Protein AF-A0AA94F3Z5-F1 (afdb_monomer_lite)

Structure (mmCIF, N/CA/C/O backbone):
data_AF-A0AA94F3Z5-F1
#
_entry.id   AF-A0AA94F3Z5-F1
#
loop_
_atom_site.group_PDB
_atom_site.id
_atom_site.type_symbol
_atom_site.label_atom_id
_atom_site.label_alt_id
_atom_site.label_comp_id
_atom_site.label_asym_id
_atom_site.label_entity_id
_atom_site.label_seq_id
_atom_site.pdbx_PDB_ins_code
_atom_site.Cartn_x
_atom_site.Cartn_y
_atom_site.Cartn_z
_atom_site.occupancy
_atom_site.B_iso_or_equiv
_atom_site.auth_seq_id
_atom_site.auth_comp_id
_atom_site.auth_asym_id
_atom_site.auth_atom_id
_atom_site.pdbx_PDB_model_num
ATOM 1 N N . MET A 1 1 ? 57.676 -2.026 6.539 1.00 28.72 1 MET A N 1
ATOM 2 C CA . MET A 1 1 ? 58.683 -2.296 5.494 1.00 28.72 1 MET A CA 1
ATOM 3 C C . MET A 1 1 ? 58.080 -3.364 4.600 1.00 28.72 1 MET A C 1
ATOM 5 O O . MET A 1 1 ? 57.822 -4.439 5.113 1.00 28.72 1 MET A O 1
ATOM 9 N N . GLN A 1 2 ? 57.794 -2.994 3.347 1.00 27.48 2 GLN A N 1
ATOM 10 C CA . GLN A 1 2 ? 57.060 -3.734 2.304 1.00 27.48 2 GLN A CA 1
ATOM 11 C C . GLN A 1 2 ? 55.628 -4.207 2.614 1.00 27.48 2 GLN A C 1
ATOM 13 O O . GLN A 1 2 ? 55.341 -4.839 3.625 1.00 27.48 2 GLN A O 1
ATOM 18 N N . ASP A 1 3 ? 54.737 -3.838 1.693 1.00 26.88 3 ASP A N 1
ATOM 19 C CA . ASP A 1 3 ? 53.289 -3.856 1.855 1.00 26.88 3 ASP A CA 1
ATOM 20 C C . ASP A 1 3 ? 52.599 -5.011 1.128 1.00 26.88 3 ASP A C 1
ATOM 22 O O . ASP A 1 3 ? 53.052 -5.537 0.109 1.00 26.88 3 ASP A O 1
ATOM 26 N N . ASP A 1 4 ? 51.428 -5.316 1.670 1.00 30.44 4 ASP A N 1
ATOM 27 C CA . ASP A 1 4 ? 50.388 -6.181 1.140 1.00 30.44 4 ASP A CA 1
ATOM 28 C C . ASP A 1 4 ? 49.887 -5.718 -0.250 1.00 30.44 4 ASP A C 1
ATOM 30 O O . ASP A 1 4 ? 49.617 -4.536 -0.479 1.00 30.44 4 ASP A O 1
ATOM 34 N N . LYS A 1 5 ? 49.710 -6.672 -1.172 1.00 25.48 5 LYS A N 1
ATOM 35 C CA . LYS A 1 5 ? 48.907 -6.516 -2.400 1.00 25.48 5 LYS A CA 1
ATOM 36 C C . LYS A 1 5 ? 47.950 -7.697 -2.582 1.00 25.48 5 LYS A C 1
ATOM 38 O O . LYS A 1 5 ? 47.899 -8.331 -3.639 1.00 25.48 5 LYS A O 1
ATOM 43 N N . GLY A 1 6 ? 47.164 -7.983 -1.547 1.00 27.56 6 GLY A N 1
ATOM 44 C CA . GLY A 1 6 ? 45.942 -8.769 -1.657 1.00 27.56 6 GLY A CA 1
ATOM 45 C C . GLY A 1 6 ? 45.049 -8.212 -2.770 1.00 27.56 6 GLY A C 1
ATOM 46 O O . GLY A 1 6 ? 44.675 -7.041 -2.753 1.00 27.56 6 GLY A O 1
ATOM 47 N N . LYS A 1 7 ? 44.751 -9.053 -3.767 1.00 25.25 7 LYS A N 1
ATOM 48 C CA . LYS A 1 7 ? 44.005 -8.681 -4.979 1.00 25.25 7 LYS A CA 1
ATOM 49 C C . LYS A 1 7 ? 42.661 -8.034 -4.629 1.00 25.25 7 LYS A C 1
ATOM 51 O O . LYS A 1 7 ? 41.830 -8.662 -3.976 1.00 25.25 7 LYS A O 1
ATOM 56 N N . GLU A 1 8 ? 42.420 -6.823 -5.131 1.00 24.16 8 GLU A N 1
ATOM 57 C CA . GLU A 1 8 ? 41.082 -6.229 -5.123 1.00 24.16 8 GLU A CA 1
ATOM 58 C C . GLU A 1 8 ? 40.119 -7.104 -5.941 1.00 24.16 8 GLU A C 1
ATOM 60 O O . GLU A 1 8 ? 40.367 -7.399 -7.111 1.00 24.16 8 GLU A O 1
ATOM 65 N N . SER A 1 9 ? 39.009 -7.525 -5.329 1.00 26.45 9 SER A N 1
ATOM 66 C CA . SER A 1 9 ? 37.906 -8.169 -6.047 1.00 26.45 9 SER A CA 1
ATOM 67 C C . SER A 1 9 ? 37.260 -7.156 -6.991 1.00 26.45 9 SER A C 1
ATOM 69 O O . SER A 1 9 ? 36.784 -6.114 -6.532 1.00 26.45 9 SER A O 1
ATOM 71 N N . ALA A 1 10 ? 37.263 -7.460 -8.290 1.00 24.06 10 ALA A N 1
ATOM 72 C CA . ALA A 1 10 ? 36.818 -6.545 -9.334 1.00 24.06 10 ALA A CA 1
ATOM 73 C C . ALA A 1 10 ? 35.345 -6.124 -9.173 1.00 24.06 10 ALA A C 1
ATOM 75 O O . ALA A 1 10 ? 34.513 -6.851 -8.636 1.00 24.06 10 ALA A O 1
ATOM 76 N N . ILE A 1 11 ? 35.072 -4.906 -9.632 1.00 27.42 11 ILE A N 1
ATOM 77 C CA . ILE A 1 11 ? 33.814 -4.176 -9.476 1.00 27.42 11 ILE A CA 1
ATOM 78 C C . ILE A 1 11 ? 32.817 -4.621 -10.554 1.00 27.42 11 ILE A C 1
ATOM 80 O O . ILE A 1 11 ? 33.204 -4.725 -11.719 1.00 27.42 11 ILE A O 1
ATOM 84 N N . HIS A 1 12 ? 31.529 -4.743 -10.212 1.00 31.14 12 HIS A N 1
ATOM 85 C CA . HIS A 1 12 ? 30.452 -4.884 -11.200 1.00 31.14 12 HIS A CA 1
ATOM 86 C C . HIS A 1 12 ? 29.237 -4.002 -10.863 1.00 31.14 12 HIS A C 1
ATOM 88 O O . HIS A 1 12 ? 28.697 -4.055 -9.756 1.00 31.14 12 HIS A O 1
ATOM 94 N N . GLU A 1 13 ? 28.814 -3.202 -11.848 1.00 25.75 13 GLU A N 1
ATOM 95 C CA . GLU A 1 13 ? 27.526 -2.495 -11.911 1.00 25.75 13 GLU A CA 1
ATOM 96 C C . GLU A 1 13 ? 26.676 -3.143 -13.025 1.00 25.75 13 GLU A C 1
ATOM 98 O O . GLU A 1 13 ? 27.192 -3.364 -14.121 1.00 25.75 13 GLU A O 1
ATOM 103 N N . TYR A 1 14 ? 25.393 -3.436 -12.776 1.00 32.50 14 TYR A N 1
ATOM 104 C CA . TYR A 1 14 ? 24.546 -4.259 -13.665 1.00 32.50 14 TYR A CA 1
ATOM 105 C C . TYR A 1 14 ? 23.383 -3.479 -14.277 1.00 32.50 14 TYR A C 1
ATOM 107 O O . TYR A 1 14 ? 22.526 -3.041 -13.516 1.00 32.50 14 TYR A O 1
ATOM 115 N N . TYR A 1 15 ? 23.270 -3.370 -15.612 1.00 34.53 15 TYR A N 1
ATOM 116 C CA . TYR A 1 15 ? 22.070 -2.799 -16.263 1.00 34.53 15 TYR A CA 1
ATOM 117 C C . TYR A 1 15 ? 21.777 -3.401 -17.653 1.00 34.53 15 TYR A C 1
ATOM 119 O O . TYR A 1 15 ? 22.581 -3.264 -18.573 1.00 34.53 15 TYR A O 1
ATOM 127 N N . VAL A 1 16 ? 20.580 -3.963 -17.857 1.00 29.20 16 VAL A N 1
ATOM 128 C CA . VAL A 1 16 ? 20.057 -4.345 -19.188 1.00 29.20 16 VAL A CA 1
ATOM 129 C C . VAL A 1 16 ? 19.160 -3.241 -19.767 1.00 29.20 16 VAL A C 1
ATOM 131 O O . VAL A 1 16 ? 18.336 -2.660 -19.064 1.00 29.20 16 VAL A O 1
ATOM 134 N N . THR A 1 17 ? 19.234 -3.001 -21.079 1.00 28.42 17 THR A N 1
ATOM 135 C CA . THR A 1 17 ? 18.139 -2.358 -21.835 1.00 28.42 17 THR A CA 1
ATOM 136 C C . THR A 1 17 ? 17.388 -3.399 -22.659 1.00 28.42 17 THR A C 1
ATOM 138 O O . THR A 1 17 ? 17.962 -3.959 -23.594 1.00 28.42 17 THR A O 1
ATOM 141 N N . ALA A 1 18 ? 16.112 -3.627 -22.340 1.00 27.02 18 ALA A N 1
ATOM 142 C CA . ALA A 1 18 ? 15.210 -4.445 -23.143 1.00 27.02 18 ALA A CA 1
ATOM 143 C C . ALA A 1 18 ? 14.412 -3.564 -24.121 1.00 27.02 18 ALA A C 1
ATOM 145 O O . ALA A 1 18 ? 13.774 -2.593 -23.714 1.00 27.02 18 ALA A O 1
ATOM 146 N N . TYR A 1 19 ? 14.438 -3.933 -25.401 1.00 30.00 19 TYR A N 1
ATOM 147 C CA . TYR A 1 19 ? 13.534 -3.451 -26.447 1.00 30.00 19 TYR A CA 1
ATOM 148 C C . TYR A 1 19 ? 12.781 -4.658 -27.019 1.00 30.00 19 TYR A C 1
ATOM 150 O O . TYR A 1 19 ? 13.304 -5.770 -27.000 1.00 30.00 19 TYR A O 1
ATOM 158 N N . HIS A 1 20 ? 11.572 -4.437 -27.534 1.00 30.66 20 HIS A N 1
ATOM 159 C CA . HIS A 1 20 ? 10.786 -5.446 -28.246 1.00 30.66 20 HIS A CA 1
ATOM 160 C C . HIS A 1 20 ? 10.548 -4.959 -29.679 1.00 30.66 20 HIS A C 1
ATOM 162 O O . HIS A 1 20 ? 9.778 -4.021 -29.900 1.00 30.66 20 HIS A O 1
ATOM 168 N N . ASP A 1 21 ? 11.199 -5.585 -30.654 1.00 30.09 21 ASP A N 1
ATOM 169 C CA . ASP A 1 21 ? 10.994 -5.337 -32.077 1.00 30.09 21 ASP A CA 1
ATOM 170 C C . ASP A 1 21 ? 9.735 -6.066 -32.568 1.00 30.09 21 ASP A C 1
ATOM 172 O O . ASP A 1 21 ? 9.714 -7.261 -32.844 1.00 30.09 21 ASP A O 1
ATOM 176 N N . GLY A 1 22 ? 8.629 -5.322 -32.648 1.00 32.38 22 GLY A N 1
ATOM 177 C CA . GLY A 1 22 ? 7.330 -5.858 -33.048 1.00 32.38 22 GLY A CA 1
ATOM 178 C C . GLY A 1 22 ? 7.280 -6.330 -34.504 1.00 32.38 22 GLY A C 1
ATOM 179 O O . GLY A 1 22 ? 6.871 -5.577 -35.382 1.00 32.38 22 GLY A O 1
ATOM 180 N N . THR A 1 23 ? 7.603 -7.600 -34.744 1.00 28.77 23 THR A N 1
ATOM 181 C CA . THR A 1 23 ? 7.176 -8.384 -35.915 1.00 28.77 23 THR A CA 1
ATOM 182 C C . THR A 1 23 ? 6.748 -9.777 -35.412 1.00 28.77 23 THR A C 1
ATOM 184 O O . THR A 1 23 ? 7.324 -10.290 -34.462 1.00 28.77 23 THR A O 1
ATOM 187 N N . GLN A 1 24 ? 5.706 -10.439 -35.925 1.00 24.69 24 GLN A N 1
ATOM 188 C CA . GLN A 1 24 ? 5.270 -10.500 -37.320 1.00 24.69 24 GLN A CA 1
ATOM 189 C C . GLN A 1 24 ? 3.820 -11.036 -37.462 1.00 24.69 24 GLN A C 1
ATOM 191 O O . GLN A 1 24 ? 3.358 -11.753 -36.575 1.00 24.69 24 GLN A O 1
ATOM 196 N N . ARG A 1 25 ? 3.248 -10.829 -38.675 1.00 22.66 25 ARG A N 1
ATOM 197 C CA . ARG A 1 25 ? 2.069 -11.486 -39.326 1.00 22.66 25 ARG A CA 1
ATOM 198 C C . ARG A 1 25 ? 0.703 -10.798 -39.072 1.00 22.66 25 ARG A C 1
ATOM 200 O O . ARG A 1 25 ? 0.473 -10.345 -37.963 1.00 22.66 25 ARG A O 1
ATOM 207 N N . VAL A 1 26 ? -0.233 -10.661 -40.035 1.00 20.86 26 VAL A N 1
ATOM 208 C CA . VAL A 1 26 ? -0.307 -11.073 -41.470 1.00 20.86 26 VAL A CA 1
ATOM 209 C C . VAL A 1 26 ? -0.753 -9.890 -42.379 1.00 20.86 26 VAL A C 1
ATOM 211 O O . VAL A 1 26 ? -1.354 -8.931 -41.919 1.00 20.86 26 VAL A O 1
ATOM 214 N N . VAL A 1 27 ? -0.438 -10.006 -43.674 1.00 22.02 27 VAL A N 1
ATOM 215 C CA . VAL A 1 27 ? -0.807 -9.232 -44.886 1.00 22.02 27 VAL A CA 1
ATOM 216 C C . VAL A 1 27 ? -2.189 -8.536 -44.946 1.00 22.02 27 VAL A C 1
ATOM 218 O O . VAL A 1 27 ? -3.229 -9.185 -44.858 1.00 22.02 27 VAL A O 1
ATOM 221 N N . SER A 1 28 ? -2.173 -7.265 -45.371 1.00 21.08 28 SER A N 1
ATOM 222 C CA . SER A 1 28 ? -3.093 -6.715 -46.389 1.00 21.08 28 SER A CA 1
ATOM 223 C C . SER A 1 28 ? -2.271 -6.138 -47.560 1.00 21.08 28 SER A C 1
ATOM 225 O O . SER A 1 28 ? -1.072 -5.918 -47.405 1.00 21.08 28 SER A O 1
ATOM 227 N N . GLY A 1 29 ? -2.881 -5.957 -48.738 1.00 21.67 29 GLY A N 1
ATOM 228 C CA . GLY A 1 29 ? -2.169 -5.736 -50.011 1.00 21.67 29 GLY A CA 1
ATOM 229 C C . GLY A 1 29 ? -1.299 -4.471 -50.117 1.00 21.67 29 GLY A C 1
ATOM 230 O O . GLY A 1 29 ? -1.481 -3.506 -49.380 1.00 21.67 29 GLY A O 1
ATOM 231 N N . ASN A 1 30 ? -0.361 -4.507 -51.072 1.00 25.59 30 ASN A N 1
ATOM 232 C CA . ASN A 1 30 ? 0.673 -3.497 -51.318 1.00 25.59 30 ASN A CA 1
ATOM 233 C C . ASN A 1 30 ? 0.145 -2.052 -51.355 1.00 25.59 30 ASN A C 1
ATOM 235 O O . ASN A 1 30 ? -0.736 -1.728 -52.151 1.00 25.59 30 ASN A O 1
ATOM 239 N N . VAL A 1 31 ? 0.805 -1.166 -50.606 1.00 23.09 31 VAL A N 1
ATOM 240 C CA . VAL A 1 31 ? 0.809 0.278 -50.864 1.00 23.09 31 VAL A CA 1
ATOM 241 C C . VAL A 1 31 ? 2.264 0.708 -51.001 1.00 23.09 31 VAL A C 1
ATOM 243 O O . VAL A 1 31 ? 3.031 0.635 -50.043 1.00 23.09 31 VAL A O 1
ATOM 246 N N . ASP A 1 32 ? 2.642 1.106 -52.212 1.00 24.33 32 ASP A N 1
ATOM 247 C CA . ASP A 1 32 ? 3.969 1.631 -52.511 1.00 24.33 32 ASP A CA 1
ATOM 248 C C . ASP A 1 32 ? 4.012 3.134 -52.197 1.00 24.33 32 ASP A C 1
ATOM 250 O O . ASP A 1 32 ? 3.145 3.895 -52.629 1.00 24.33 32 ASP A O 1
ATOM 254 N N . PHE A 1 33 ? 5.021 3.560 -51.439 1.00 23.27 33 PHE A N 1
ATOM 255 C CA . PHE A 1 33 ? 5.321 4.967 -51.183 1.00 23.27 33 PHE A CA 1
ATOM 256 C C . PHE A 1 33 ? 6.785 5.238 -51.530 1.00 23.27 33 PHE A C 1
ATOM 258 O O . PHE A 1 33 ? 7.643 5.403 -50.657 1.00 23.27 33 PHE A O 1
ATOM 265 N N . THR A 1 34 ? 7.065 5.348 -52.829 1.00 26.50 34 THR A N 1
ATOM 266 C CA . THR A 1 34 ? 8.314 5.918 -53.341 1.00 26.50 34 THR A CA 1
ATOM 267 C C . THR A 1 34 ? 8.426 7.391 -52.930 1.00 26.50 34 THR A C 1
ATOM 269 O O . THR A 1 34 ? 8.010 8.296 -53.656 1.00 26.50 34 THR A O 1
ATOM 272 N N . ASN A 1 35 ? 8.988 7.659 -51.751 1.00 30.86 35 ASN A N 1
ATOM 273 C CA . ASN A 1 35 ? 9.300 9.018 -51.317 1.00 30.86 35 ASN A CA 1
ATOM 274 C C . ASN A 1 35 ? 10.595 9.489 -52.000 1.00 30.86 35 ASN A C 1
ATOM 276 O O . ASN A 1 35 ? 11.697 9.267 -51.503 1.00 30.86 35 ASN A O 1
ATOM 280 N N . THR A 1 36 ? 10.450 10.112 -53.168 1.00 33.62 36 THR A N 1
ATOM 281 C CA . THR A 1 36 ? 11.551 10.482 -54.073 1.00 33.62 36 THR A CA 1
ATOM 282 C C . THR A 1 36 ? 12.276 11.786 -53.711 1.00 33.62 36 THR A C 1
ATOM 284 O O . THR A 1 36 ? 13.195 12.177 -54.429 1.00 33.62 36 THR A O 1
ATOM 287 N N . LYS A 1 37 ? 11.914 12.467 -52.610 1.00 40.00 37 LYS A N 1
ATOM 288 C CA . LYS A 1 37 ? 12.527 13.753 -52.223 1.00 40.00 37 LYS A CA 1
ATOM 289 C C . LYS A 1 37 ? 13.815 13.598 -51.405 1.00 40.00 37 LYS A C 1
ATOM 291 O O . LYS A 1 37 ? 13.828 12.994 -50.321 1.00 40.00 37 LYS A O 1
ATOM 296 N N . THR A 1 38 ? 14.898 14.226 -51.862 1.00 43.41 38 THR A N 1
ATOM 297 C CA . THR A 1 38 ? 16.198 14.182 -51.171 1.00 43.41 38 THR A CA 1
ATOM 298 C C . THR A 1 38 ? 16.176 14.964 -49.844 1.00 43.41 38 THR A C 1
ATOM 300 O O . THR A 1 38 ? 15.281 15.783 -49.597 1.00 43.41 38 THR A O 1
ATOM 303 N N . PRO A 1 39 ? 17.132 14.719 -48.926 1.00 40.75 39 PRO A N 1
ATOM 304 C CA . PRO A 1 39 ? 17.251 15.496 -47.692 1.00 40.75 39 PRO A CA 1
ATOM 305 C C . PRO A 1 39 ? 17.509 16.994 -47.917 1.00 40.75 39 PRO A C 1
ATOM 307 O O . PRO A 1 39 ? 17.135 17.793 -47.064 1.00 40.75 39 PRO A O 1
ATOM 310 N N . GLU A 1 40 ? 18.119 17.390 -49.040 1.00 43.69 40 GLU A N 1
ATOM 311 C CA . GLU A 1 40 ? 18.355 18.804 -49.370 1.00 43.69 40 GLU A CA 1
ATOM 312 C C . GLU A 1 40 ? 17.071 19.522 -49.789 1.00 43.69 40 GLU A C 1
ATOM 314 O O . GLU A 1 40 ? 16.805 20.614 -49.293 1.00 43.69 40 GLU A O 1
ATOM 319 N N . GLN A 1 41 ? 16.218 18.883 -50.598 1.00 45.19 41 GLN A N 1
ATOM 320 C CA . GLN A 1 41 ? 14.918 19.448 -50.988 1.00 45.19 41 GLN A CA 1
ATOM 321 C C . GLN A 1 41 ? 14.040 19.751 -49.764 1.00 45.19 41 GLN A C 1
ATOM 323 O O . GLN A 1 41 ? 13.420 20.807 -49.690 1.00 45.19 41 GLN A O 1
ATOM 328 N N . ARG A 1 42 ? 14.066 18.875 -48.750 1.00 42.94 42 ARG A N 1
ATOM 329 C CA . ARG A 1 42 ? 13.360 19.100 -47.475 1.00 42.94 42 ARG A CA 1
ATOM 330 C C . ARG A 1 42 ? 13.963 20.226 -46.630 1.00 42.94 42 ARG A C 1
ATOM 332 O O . ARG A 1 42 ? 13.222 20.908 -45.923 1.00 42.94 42 ARG A O 1
ATOM 339 N N . ARG A 1 43 ? 15.282 20.454 -46.692 1.00 46.47 43 ARG A N 1
ATOM 340 C CA . ARG A 1 43 ? 15.900 21.623 -46.036 1.00 46.47 43 ARG A CA 1
ATOM 341 C C . ARG A 1 43 ? 15.492 22.916 -46.727 1.00 46.47 43 ARG A C 1
ATOM 343 O O . ARG A 1 43 ? 15.177 23.866 -46.022 1.00 46.47 43 ARG A O 1
ATOM 350 N N . GLN A 1 44 ? 15.433 22.934 -48.059 1.00 50.81 44 GLN A N 1
ATOM 351 C CA . GLN A 1 44 ? 15.001 24.122 -48.793 1.00 50.81 44 GLN A CA 1
ATOM 352 C C . GLN A 1 44 ? 13.534 24.463 -48.499 1.00 50.81 44 GLN A C 1
ATOM 354 O O . GLN A 1 44 ? 13.257 25.592 -48.121 1.00 50.81 44 GLN A O 1
ATOM 359 N N . GLU A 1 45 ? 12.625 23.479 -48.514 1.00 45.50 45 GLU A N 1
ATOM 360 C CA . GLU A 1 45 ? 11.220 23.683 -48.105 1.00 45.50 45 GLU A CA 1
ATOM 361 C C . GLU A 1 45 ? 11.096 24.211 -46.660 1.00 45.50 45 GLU A C 1
ATOM 363 O O . GLU A 1 45 ? 10.218 25.021 -46.366 1.00 45.50 45 GLU A O 1
ATOM 368 N N . THR A 1 46 ? 11.998 23.805 -45.756 1.00 45.09 46 THR A N 1
ATOM 369 C CA . THR A 1 46 ? 12.039 24.322 -44.375 1.00 45.09 46 THR A CA 1
ATOM 370 C C . THR A 1 46 ? 12.536 25.773 -44.319 1.00 45.09 46 THR A C 1
ATOM 372 O O . THR A 1 46 ? 12.001 26.569 -43.551 1.00 45.09 46 THR A O 1
ATOM 375 N N . ILE A 1 47 ? 13.536 26.134 -45.129 1.00 52.31 47 ILE A N 1
ATOM 376 C CA . ILE A 1 47 ? 14.070 27.504 -45.224 1.00 52.31 47 ILE A CA 1
ATOM 377 C C . ILE A 1 47 ? 13.024 28.438 -45.844 1.00 52.31 47 ILE A C 1
ATOM 379 O O . ILE A 1 47 ? 12.721 29.476 -45.264 1.00 52.31 47 ILE A O 1
ATOM 383 N N . ASP A 1 48 ? 12.400 28.040 -46.953 1.00 55.72 48 ASP A N 1
ATOM 384 C CA . ASP A 1 48 ? 11.383 28.838 -47.649 1.00 55.72 48 ASP A CA 1
ATOM 385 C C . ASP A 1 48 ? 10.148 29.100 -46.758 1.00 55.72 48 ASP A C 1
ATOM 387 O O . ASP A 1 48 ? 9.555 30.182 -46.808 1.00 55.72 48 ASP A O 1
ATOM 391 N N . HIS A 1 49 ? 9.799 28.139 -45.890 1.00 45.03 49 HIS A N 1
ATOM 392 C CA . HIS A 1 49 ? 8.751 28.284 -44.875 1.00 45.03 49 HIS A CA 1
ATOM 393 C C . HIS A 1 49 ? 9.148 29.247 -43.742 1.00 45.03 49 HIS A C 1
ATOM 395 O O . HIS A 1 49 ? 8.339 30.083 -43.340 1.00 45.03 49 HIS A O 1
ATOM 401 N N . LEU A 1 50 ? 10.392 29.174 -43.252 1.00 41.75 50 LEU A N 1
ATOM 402 C CA . LEU A 1 50 ? 10.919 30.086 -42.224 1.00 41.75 50 LEU A CA 1
ATOM 403 C C . LEU A 1 50 ? 11.114 31.523 -42.743 1.00 41.75 50 LEU A C 1
ATOM 405 O O . LEU A 1 50 ? 11.007 32.469 -41.966 1.00 41.75 50 LEU A O 1
ATOM 409 N N . GLU A 1 51 ? 11.346 31.700 -44.046 1.00 54.97 51 GLU A N 1
ATOM 410 C CA . GLU A 1 51 ? 11.424 33.007 -44.716 1.00 54.97 51 GLU A CA 1
ATOM 411 C C . GLU A 1 51 ? 10.051 33.581 -45.129 1.00 54.97 51 GLU A C 1
ATOM 413 O O . GLU A 1 51 ? 9.987 34.641 -45.754 1.00 54.97 51 GLU A O 1
ATOM 418 N N . GLY A 1 52 ? 8.940 32.913 -44.794 1.00 44.22 52 GLY A N 1
ATOM 419 C CA . GLY A 1 52 ? 7.582 33.437 -45.003 1.00 44.22 52 GLY A CA 1
ATOM 420 C C . GLY A 1 52 ? 7.118 33.505 -46.465 1.00 44.22 52 GLY A C 1
ATOM 421 O O . GLY A 1 52 ? 6.164 34.221 -46.776 1.00 44.22 52 GLY A O 1
ATOM 422 N N . LYS A 1 53 ? 7.761 32.772 -47.382 1.00 45.12 53 LYS A N 1
ATOM 423 C CA . LYS A 1 53 ? 7.418 32.765 -48.815 1.00 45.12 53 LYS A CA 1
ATOM 424 C C . LYS A 1 53 ? 6.268 31.796 -49.111 1.00 45.12 53 LYS A C 1
ATOM 426 O O . LYS A 1 53 ? 6.482 30.679 -49.576 1.00 45.12 53 LYS A O 1
ATOM 431 N N . THR A 1 54 ? 5.026 32.220 -48.887 1.00 38.41 54 THR A N 1
ATOM 432 C CA . THR A 1 54 ? 3.837 31.457 -49.317 1.00 38.41 54 THR A CA 1
ATOM 433 C C . THR A 1 54 ? 3.602 31.524 -50.830 1.00 38.41 54 THR A C 1
ATOM 435 O O . THR A 1 54 ? 3.686 32.595 -51.431 1.00 38.41 54 THR A O 1
ATOM 438 N N . LYS A 1 55 ? 3.214 30.390 -51.430 1.00 34.59 55 LYS A N 1
ATOM 439 C CA . LYS A 1 55 ? 2.579 30.308 -52.757 1.00 34.59 55 LYS A CA 1
ATOM 440 C C . LYS A 1 55 ? 1.313 29.446 -52.711 1.00 34.59 55 LYS A C 1
ATOM 442 O O . LYS A 1 55 ? 1.100 28.699 -51.762 1.00 34.59 55 LYS A O 1
ATOM 447 N N . GLU A 1 56 ? 0.455 29.666 -53.701 1.00 33.19 56 GLU A N 1
ATOM 448 C CA . GLU A 1 56 ? -0.990 29.411 -53.665 1.00 33.19 56 GLU A CA 1
ATOM 449 C C . GLU A 1 56 ? -1.427 27.936 -53.694 1.00 33.19 56 GLU A C 1
ATOM 451 O O . GLU A 1 56 ? -0.705 27.043 -54.133 1.00 33.19 56 GLU A O 1
ATOM 456 N N . ASN A 1 57 ? -2.678 27.722 -53.272 1.00 42.12 57 ASN A N 1
ATOM 457 C CA . ASN A 1 57 ? -3.438 26.499 -53.523 1.00 42.12 57 ASN A CA 1
ATOM 458 C C . ASN A 1 57 ? -3.619 26.271 -55.030 1.00 42.12 57 ASN A C 1
ATOM 460 O O . ASN A 1 57 ? -4.024 27.198 -55.731 1.00 42.12 57 ASN A O 1
ATOM 464 N N . ASP A 1 58 ? -3.499 25.025 -55.497 1.00 29.92 58 ASP A N 1
ATOM 465 C CA . ASP A 1 58 ? -4.036 24.653 -56.809 1.00 29.92 58 ASP A CA 1
ATOM 466 C C . ASP A 1 58 ? -4.738 23.282 -56.821 1.00 29.92 58 ASP A C 1
ATOM 468 O O . ASP A 1 58 ? -4.676 22.504 -55.867 1.00 29.92 58 ASP A O 1
ATOM 472 N N . LYS A 1 59 ? -5.542 23.072 -57.865 1.00 29.30 59 LYS A N 1
ATOM 473 C CA . LYS A 1 59 ? -6.804 22.310 -57.811 1.00 29.30 59 LYS A CA 1
ATOM 474 C C . LYS A 1 59 ? -6.677 20.790 -57.950 1.00 29.30 59 LYS A C 1
ATOM 476 O O . LYS A 1 59 ? -5.839 20.265 -58.676 1.00 29.30 59 LYS A O 1
ATOM 481 N N . ILE A 1 60 ? -7.660 20.090 -57.377 1.00 25.81 60 ILE A N 1
ATOM 482 C CA . ILE A 1 60 ? -7.946 18.679 -57.676 1.00 25.81 60 ILE A CA 1
ATOM 483 C C . ILE A 1 60 ? -8.484 18.567 -59.114 1.00 25.81 60 ILE A C 1
ATOM 485 O O . ILE A 1 60 ? -9.523 19.143 -59.441 1.00 25.81 60 ILE A O 1
ATOM 489 N N . LEU A 1 61 ? -7.795 17.802 -59.968 1.00 27.81 61 LEU A N 1
ATOM 490 C CA . LEU A 1 61 ? -8.258 17.477 -61.321 1.00 27.81 61 LEU A CA 1
ATOM 491 C C . LEU A 1 61 ? -9.372 16.419 -61.290 1.00 27.81 61 LEU A C 1
ATOM 493 O O . LEU A 1 61 ? -9.254 15.392 -60.627 1.00 27.81 61 LEU A O 1
ATOM 497 N N . GLY A 1 62 ? -10.432 16.639 -62.069 1.00 31.62 62 GLY A N 1
ATOM 498 C CA . GLY A 1 62 ? -11.476 15.638 -62.295 1.00 31.62 62 GLY A CA 1
ATOM 499 C C . GLY A 1 62 ? -11.129 14.672 -63.432 1.00 31.62 62 GLY A C 1
ATOM 500 O O . GLY A 1 62 ? -10.565 15.073 -64.453 1.00 31.62 62 GLY A O 1
ATOM 501 N N . HIS A 1 63 ? -11.543 13.410 -63.309 1.00 29.67 63 HIS A N 1
ATOM 502 C CA . HIS A 1 63 ? -11.477 12.434 -64.398 1.00 29.67 63 HIS A CA 1
ATOM 503 C C . HIS A 1 63 ? -12.869 11.958 -64.821 1.00 29.67 63 HIS A C 1
ATOM 505 O O . HIS A 1 63 ? -13.630 11.395 -64.038 1.00 29.67 63 HIS A O 1
ATOM 511 N N . ARG A 1 64 ? -13.183 12.185 -66.103 1.00 33.59 64 ARG A N 1
ATOM 512 C CA . ARG A 1 64 ? -14.291 11.548 -66.823 1.00 33.59 64 ARG A CA 1
ATOM 513 C C . ARG A 1 64 ? -13.760 10.286 -67.505 1.00 33.59 64 ARG A C 1
ATOM 515 O O . ARG A 1 64 ? -12.746 10.361 -68.191 1.00 33.59 64 ARG A O 1
ATOM 522 N N . GLY A 1 65 ? -14.486 9.177 -67.391 1.00 26.66 65 GLY A N 1
ATOM 523 C CA . GLY A 1 65 ? -14.298 7.966 -68.196 1.00 26.66 65 GLY A CA 1
ATOM 524 C C . GLY A 1 65 ? -15.640 7.538 -68.793 1.00 26.66 65 GLY A C 1
ATOM 525 O O . GLY A 1 65 ? -16.659 7.602 -68.109 1.00 26.66 65 GLY A O 1
ATOM 526 N N . VAL A 1 66 ? -15.661 7.174 -70.076 1.00 27.39 66 VAL A N 1
ATOM 527 C CA . VAL A 1 66 ? -16.891 6.915 -70.849 1.00 27.39 66 VAL A CA 1
ATOM 528 C C . VAL A 1 66 ? -17.191 5.414 -70.910 1.00 27.39 66 VAL A C 1
ATOM 530 O O . VAL A 1 66 ? -16.285 4.613 -71.114 1.00 27.39 66 VAL A O 1
ATOM 533 N N . VAL A 1 67 ? -18.468 5.036 -70.778 1.00 24.89 67 VAL A N 1
ATOM 534 C CA . VAL A 1 67 ? -18.944 3.641 -70.867 1.00 24.89 67 VAL A CA 1
ATOM 535 C C . VAL A 1 67 ? -19.599 3.382 -72.237 1.00 24.89 67 VAL A C 1
ATOM 537 O O . VAL A 1 67 ? -20.507 4.132 -72.607 1.00 24.89 67 VAL A O 1
ATOM 540 N N . PRO A 1 68 ? -19.210 2.333 -72.992 1.00 28.08 68 PRO A N 1
ATOM 541 C CA . PRO A 1 68 ? -19.901 1.930 -74.221 1.00 28.08 68 PRO A CA 1
ATOM 542 C C . PRO A 1 68 ? -21.273 1.285 -73.949 1.00 28.08 68 PRO A C 1
ATOM 544 O O . PRO A 1 68 ? -21.435 0.519 -73.001 1.00 28.08 68 PRO A O 1
ATOM 547 N N . ARG A 1 69 ? -22.265 1.552 -74.810 1.00 32.75 69 ARG A N 1
ATOM 548 C CA . ARG A 1 69 ? -23.604 0.933 -74.747 1.00 32.75 69 ARG A CA 1
ATOM 549 C C . ARG A 1 69 ? -23.650 -0.421 -75.465 1.00 32.75 69 ARG A C 1
ATOM 551 O O . ARG A 1 69 ? -23.260 -0.505 -76.624 1.00 32.75 69 ARG A O 1
ATOM 558 N N . GLY A 1 70 ? -24.283 -1.407 -74.829 1.00 29.77 70 GLY A N 1
ATOM 559 C CA . GLY A 1 70 ? -24.870 -2.590 -75.468 1.00 29.77 70 GLY A CA 1
ATOM 560 C C . GLY A 1 70 ? -26.311 -2.791 -74.976 1.00 29.77 70 GLY A C 1
ATOM 561 O O . GLY A 1 70 ? -26.591 -2.561 -73.801 1.00 29.77 70 GLY A O 1
ATOM 562 N N . GLN A 1 71 ? -27.231 -3.152 -75.875 1.00 28.28 71 GLN A N 1
ATOM 563 C CA . GLN A 1 71 ? -28.643 -3.457 -75.568 1.00 28.28 71 GLN A CA 1
ATOM 564 C C . GLN A 1 71 ? -28.850 -4.990 -75.413 1.00 28.28 71 GLN A C 1
ATOM 566 O O . GLN A 1 71 ? -27.878 -5.740 -75.474 1.00 28.28 71 GLN A O 1
ATOM 571 N N . PRO A 1 72 ? -30.068 -5.498 -75.153 1.00 32.28 72 PRO A N 1
ATOM 572 C CA . PRO A 1 72 ? -30.608 -5.576 -73.807 1.00 32.28 72 PRO A CA 1
ATOM 573 C C . PRO A 1 72 ? -30.912 -7.039 -73.444 1.00 32.28 72 PRO A C 1
ATOM 575 O O . PRO A 1 72 ? -31.930 -7.594 -73.855 1.00 32.28 72 PRO A O 1
ATOM 578 N N . VAL A 1 73 ? -30.060 -7.667 -72.633 1.00 28.25 73 VAL A N 1
ATOM 579 C CA . VAL A 1 73 ? -30.459 -8.902 -71.939 1.00 28.25 73 VAL A CA 1
ATOM 580 C C . VAL A 1 73 ? -31.423 -8.510 -70.824 1.00 28.25 73 VAL A C 1
ATOM 582 O O . VAL A 1 73 ? -31.189 -7.507 -70.151 1.00 28.25 73 VAL A O 1
ATOM 585 N N . ALA A 1 74 ? -32.502 -9.277 -70.644 1.00 31.64 74 ALA A N 1
ATOM 586 C CA . ALA A 1 74 ? -33.530 -9.026 -69.638 1.00 31.64 74 ALA A CA 1
ATOM 587 C C . ALA A 1 74 ? -32.942 -9.070 -68.218 1.00 31.64 74 ALA A C 1
ATOM 589 O O . ALA A 1 74 ? -32.916 -10.107 -67.553 1.00 31.64 74 ALA A O 1
ATOM 590 N N . THR A 1 75 ? -32.458 -7.924 -67.750 1.00 27.12 75 THR A N 1
ATOM 591 C CA . THR A 1 75 ? -32.018 -7.737 -66.380 1.00 27.12 75 THR A CA 1
ATOM 592 C C . THR A 1 75 ? -33.248 -7.729 -65.491 1.00 27.12 75 THR A C 1
ATOM 594 O O . THR A 1 75 ? -33.985 -6.744 -65.411 1.00 27.12 75 THR A O 1
ATOM 597 N N . VAL A 1 76 ? -33.428 -8.837 -64.765 1.00 34.69 76 VAL A N 1
ATOM 598 C CA . VAL A 1 76 ? -33.985 -8.795 -63.410 1.00 34.69 76 VAL A CA 1
ATOM 599 C C . VAL A 1 76 ? -33.408 -7.544 -62.763 1.00 34.69 76 VAL A C 1
ATOM 601 O O . VAL A 1 76 ? -32.183 -7.440 -62.665 1.00 34.69 76 VAL A O 1
ATOM 604 N N . GLN A 1 77 ? -34.258 -6.575 -62.410 1.00 27.19 77 GLN A N 1
ATOM 605 C CA . GLN A 1 77 ? -33.786 -5.372 -61.737 1.00 27.19 77 GLN A CA 1
ATOM 606 C C . GLN A 1 77 ? -32.970 -5.835 -60.529 1.00 27.19 77 GLN A C 1
ATOM 608 O O . GLN A 1 77 ? -33.539 -6.493 -59.650 1.00 27.19 77 GLN A O 1
ATOM 613 N N . PRO A 1 78 ? -31.668 -5.503 -60.436 1.00 39.19 78 PRO A N 1
ATOM 614 C CA . PRO A 1 78 ? -31.048 -5.464 -59.133 1.00 39.19 78 PRO A CA 1
ATOM 615 C C . PRO A 1 78 ? -31.901 -4.461 -58.367 1.00 39.19 78 PRO A C 1
ATOM 617 O O . PRO A 1 78 ? -31.979 -3.294 -58.766 1.00 39.19 78 PRO A O 1
ATOM 620 N N . GLN A 1 79 ? -32.602 -4.921 -57.326 1.00 34.09 79 GLN A N 1
ATOM 621 C CA . GLN A 1 79 ? -33.210 -3.992 -56.382 1.00 34.09 79 GLN A CA 1
ATOM 622 C C . GLN A 1 79 ? -32.132 -2.964 -56.022 1.00 34.09 79 GLN A C 1
ATOM 624 O O . GLN A 1 79 ? -30.977 -3.375 -55.845 1.00 34.09 79 GLN A O 1
ATOM 629 N N . PRO A 1 80 ? -32.459 -1.658 -55.950 1.00 38.50 80 PRO A N 1
ATOM 630 C CA . PRO A 1 80 ? -31.487 -0.662 -55.520 1.00 38.50 80 PRO A CA 1
ATOM 631 C C . PRO A 1 80 ? -30.849 -1.183 -54.236 1.00 38.50 80 PRO A C 1
ATOM 633 O O . PRO A 1 80 ? -31.578 -1.489 -53.289 1.00 38.50 80 PRO A O 1
ATOM 636 N N . ALA A 1 81 ? -29.524 -1.390 -54.271 1.00 45.69 81 ALA A N 1
ATOM 637 C CA . ALA A 1 81 ? -28.810 -2.099 -53.215 1.00 45.69 81 ALA A CA 1
ATOM 638 C C . ALA A 1 81 ? -29.244 -1.490 -51.877 1.00 45.69 81 ALA A C 1
ATOM 640 O O . ALA A 1 81 ? -29.132 -0.266 -51.735 1.00 45.69 81 ALA A O 1
ATOM 641 N N . PRO A 1 82 ? -29.852 -2.283 -50.972 1.00 49.75 82 PRO A N 1
ATOM 642 C CA . PRO A 1 82 ? -30.689 -1.740 -49.913 1.00 49.75 82 PRO A CA 1
ATOM 643 C C . PRO A 1 82 ? -29.882 -0.721 -49.124 1.00 49.75 82 PRO A C 1
ATOM 645 O O . PRO A 1 82 ? -28.794 -1.052 -48.650 1.00 49.75 82 PRO A O 1
ATOM 648 N N . ALA A 1 83 ? -30.403 0.513 -49.052 1.00 57.28 83 ALA A N 1
ATOM 649 C CA . ALA A 1 83 ? -29.714 1.656 -48.459 1.00 57.28 83 ALA A CA 1
ATOM 650 C C . ALA A 1 83 ? -29.053 1.216 -47.152 1.00 57.28 83 ALA A C 1
ATOM 652 O O . ALA A 1 83 ? -29.740 0.669 -46.283 1.00 57.28 83 ALA A O 1
ATOM 653 N N . LYS A 1 84 ? -27.717 1.342 -47.085 1.00 62.94 84 LYS A N 1
ATOM 654 C CA . LYS A 1 84 ? -26.898 0.639 -46.092 1.00 62.94 84 LYS A CA 1
ATOM 655 C C . LYS A 1 84 ? -27.428 0.960 -44.697 1.00 62.94 84 LYS A C 1
ATOM 657 O O . LYS A 1 84 ? -27.311 2.092 -44.238 1.00 62.94 84 LYS A O 1
ATOM 662 N N . LYS A 1 85 ? -28.036 -0.045 -44.063 1.00 69.50 85 LYS A N 1
ATOM 663 C CA . LYS A 1 85 ? -28.706 0.102 -42.774 1.00 69.50 85 LYS A CA 1
ATOM 664 C C . LYS A 1 85 ? -27.662 0.331 -41.698 1.00 69.50 85 LYS A C 1
ATOM 666 O O . LYS A 1 85 ? -26.958 -0.602 -41.321 1.00 69.50 85 LYS A O 1
ATOM 671 N N . ASP A 1 86 ? -27.543 1.572 -41.256 1.00 79.12 86 ASP A N 1
ATOM 672 C CA . ASP A 1 86 ? -26.520 1.996 -40.309 1.00 79.12 86 ASP A CA 1
ATOM 673 C C . ASP A 1 86 ? -27.008 3.202 -39.497 1.00 79.12 86 ASP A C 1
ATOM 675 O O . ASP A 1 86 ? -27.993 3.865 -39.851 1.00 79.12 86 ASP A O 1
ATOM 679 N N . ILE A 1 87 ? -26.305 3.481 -38.402 1.00 83.06 87 ILE A N 1
ATOM 680 C CA . ILE A 1 87 ? -26.474 4.716 -37.634 1.00 83.06 87 ILE A CA 1
ATOM 681 C C . ILE A 1 87 ? -25.508 5.747 -38.223 1.00 83.06 87 ILE A C 1
ATOM 683 O O . ILE A 1 87 ? -24.300 5.521 -38.250 1.00 83.06 87 ILE A O 1
ATOM 687 N N . SER A 1 88 ? -26.029 6.871 -38.716 1.00 82.06 88 SER A N 1
ATOM 688 C CA . SER A 1 88 ? -25.214 7.933 -39.314 1.00 82.06 88 SER A CA 1
ATOM 689 C C . SER A 1 88 ? -24.549 8.811 -38.257 1.00 82.06 88 SER A C 1
ATOM 691 O O . SER A 1 88 ? -23.452 9.320 -38.493 1.00 82.06 88 SER A O 1
ATOM 693 N N . LYS A 1 89 ? -25.200 9.016 -37.102 1.00 84.00 89 LYS A N 1
ATOM 694 C CA . LYS A 1 89 ? -24.717 9.941 -36.070 1.00 84.00 89 LYS A CA 1
ATOM 695 C C . LYS A 1 89 ? -25.353 9.684 -34.705 1.00 84.00 89 LYS A C 1
ATOM 697 O O . LYS A 1 89 ? -26.549 9.419 -34.608 1.00 84.00 89 LYS A O 1
ATOM 702 N N . VAL A 1 90 ? -24.563 9.870 -33.646 1.00 86.31 90 VAL A N 1
ATOM 703 C CA . VAL A 1 90 ? -25.046 9.961 -32.260 1.00 86.31 90 VAL A CA 1
ATOM 704 C C . VAL A 1 90 ? -24.456 11.205 -31.607 1.00 86.31 90 VAL A C 1
ATOM 706 O O . VAL A 1 90 ? -23.250 11.437 -31.684 1.00 86.31 90 VAL A O 1
ATOM 709 N N . TYR A 1 91 ? -25.296 12.027 -30.981 1.00 82.44 91 TYR A N 1
ATOM 710 C CA . TYR A 1 91 ? -24.876 13.268 -30.321 1.00 82.44 91 TYR A CA 1
ATOM 711 C C . TYR A 1 91 ? -25.773 13.597 -29.125 1.00 82.44 91 TYR A C 1
ATOM 713 O O . TYR A 1 91 ? -26.875 13.068 -29.003 1.00 82.44 91 TYR A O 1
ATOM 721 N N . ILE A 1 92 ? -25.292 14.460 -28.229 1.00 86.69 92 ILE A N 1
ATOM 722 C CA . ILE A 1 92 ? -25.966 14.778 -26.966 1.00 86.69 92 ILE A CA 1
ATOM 723 C C . ILE A 1 92 ? -26.343 16.267 -26.941 1.00 86.69 92 ILE A C 1
ATOM 725 O O . ILE A 1 92 ? -25.536 17.130 -27.291 1.00 86.69 92 ILE A O 1
ATOM 729 N N . THR A 1 93 ? -27.576 16.567 -26.539 1.00 80.31 93 THR A N 1
ATOM 730 C CA . THR A 1 93 ? -28.095 17.925 -26.309 1.00 80.31 93 THR A CA 1
ATOM 731 C C . THR A 1 93 ? -28.657 18.055 -24.897 1.00 80.31 93 THR A C 1
ATOM 733 O O . THR A 1 93 ? -28.877 17.058 -24.207 1.00 80.31 93 THR A O 1
ATOM 736 N N . ASP A 1 94 ? -28.964 19.278 -24.473 1.00 82.25 94 ASP A N 1
ATOM 737 C CA . ASP A 1 94 ? -29.877 19.487 -23.351 1.00 82.25 94 ASP A CA 1
ATOM 738 C C . ASP A 1 94 ? -31.327 19.088 -23.715 1.00 82.25 94 ASP A C 1
ATOM 740 O O . ASP A 1 94 ? -31.651 18.750 -24.863 1.00 82.25 94 ASP A O 1
ATOM 744 N N . ALA A 1 95 ? -32.221 19.136 -22.724 1.00 74.88 95 ALA A N 1
ATOM 745 C CA . ALA A 1 95 ? -33.648 18.846 -22.886 1.00 74.88 95 ALA A CA 1
ATOM 746 C C . ALA A 1 95 ? -34.397 19.820 -23.826 1.00 74.88 95 ALA A C 1
ATOM 748 O O . ALA A 1 95 ? -35.495 19.493 -24.288 1.00 74.88 95 ALA A O 1
ATOM 749 N N . SER A 1 96 ? -33.806 20.984 -24.124 1.00 79.81 96 SER A N 1
ATOM 750 C CA . SER A 1 96 ? -34.306 22.000 -25.065 1.00 79.81 96 SER A CA 1
ATOM 751 C C . SER A 1 96 ? -33.722 21.827 -26.476 1.00 79.81 96 SER A C 1
ATOM 753 O O . SER A 1 96 ? -33.909 22.689 -27.333 1.00 79.81 96 SER A O 1
ATOM 755 N N . ASN A 1 97 ? -33.033 20.708 -26.730 1.00 75.81 97 ASN A N 1
ATOM 756 C CA . ASN A 1 97 ? -32.364 20.351 -27.984 1.00 75.81 97 ASN A CA 1
ATOM 757 C C . ASN A 1 97 ? -31.169 21.250 -28.355 1.00 75.81 97 ASN A C 1
ATOM 759 O O . ASN A 1 97 ? -30.719 21.232 -29.503 1.00 75.81 97 ASN A O 1
ATOM 763 N N . LYS A 1 98 ? -30.618 22.011 -27.404 1.00 78.69 98 LYS A N 1
ATOM 764 C CA . LYS A 1 98 ? -29.416 22.826 -27.614 1.00 78.69 98 LYS A CA 1
ATOM 765 C C . LYS A 1 98 ? -28.158 21.989 -27.368 1.00 78.69 98 LYS A C 1
ATOM 767 O O . LYS A 1 98 ? -28.107 21.184 -26.440 1.00 78.69 98 LYS A O 1
ATOM 772 N N . ALA A 1 99 ? -27.127 22.182 -28.189 1.00 76.88 99 ALA A N 1
ATOM 773 C CA . ALA A 1 99 ? -25.833 21.534 -27.985 1.00 76.88 99 ALA A CA 1
ATOM 774 C C . ALA A 1 99 ? -25.232 21.899 -26.614 1.00 76.88 99 ALA A C 1
ATOM 776 O O . ALA A 1 99 ? -25.291 23.056 -26.191 1.00 76.88 99 ALA A O 1
ATOM 777 N N . ILE A 1 100 ? -24.642 20.909 -25.942 1.00 79.19 100 ILE A N 1
ATOM 778 C CA . ILE A 1 100 ? -23.928 21.097 -24.676 1.00 79.19 100 ILE A CA 1
ATOM 779 C C . ILE A 1 100 ? -22.553 21.698 -24.993 1.00 79.19 100 ILE A C 1
ATOM 781 O O . ILE A 1 100 ? -21.783 21.119 -25.754 1.00 79.19 100 ILE A O 1
ATOM 785 N N . THR A 1 101 ? -22.261 22.874 -24.434 1.00 70.25 101 THR A N 1
ATOM 786 C CA . THR A 1 101 ? -21.002 23.620 -24.652 1.00 70.25 101 THR A CA 1
ATOM 787 C C . THR A 1 101 ? -20.249 23.917 -23.349 1.00 70.25 101 THR A C 1
ATOM 789 O O . THR A 1 101 ? -19.338 24.740 -23.337 1.00 70.25 101 THR A O 1
ATOM 792 N N . SER A 1 102 ? -20.696 23.335 -22.236 1.00 71.44 102 SER A N 1
ATOM 793 C CA . SER A 1 102 ? -20.194 23.540 -20.872 1.00 71.44 102 SER A CA 1
ATOM 794 C C . SER A 1 102 ? -20.818 22.499 -19.941 1.00 71.44 102 SER A C 1
ATOM 796 O O . SER A 1 102 ? -21.913 22.019 -20.246 1.00 71.44 102 SER A O 1
ATOM 798 N N . THR A 1 103 ? -20.206 22.249 -18.782 1.00 79.12 103 THR A N 1
ATOM 799 C CA . THR A 1 103 ? -20.659 21.283 -17.768 1.00 79.12 103 THR A CA 1
ATOM 800 C C . THR A 1 103 ? -22.166 21.313 -17.501 1.00 79.12 103 THR A C 1
ATOM 802 O O . THR A 1 103 ? -22.745 22.361 -17.179 1.00 79.12 103 THR A O 1
ATOM 805 N N . VAL A 1 104 ? -22.809 20.147 -17.574 1.00 78.88 104 VAL A N 1
ATOM 806 C CA . VAL A 1 104 ? -24.237 19.977 -17.292 1.00 78.88 104 VAL A CA 1
ATOM 807 C C . VAL A 1 104 ? -24.466 19.879 -15.782 1.00 78.88 104 VAL A C 1
ATOM 809 O O . VAL A 1 104 ? -23.951 18.986 -15.118 1.00 78.88 104 VAL A O 1
ATOM 812 N N . LYS A 1 105 ? -25.276 20.790 -15.229 1.00 80.81 105 LYS A N 1
ATOM 813 C CA . LYS A 1 105 ? -25.466 20.946 -13.769 1.00 80.81 105 LYS A CA 1
ATOM 814 C C . LYS A 1 105 ? -26.718 20.271 -13.194 1.00 80.81 105 LYS A C 1
ATOM 816 O O . LYS A 1 105 ? -27.038 20.469 -12.026 1.00 80.81 105 LYS A O 1
ATOM 821 N N . GLY A 1 106 ? -27.463 19.519 -14.003 1.00 79.81 106 GLY A N 1
ATOM 822 C CA . GLY A 1 106 ? -28.720 18.891 -13.588 1.00 79.81 106 GLY A CA 1
ATOM 823 C C . GLY A 1 106 ? -29.681 18.625 -14.742 1.00 79.81 106 GLY A C 1
ATOM 824 O O . GLY A 1 106 ? -29.453 19.043 -15.874 1.00 79.81 106 GLY A O 1
ATOM 825 N N . GLY A 1 107 ? -30.792 17.953 -14.436 1.00 83.62 107 GLY A N 1
ATOM 826 C CA . GLY A 1 107 ? -31.887 17.730 -15.381 1.00 83.62 107 GLY A CA 1
ATOM 827 C C . GLY A 1 107 ? -31.702 16.496 -16.265 1.00 83.62 107 GLY A C 1
ATOM 828 O O . GLY A 1 107 ? -31.473 15.393 -15.766 1.00 83.62 107 GLY A O 1
ATOM 829 N N . VAL A 1 108 ? -31.886 16.674 -17.574 1.00 82.06 108 VAL A N 1
ATOM 830 C CA . VAL A 1 108 ? -31.887 15.605 -18.582 1.00 82.06 108 VAL A CA 1
ATOM 831 C C . VAL A 1 108 ? -30.903 15.958 -19.691 1.00 82.06 108 VAL A C 1
ATOM 833 O O . VAL A 1 108 ? -30.994 17.047 -20.261 1.00 82.06 108 VAL A O 1
ATOM 836 N N . ILE A 1 109 ? -30.021 15.015 -20.027 1.00 86.12 109 ILE A N 1
ATOM 837 C CA . ILE A 1 109 ? -29.294 15.027 -21.300 1.00 86.12 109 ILE A CA 1
ATOM 838 C C . ILE A 1 109 ? -30.057 14.161 -22.306 1.00 86.12 109 ILE A C 1
ATOM 840 O O . ILE A 1 109 ? -30.533 13.072 -21.971 1.00 86.12 109 ILE A O 1
ATOM 844 N N . ARG A 1 110 ? -30.206 14.658 -23.532 1.00 87.00 110 ARG A N 1
ATOM 845 C CA . ARG A 1 110 ? -30.939 14.001 -24.615 1.00 87.00 110 ARG A CA 1
ATOM 846 C C . ARG A 1 110 ? -29.956 13.464 -25.640 1.00 87.00 110 ARG A C 1
ATOM 848 O O . ARG A 1 110 ? -29.221 14.229 -26.260 1.00 87.00 110 ARG A O 1
ATOM 855 N N . VAL A 1 111 ? -29.954 12.150 -25.823 1.00 90.44 111 VAL A N 1
ATOM 856 C CA . VAL A 1 111 ? -29.075 11.460 -26.768 1.00 90.44 111 VAL A CA 1
ATOM 857 C C . VAL A 1 111 ? -29.835 11.237 -28.064 1.00 90.44 111 VAL A C 1
ATOM 859 O O . VAL A 1 111 ? -30.750 10.420 -28.113 1.00 90.44 111 VAL A O 1
ATOM 862 N N . TRP A 1 112 ? -29.460 11.959 -29.109 1.00 87.75 112 TRP A N 1
ATOM 863 C CA . TRP A 1 112 ? -30.019 11.817 -30.446 1.00 87.75 112 TRP A CA 1
ATOM 864 C C . TRP A 1 112 ? -29.325 10.704 -31.217 1.00 87.75 112 TRP A C 1
ATOM 866 O O . TRP A 1 112 ? -28.102 10.571 -31.159 1.00 87.75 112 TRP A O 1
ATOM 876 N N . ILE A 1 113 ? -30.116 9.937 -31.962 1.00 88.44 113 ILE A N 1
ATOM 877 C CA . ILE A 1 113 ? -29.662 8.873 -32.853 1.00 88.44 113 ILE A CA 1
ATOM 878 C C . ILE A 1 113 ? -30.266 9.153 -34.232 1.00 88.44 113 ILE A C 1
ATOM 880 O O . ILE A 1 113 ? -31.486 9.106 -34.402 1.00 88.44 113 ILE A O 1
ATOM 884 N N . GLU A 1 114 ? -29.406 9.467 -35.198 1.00 87.88 114 GLU A N 1
ATOM 885 C CA . GLU A 1 114 ? -29.745 9.555 -36.620 1.00 87.88 114 GLU A CA 1
ATOM 886 C C . GLU A 1 114 ? -29.315 8.245 -37.299 1.00 87.88 114 GLU A C 1
ATOM 888 O O . GLU A 1 114 ? -28.200 7.761 -37.105 1.00 87.88 114 GLU A O 1
ATOM 893 N N . SER A 1 115 ? -30.203 7.645 -38.081 1.00 86.31 115 SER A N 1
ATOM 894 C CA . SER A 1 115 ? -30.029 6.340 -38.719 1.00 86.31 115 SER A CA 1
ATOM 895 C C . SER A 1 115 ? -30.772 6.284 -40.052 1.00 86.31 115 SER A C 1
ATOM 897 O O . SER A 1 115 ? -31.488 7.214 -40.421 1.00 86.31 115 SER A O 1
ATOM 899 N N . THR A 1 116 ? -30.591 5.215 -40.824 1.00 83.94 116 THR A N 1
ATOM 900 C CA . THR A 1 116 ? -31.355 5.007 -42.063 1.00 83.94 116 THR A CA 1
ATOM 901 C C . THR A 1 116 ? -31.748 3.546 -42.202 1.00 83.94 116 THR A C 1
ATOM 903 O O . THR A 1 116 ? -30.892 2.663 -42.220 1.00 83.94 116 THR A O 1
ATOM 906 N N . GLY A 1 117 ? -33.049 3.268 -42.304 1.00 81.44 117 GLY A N 1
ATOM 907 C CA . GLY A 1 117 ? -33.561 1.915 -42.543 1.00 81.44 117 GLY A CA 1
ATOM 908 C C . GLY A 1 117 ? -33.438 0.967 -41.343 1.00 81.44 117 GLY A C 1
ATOM 909 O O . GLY A 1 117 ? -33.589 -0.248 -41.512 1.00 81.44 117 GLY A O 1
ATOM 910 N N . LEU A 1 118 ? -33.186 1.513 -40.147 1.00 85.56 118 LEU A N 1
ATOM 911 C CA . LEU A 1 118 ? -33.112 0.785 -38.874 1.00 85.56 118 LEU A CA 1
ATOM 912 C C . LEU A 1 118 ? -34.387 0.917 -38.019 1.00 85.56 118 LEU A C 1
ATOM 914 O O . LEU A 1 118 ? -34.444 0.381 -36.914 1.00 85.56 118 LEU A O 1
ATOM 918 N N . LYS A 1 119 ? -35.447 1.564 -38.522 1.00 87.62 119 LYS A N 1
ATOM 919 C CA . LYS A 1 119 ? -36.755 1.590 -37.851 1.00 87.62 119 LYS A CA 1
ATOM 920 C C . LYS A 1 119 ? -37.249 0.170 -37.518 1.00 87.62 119 LYS A C 1
ATOM 922 O O . LYS A 1 119 ? -37.291 -0.710 -38.376 1.00 87.62 119 LYS A O 1
ATOM 927 N N . GLY A 1 120 ? -37.653 -0.031 -36.266 1.00 79.81 120 GLY A N 1
ATOM 928 C CA . GLY A 1 120 ? -38.072 -1.312 -35.697 1.00 79.81 120 GLY A CA 1
ATOM 929 C C . GLY A 1 120 ? -36.921 -2.248 -35.313 1.00 79.81 120 GLY A C 1
ATOM 930 O O . GLY A 1 120 ? -37.190 -3.371 -34.888 1.00 79.81 120 GLY A O 1
ATOM 931 N N . LYS A 1 121 ? -35.653 -1.837 -35.462 1.00 87.00 121 LYS A N 1
ATOM 932 C CA . LYS A 1 121 ? -34.493 -2.673 -35.127 1.00 87.00 121 LYS A CA 1
ATOM 933 C C . LYS A 1 121 ? -34.002 -2.437 -33.696 1.00 87.00 121 LYS A C 1
ATOM 935 O O . LYS A 1 121 ? -34.018 -1.296 -33.221 1.00 87.00 121 LYS A O 1
ATOM 940 N N . PRO A 1 122 ? -33.571 -3.507 -33.001 1.00 87.19 122 PRO A N 1
ATOM 941 C CA . PRO A 1 122 ? -33.089 -3.406 -31.638 1.00 87.19 122 PRO A CA 1
ATOM 942 C C . PRO A 1 122 ? -31.641 -2.902 -31.604 1.00 87.19 122 PRO A C 1
ATOM 944 O O . PRO A 1 122 ? -30.775 -3.361 -32.353 1.00 87.19 122 PRO A O 1
ATOM 947 N N . ILE A 1 123 ? -31.379 -1.989 -30.679 1.00 88.75 123 ILE A N 1
ATOM 948 C CA . ILE A 1 123 ? -30.054 -1.458 -30.362 1.00 88.75 123 ILE A CA 1
ATOM 949 C C . ILE A 1 123 ? -29.695 -1.773 -28.909 1.00 88.75 123 ILE A C 1
ATOM 951 O O . ILE A 1 123 ? -30.567 -2.077 -28.089 1.00 88.75 123 ILE A O 1
ATOM 955 N N . ARG A 1 124 ? -28.414 -1.667 -28.567 1.00 88.94 124 ARG A N 1
ATOM 956 C CA . ARG A 1 124 ? -27.931 -1.641 -27.185 1.00 88.94 124 ARG A CA 1
ATOM 957 C C . ARG A 1 124 ? -27.302 -0.279 -26.916 1.00 88.94 124 ARG A C 1
ATOM 959 O O . ARG A 1 124 ? -26.300 0.088 -27.523 1.00 88.94 124 ARG A O 1
ATOM 966 N N . PHE A 1 125 ? -27.947 0.474 -26.035 1.00 90.19 125 PHE A N 1
ATOM 967 C CA . PHE A 1 125 ? -27.507 1.774 -25.553 1.00 90.19 125 PHE A CA 1
ATOM 968 C C . PHE A 1 125 ? -26.589 1.564 -24.353 1.00 90.19 125 PHE A C 1
ATOM 970 O O . PHE A 1 125 ? -27.002 0.931 -23.374 1.00 90.19 125 PHE A O 1
ATOM 977 N N . LYS A 1 126 ? -25.378 2.122 -24.409 1.00 89.44 126 LYS A N 1
ATOM 978 C CA . LYS A 1 126 ? -24.441 2.128 -23.286 1.00 89.44 126 LYS A CA 1
ATOM 979 C C . LYS A 1 126 ? -23.986 3.543 -22.956 1.00 89.44 126 LYS A C 1
ATOM 981 O O . LYS A 1 126 ? -23.441 4.214 -23.828 1.00 89.44 126 LYS A O 1
ATOM 986 N N . LEU A 1 127 ? -24.187 3.973 -21.711 1.00 85.50 127 LEU A N 1
ATOM 987 C CA . LEU A 1 127 ? -23.600 5.199 -21.162 1.00 85.50 127 LEU A CA 1
ATOM 988 C C . LEU A 1 127 ? -22.344 4.822 -20.380 1.00 85.50 127 LEU A C 1
ATOM 990 O O . LEU A 1 127 ? -22.417 3.974 -19.489 1.00 85.50 127 LEU A O 1
ATOM 994 N N . TYR A 1 128 ? -21.234 5.469 -20.701 1.00 84.31 128 TYR A N 1
ATOM 995 C CA . TYR A 1 128 ? -19.953 5.320 -20.028 1.00 84.31 128 TYR A CA 1
ATOM 996 C C . TYR A 1 128 ? -19.549 6.627 -19.355 1.00 84.31 128 TYR A C 1
ATOM 998 O O . TYR A 1 128 ? -19.851 7.704 -19.871 1.00 84.31 128 TYR A O 1
ATOM 1006 N N . GLU A 1 129 ? -18.835 6.500 -18.247 1.00 78.00 129 GLU A N 1
ATOM 1007 C CA . GLU A 1 129 ? -17.941 7.518 -17.702 1.00 78.00 129 GLU A CA 1
ATOM 1008 C C . GLU A 1 129 ? -16.517 7.237 -18.244 1.00 78.00 129 GLU A C 1
ATOM 1010 O O . GLU A 1 129 ? -16.177 6.076 -18.508 1.00 78.00 129 GLU A O 1
ATOM 1015 N N . GLN A 1 130 ? -15.735 8.281 -18.532 1.00 73.00 130 GLN A N 1
ATOM 1016 C CA . GLN A 1 130 ? -14.439 8.212 -19.209 1.00 73.00 130 GLN A CA 1
ATOM 1017 C C . GLN A 1 130 ? -13.261 8.331 -18.233 1.00 73.00 130 GLN A C 1
ATOM 1019 O O . GLN A 1 130 ? -12.521 9.312 -18.203 1.00 73.00 130 GLN A O 1
ATOM 1024 N N . ASP A 1 131 ? -13.038 7.246 -17.508 1.00 61.59 131 ASP A N 1
ATOM 1025 C CA . ASP A 1 131 ? -11.921 7.093 -16.586 1.00 61.59 131 ASP A CA 1
ATOM 1026 C C . ASP A 1 131 ? -10.544 6.986 -17.284 1.00 61.59 131 ASP A C 1
ATOM 1028 O O . ASP A 1 131 ? -10.401 6.418 -18.374 1.00 61.59 131 ASP A O 1
ATOM 1032 N N . ILE A 1 132 ? -9.481 7.442 -16.605 1.00 44.59 132 ILE A N 1
ATOM 1033 C CA . ILE A 1 132 ? -8.088 7.423 -17.116 1.00 44.59 132 ILE A CA 1
ATOM 1034 C C . ILE A 1 132 ? -7.559 5.986 -17.304 1.00 44.59 132 ILE A C 1
ATOM 1036 O O . ILE A 1 132 ? -6.622 5.760 -18.076 1.00 44.59 132 ILE A O 1
ATOM 1040 N N . THR A 1 133 ? -8.124 5.012 -16.582 1.00 41.94 133 THR A N 1
ATOM 1041 C CA . THR A 1 133 ? -7.640 3.619 -16.568 1.00 41.94 133 THR A CA 1
ATOM 1042 C C . THR A 1 133 ? -8.544 2.644 -17.325 1.00 41.94 133 THR A C 1
ATOM 1044 O O . THR A 1 133 ? -8.028 1.855 -18.117 1.00 41.94 133 THR A O 1
ATOM 1047 N N . GLU A 1 134 ? -9.864 2.710 -17.141 1.00 49.78 134 GLU A N 1
ATOM 1048 C CA . GLU A 1 134 ? -10.858 1.961 -17.918 1.00 49.78 134 GLU A CA 1
ATOM 1049 C C . GLU A 1 134 ? -12.234 2.642 -17.814 1.00 49.78 134 GLU A C 1
ATOM 1051 O O . GLU A 1 134 ? -12.713 2.874 -16.713 1.00 49.78 134 GLU A O 1
ATOM 1056 N N . ASN A 1 135 ? -12.893 2.929 -18.946 1.00 69.31 135 ASN A N 1
ATOM 1057 C CA . ASN A 1 135 ? -14.198 3.611 -18.957 1.00 69.31 135 ASN A CA 1
ATOM 1058 C C . ASN A 1 135 ? -15.259 2.838 -18.143 1.00 69.31 135 ASN A C 1
ATOM 1060 O O . ASN A 1 135 ? -15.664 1.741 -18.554 1.00 69.31 135 ASN A O 1
ATOM 1064 N N . GLN A 1 136 ? -15.784 3.411 -17.054 1.00 71.19 136 GLN A N 1
ATOM 1065 C CA . GLN A 1 136 ? -16.813 2.747 -16.252 1.00 71.19 136 GLN A CA 1
ATOM 1066 C C . GLN A 1 136 ? -18.160 2.721 -17.001 1.00 71.19 136 GLN A C 1
ATOM 1068 O O . GLN A 1 136 ? -18.699 3.747 -17.411 1.00 71.19 136 GLN A O 1
ATOM 1073 N N . LEU A 1 137 ? -18.751 1.533 -17.163 1.00 78.50 137 LEU A N 1
ATOM 1074 C CA . LEU A 1 137 ? -20.092 1.366 -17.736 1.00 78.50 137 LEU A CA 1
ATOM 1075 C C . LEU A 1 137 ? -21.166 1.729 -16.696 1.00 78.50 137 LEU A C 1
ATOM 1077 O O . LEU A 1 137 ? -21.317 1.032 -15.694 1.00 78.50 137 LEU A O 1
ATOM 1081 N N . ILE A 1 138 ? -21.931 2.792 -16.951 1.00 78.88 138 ILE A N 1
ATOM 1082 C CA . ILE A 1 138 ? -22.927 3.344 -16.014 1.00 78.88 138 ILE A CA 1
ATOM 1083 C C . ILE A 1 138 ? -24.352 2.872 -16.339 1.00 78.88 138 ILE A C 1
ATOM 1085 O O . ILE A 1 138 ? -25.136 2.571 -15.440 1.00 78.88 138 ILE A O 1
ATOM 1089 N N . ILE A 1 139 ? -24.706 2.787 -17.625 1.00 81.00 139 ILE A N 1
ATOM 1090 C CA . ILE A 1 139 ? -26.004 2.266 -18.086 1.00 81.00 139 ILE A CA 1
ATOM 1091 C C . ILE A 1 139 ? -25.758 1.296 -19.231 1.00 81.00 139 ILE A C 1
ATOM 1093 O O . ILE A 1 139 ? -25.053 1.641 -20.172 1.00 81.00 139 ILE A O 1
ATOM 1097 N N . ASP A 1 140 ? -26.412 0.137 -19.204 1.00 88.69 140 ASP A N 1
ATOM 1098 C CA . ASP A 1 140 ? -26.505 -0.786 -20.335 1.00 88.69 140 ASP A CA 1
ATOM 1099 C C . ASP A 1 140 ? -27.962 -1.237 -20.493 1.00 88.69 140 ASP A C 1
ATOM 1101 O O . ASP A 1 140 ? -28.522 -1.881 -19.603 1.00 88.69 140 ASP A O 1
ATOM 1105 N N . LYS A 1 141 ? -28.604 -0.865 -21.605 1.00 84.81 141 LYS A N 1
ATOM 1106 C CA . LYS A 1 141 ? -29.982 -1.273 -21.911 1.00 84.81 141 LYS A CA 1
ATOM 1107 C C . LYS A 1 141 ? -30.157 -1.620 -23.384 1.00 84.81 141 LYS A C 1
ATOM 1109 O O . LYS A 1 141 ? -29.507 -1.051 -24.258 1.00 84.81 141 LYS A O 1
ATOM 1114 N N . LYS A 1 142 ? -31.103 -2.515 -23.669 1.00 87.62 142 LYS A N 1
ATOM 1115 C CA . LYS A 1 142 ? -31.628 -2.702 -25.027 1.00 87.62 142 LYS A CA 1
ATOM 1116 C C . LYS A 1 142 ? -32.761 -1.711 -25.276 1.00 87.62 142 LYS A C 1
ATOM 1118 O O . LYS A 1 142 ? -33.557 -1.459 -24.376 1.00 87.62 142 LYS A O 1
ATOM 1123 N N . ASP A 1 143 ? -32.826 -1.177 -26.486 1.00 85.38 143 ASP A N 1
ATOM 1124 C CA . ASP A 1 143 ? -33.869 -0.252 -26.933 1.00 85.38 143 ASP A CA 1
ATOM 1125 C C . ASP A 1 143 ? -34.248 -0.547 -28.395 1.00 85.38 143 ASP A C 1
ATOM 1127 O O . ASP A 1 143 ? -33.614 -1.388 -29.034 1.00 85.38 143 ASP A O 1
ATOM 1131 N N . THR A 1 144 ? -35.285 0.092 -28.937 1.00 85.94 144 THR A N 1
ATOM 1132 C CA . THR A 1 144 ? -35.720 -0.108 -30.336 1.00 85.94 144 THR A CA 1
ATOM 1133 C C . THR A 1 144 ? -35.888 1.228 -31.047 1.00 85.94 144 THR A C 1
ATOM 1135 O O . THR A 1 144 ? -36.620 2.097 -30.581 1.00 85.94 144 THR A O 1
ATOM 1138 N N . LEU A 1 145 ? -35.247 1.386 -32.207 1.00 82.88 145 LEU A N 1
ATOM 1139 C CA . LEU A 1 145 ? -35.339 2.618 -32.994 1.00 82.88 145 LEU A CA 1
ATOM 1140 C C . LEU A 1 145 ? -36.750 2.757 -33.588 1.00 82.88 145 LEU A C 1
ATOM 1142 O O . LEU A 1 145 ? -37.136 2.010 -34.484 1.00 82.88 145 LEU A O 1
ATOM 1146 N N . VAL A 1 146 ? -37.550 3.702 -33.089 1.00 78.38 146 VAL A N 1
ATOM 1147 C CA . VAL A 1 146 ? -38.951 3.904 -33.527 1.00 78.38 146 VAL A CA 1
ATOM 1148 C C . VAL A 1 146 ? -39.080 4.682 -34.845 1.00 78.38 146 VAL A C 1
ATOM 1150 O O . VAL A 1 146 ? -40.117 4.630 -35.514 1.00 78.38 146 VAL A O 1
ATOM 1153 N N . SER A 1 147 ? -38.016 5.371 -35.246 1.00 84.00 147 SER A N 1
ATOM 1154 C CA . SER A 1 147 ? -37.900 6.206 -36.444 1.00 84.00 147 SER A CA 1
ATOM 1155 C C . SER A 1 147 ? -36.427 6.359 -36.822 1.00 84.00 147 SER A C 1
ATOM 1157 O O . SER A 1 147 ? -35.552 6.098 -36.001 1.00 84.00 147 SER A O 1
ATOM 1159 N N . ASP A 1 148 ? -36.155 6.796 -38.055 1.00 79.94 148 ASP A N 1
ATOM 1160 C CA . ASP A 1 148 ? -34.786 7.030 -38.534 1.00 79.94 148 ASP A CA 1
ATOM 1161 C C . ASP A 1 148 ? -34.066 8.138 -37.736 1.00 79.94 148 ASP A C 1
ATOM 1163 O O . ASP A 1 148 ? -32.859 8.059 -37.534 1.00 79.94 148 ASP A O 1
ATOM 1167 N N . MET A 1 149 ? -34.805 9.114 -37.196 1.00 81.94 149 MET A N 1
ATOM 1168 C CA . MET A 1 149 ? -34.328 10.038 -36.161 1.00 81.94 149 MET A CA 1
ATOM 1169 C C . MET A 1 149 ? -35.135 9.814 -34.880 1.00 81.94 149 MET A C 1
ATOM 1171 O O . MET A 1 149 ? -36.362 9.953 -34.891 1.00 81.94 149 MET A O 1
ATOM 1175 N N . CYS A 1 150 ? -34.473 9.472 -33.778 1.00 80.94 150 CYS A N 1
ATOM 1176 C CA . CYS A 1 150 ? -35.094 9.357 -32.456 1.00 80.94 150 CYS A CA 1
ATOM 1177 C C . CYS A 1 150 ? -34.133 9.825 -31.356 1.00 80.94 150 CYS A C 1
ATOM 1179 O O . CYS A 1 150 ? -32.967 10.121 -31.619 1.00 80.94 150 CYS A O 1
ATOM 1181 N N . PHE A 1 151 ? -34.611 9.879 -30.112 1.00 83.38 151 PHE A N 1
ATOM 1182 C CA . PHE A 1 151 ? -33.780 10.239 -28.970 1.00 83.38 151 PHE A CA 1
ATOM 1183 C C . PHE A 1 151 ? -34.041 9.358 -27.747 1.00 83.38 151 PHE A C 1
ATOM 1185 O O . PHE A 1 151 ? -35.126 8.801 -27.580 1.00 83.38 151 PHE A O 1
ATOM 1192 N N . ILE A 1 152 ? -33.034 9.263 -26.881 1.00 82.81 152 ILE A N 1
ATOM 1193 C CA . ILE A 1 152 ? -33.100 8.631 -25.565 1.00 82.81 152 ILE A CA 1
ATOM 1194 C C . ILE A 1 152 ? -32.742 9.688 -24.520 1.00 82.81 152 ILE A C 1
ATOM 1196 O O . ILE A 1 152 ? -31.631 10.218 -24.513 1.00 82.81 152 ILE A O 1
ATOM 1200 N N . ASP A 1 153 ? -33.684 9.978 -23.626 1.00 85.00 153 ASP A N 1
ATOM 1201 C CA . ASP A 1 153 ? -33.479 10.904 -22.512 1.00 85.00 153 ASP A CA 1
ATOM 1202 C C . ASP A 1 153 ? -32.837 10.185 -21.317 1.00 85.00 153 ASP A C 1
ATOM 1204 O O . ASP A 1 153 ? -33.325 9.151 -20.850 1.00 85.00 153 ASP A O 1
ATOM 1208 N N . VAL A 1 154 ? -31.756 10.761 -20.792 1.00 85.62 154 VAL A N 1
ATOM 1209 C CA . VAL A 1 154 ? -31.050 10.303 -19.591 1.00 85.62 154 VAL A CA 1
ATOM 1210 C C . VAL A 1 154 ? -31.244 11.347 -18.492 1.00 85.62 154 VAL A C 1
ATOM 1212 O O . VAL A 1 154 ? -30.706 12.452 -18.557 1.00 85.62 154 VAL A O 1
ATOM 1215 N N . THR A 1 155 ? -32.041 11.014 -17.472 1.00 84.19 155 THR A N 1
ATOM 1216 C CA . THR A 1 155 ? -32.262 11.891 -16.310 1.00 84.19 155 THR A CA 1
ATOM 1217 C C . THR A 1 155 ? -31.093 11.770 -15.335 1.00 84.19 155 THR A C 1
ATOM 1219 O O . THR A 1 155 ? -30.946 10.732 -14.691 1.00 84.19 155 THR A O 1
ATOM 1222 N N . LEU A 1 156 ? -30.284 12.821 -15.196 1.00 80.75 156 LEU A N 1
ATOM 1223 C CA . LEU A 1 156 ? -29.013 12.780 -14.462 1.00 80.75 156 LEU A CA 1
ATOM 1224 C C . LEU A 1 156 ? -29.182 12.384 -12.989 1.00 80.75 156 LEU A C 1
ATOM 1226 O O . LEU A 1 156 ? -28.449 11.532 -12.503 1.00 80.75 156 LEU A O 1
ATOM 1230 N N . ASN A 1 157 ? -30.235 12.852 -12.312 1.00 75.50 157 ASN A N 1
ATOM 1231 C CA . ASN A 1 157 ? -30.517 12.477 -10.917 1.00 75.50 157 ASN A CA 1
ATOM 1232 C C . ASN A 1 157 ? -30.989 11.017 -10.719 1.00 75.50 157 ASN A C 1
ATOM 1234 O O . ASN A 1 157 ? -31.334 10.624 -9.603 1.00 75.50 157 ASN A O 1
ATOM 1238 N N . LYS A 1 158 ? -31.033 10.216 -11.792 1.00 79.25 158 LYS A N 1
ATOM 1239 C CA . LYS A 1 158 ? -31.228 8.757 -11.775 1.00 79.25 158 LYS A CA 1
ATOM 1240 C C . LYS A 1 158 ? -29.979 7.989 -12.220 1.00 79.25 158 LYS A C 1
ATOM 1242 O O . LYS A 1 158 ? -29.957 6.771 -12.073 1.00 79.25 158 LYS A O 1
ATOM 1247 N N . VAL A 1 159 ? -28.969 8.682 -12.746 1.00 73.00 159 VAL A N 1
ATOM 1248 C CA . VAL A 1 159 ? -27.654 8.132 -13.086 1.00 73.00 159 VAL A CA 1
ATOM 1249 C C . VAL A 1 159 ? -26.826 8.097 -11.806 1.00 73.00 159 VAL A C 1
ATOM 1251 O O . VAL A 1 159 ? -26.619 9.137 -11.187 1.00 73.00 159 VAL A O 1
ATOM 1254 N N . SER A 1 160 ? -26.393 6.912 -11.378 1.00 67.62 160 SER A N 1
ATOM 1255 C CA . SER A 1 160 ? -25.467 6.767 -10.248 1.00 67.62 160 SER A CA 1
ATOM 1256 C C . SER A 1 160 ? -24.131 7.448 -10.550 1.00 67.62 160 SER A C 1
ATOM 1258 O O . SER A 1 160 ? -23.653 7.367 -11.683 1.00 67.62 160 SER A O 1
ATOM 1260 N N . LYS A 1 161 ? -23.523 8.102 -9.548 1.00 66.38 161 LYS A N 1
ATOM 1261 C CA . LYS A 1 161 ? -22.146 8.616 -9.669 1.00 66.38 161 LYS A CA 1
ATOM 1262 C C . LYS A 1 161 ? -21.198 7.448 -9.977 1.00 66.38 161 LYS A C 1
ATOM 1264 O O . LYS A 1 161 ? -21.290 6.409 -9.320 1.00 66.38 161 LYS A O 1
ATOM 1269 N N . SER A 1 162 ? -20.284 7.626 -10.933 1.00 60.88 162 SER A N 1
ATOM 1270 C CA . SER A 1 162 ? -19.158 6.702 -11.113 1.00 60.88 162 SER A CA 1
ATOM 1271 C C . SER A 1 162 ? -18.308 6.656 -9.834 1.00 60.88 162 SER A C 1
ATOM 1273 O O . SER A 1 162 ? -18.185 7.673 -9.137 1.00 60.88 162 SER A O 1
ATOM 1275 N N . LEU A 1 163 ? -17.758 5.480 -9.522 1.00 51.00 163 LEU A N 1
ATOM 1276 C CA . LEU A 1 163 ? -16.895 5.230 -8.355 1.00 51.00 163 LEU A CA 1
ATOM 1277 C C . LEU A 1 163 ? -15.424 5.067 -8.788 1.00 51.00 163 LEU A C 1
ATOM 1279 O O . LEU A 1 163 ? -14.654 4.382 -8.113 1.00 51.00 163 LEU A O 1
ATOM 1283 N N . GLY A 1 164 ? -15.074 5.689 -9.920 1.00 41.06 164 GLY A N 1
ATOM 1284 C CA . GLY A 1 164 ? -13.713 5.859 -10.420 1.00 41.06 164 GLY A CA 1
ATOM 1285 C C . GLY A 1 164 ? -12.778 6.504 -9.396 1.00 41.06 164 GLY A C 1
ATOM 1286 O O . GLY A 1 164 ? -13.217 7.035 -8.376 1.00 41.06 164 GLY A O 1
ATOM 1287 N N . ASP A 1 165 ? -11.476 6.400 -9.656 1.00 40.47 165 ASP A N 1
ATOM 1288 C CA . ASP A 1 165 ? -10.375 6.546 -8.692 1.00 40.47 165 ASP A CA 1
ATOM 1289 C C . ASP A 1 165 ? -10.439 7.866 -7.868 1.00 40.47 165 ASP A C 1
ATOM 1291 O O . ASP A 1 165 ? -9.878 8.902 -8.244 1.00 40.47 165 ASP A O 1
ATOM 1295 N N . ASP A 1 166 ? -11.097 7.810 -6.696 1.00 39.91 166 ASP A N 1
ATOM 1296 C CA . ASP A 1 166 ? -11.426 8.915 -5.756 1.00 39.91 166 ASP A CA 1
ATOM 1297 C C . ASP A 1 166 ? -10.187 9.675 -5.203 1.00 39.91 166 ASP A C 1
ATOM 1299 O O . ASP A 1 166 ? -10.291 10.558 -4.347 1.00 39.91 166 ASP A O 1
ATOM 1303 N N . LEU A 1 167 ? -8.986 9.326 -5.673 1.00 37.94 167 LEU A N 1
ATOM 1304 C CA . LEU A 1 167 ? -7.726 10.020 -5.416 1.00 37.94 167 LEU A CA 1
ATOM 1305 C C . LEU A 1 167 ? -7.441 11.166 -6.405 1.00 37.94 167 LEU A C 1
ATOM 1307 O O . LEU A 1 167 ? -6.609 12.015 -6.074 1.00 37.94 167 LEU A O 1
ATOM 1311 N N . PHE A 1 168 ? -8.086 11.212 -7.584 1.00 37.84 168 PHE A N 1
ATOM 1312 C CA . PHE A 1 168 ? -7.757 12.192 -8.638 1.00 37.84 168 PHE A CA 1
ATOM 1313 C C . PHE A 1 168 ? -8.932 12.777 -9.452 1.00 37.84 168 PHE A C 1
ATOM 1315 O O . PHE A 1 168 ? -8.694 13.713 -10.217 1.00 37.84 168 PHE A O 1
ATOM 1322 N N . GLU A 1 169 ? -10.169 12.294 -9.302 1.00 42.19 169 GLU A N 1
ATOM 1323 C CA . GLU A 1 169 ? -11.325 12.808 -10.062 1.00 42.19 169 GLU A CA 1
ATOM 1324 C C . GLU A 1 169 ? -11.763 14.227 -9.612 1.00 42.19 169 GLU A C 1
ATOM 1326 O O . GLU A 1 169 ? -11.664 14.599 -8.438 1.00 42.19 169 GLU A O 1
ATOM 1331 N N . GLY A 1 170 ? -12.221 15.054 -10.561 1.00 48.69 170 GLY A N 1
ATOM 1332 C CA . GLY A 1 170 ? -12.643 16.439 -10.322 1.00 48.69 170 GLY A CA 1
ATOM 1333 C C . GLY A 1 170 ? -14.068 16.578 -9.765 1.00 48.69 170 GLY A C 1
ATOM 1334 O O . GLY A 1 170 ? -14.682 15.636 -9.277 1.00 48.69 170 GLY A O 1
ATOM 1335 N N . SER A 1 171 ? -14.648 17.781 -9.859 1.00 60.53 171 SER A N 1
ATOM 1336 C CA . SER A 1 171 ? -16.070 18.004 -9.525 1.00 60.53 171 SER A CA 1
ATOM 1337 C C . SER A 1 171 ? -17.044 17.626 -10.652 1.00 60.53 171 SER A C 1
ATOM 1339 O O . SER A 1 171 ? -18.226 17.968 -10.583 1.00 60.53 171 SER A O 1
ATOM 1341 N N . GLU A 1 172 ? -16.551 16.981 -11.705 1.00 68.56 172 GLU A N 1
ATOM 1342 C CA . GLU A 1 172 ? -17.241 16.725 -12.969 1.00 68.56 172 GLU A CA 1
ATOM 1343 C C . GLU A 1 172 ? -16.891 15.304 -13.448 1.00 68.56 172 GLU A C 1
ATOM 1345 O O . GLU A 1 172 ? -15.800 14.824 -13.146 1.00 68.56 172 GLU A O 1
ATOM 1350 N N . GLN A 1 173 ? -17.814 14.640 -14.149 1.00 74.19 173 GLN A N 1
ATOM 1351 C CA . GLN A 1 173 ? -17.648 13.302 -14.737 1.00 74.19 173 GLN A CA 1
ATOM 1352 C C . GLN A 1 173 ? -17.822 13.344 -16.258 1.00 74.19 173 GLN A C 1
ATOM 1354 O O . GLN A 1 173 ? -18.714 14.036 -16.762 1.00 74.19 173 GLN A O 1
ATOM 1359 N N . GLU A 1 174 ? -16.975 12.610 -16.983 1.00 78.81 174 GLU A N 1
ATOM 1360 C CA . GLU A 1 174 ? -16.826 12.699 -18.440 1.00 78.81 174 GLU A CA 1
ATOM 1361 C C . GLU A 1 174 ? -17.707 11.651 -19.143 1.00 78.81 174 GLU A C 1
ATOM 1363 O O . GLU A 1 174 ? -17.293 10.525 -19.420 1.00 78.81 174 GLU A O 1
ATOM 1368 N N . PHE A 1 175 ? -18.961 11.987 -19.454 1.00 82.69 175 PHE A N 1
ATOM 1369 C CA . PHE A 1 175 ? -19.907 11.009 -20.000 1.00 82.69 175 PHE A CA 1
ATOM 1370 C C . PHE A 1 175 ? -19.883 10.907 -21.527 1.00 82.69 175 PHE A C 1
ATOM 1372 O O . PHE A 1 175 ? -19.962 11.906 -22.238 1.00 82.69 175 PHE A O 1
ATOM 1379 N N . PHE A 1 176 ? -19.914 9.684 -22.062 1.00 86.31 176 PHE A N 1
ATOM 1380 C CA . PHE A 1 176 ? -20.189 9.435 -23.482 1.00 86.31 176 PHE A CA 1
ATOM 1381 C C . PHE A 1 176 ? -21.105 8.230 -23.698 1.00 86.31 176 PHE A C 1
ATOM 1383 O O . PHE A 1 176 ? -21.207 7.326 -22.869 1.00 86.31 176 PHE A O 1
ATOM 1390 N N . VAL A 1 177 ? -21.758 8.189 -24.857 1.00 88.69 177 VAL A N 1
ATOM 1391 C CA . VAL A 1 177 ? -22.642 7.091 -25.254 1.00 88.69 177 VAL A CA 1
ATOM 1392 C C . VAL A 1 177 ? -22.004 6.265 -26.361 1.00 88.69 177 VAL A C 1
ATOM 1394 O O . VAL A 1 177 ? -21.425 6.812 -27.297 1.00 88.69 177 VAL A O 1
ATOM 1397 N N . ASN A 1 178 ? -22.157 4.946 -26.284 1.00 88.69 178 ASN A N 1
ATOM 1398 C CA . ASN A 1 178 ? -21.921 4.022 -27.387 1.00 88.69 178 ASN A CA 1
ATOM 1399 C C . ASN A 1 178 ? -23.241 3.317 -27.739 1.00 88.69 178 ASN A C 1
ATOM 1401 O O . ASN A 1 178 ? -23.883 2.734 -26.859 1.00 88.69 178 ASN A O 1
ATOM 1405 N N . ILE A 1 179 ? -23.646 3.369 -29.009 1.00 84.56 179 ILE A N 1
ATOM 1406 C CA . ILE A 1 179 ? -24.806 2.630 -29.523 1.00 84.56 179 ILE A CA 1
ATOM 1407 C C . ILE A 1 179 ? -24.317 1.466 -30.378 1.00 84.56 179 ILE A C 1
ATOM 1409 O O . ILE A 1 179 ? -23.594 1.670 -31.348 1.00 84.56 179 ILE A O 1
ATOM 1413 N N . GLU A 1 180 ? -24.752 0.255 -30.037 1.00 88.44 180 GLU A N 1
ATOM 1414 C CA . GLU A 1 180 ? -24.575 -0.961 -30.837 1.00 88.44 180 GLU A CA 1
ATOM 1415 C C . GLU A 1 180 ? -25.879 -1.301 -31.573 1.00 88.44 180 GLU A C 1
ATOM 1417 O O . GLU A 1 180 ? -26.934 -1.405 -30.943 1.00 88.44 180 GLU A O 1
ATOM 1422 N N . VAL A 1 181 ? -25.818 -1.542 -32.882 1.00 84.94 181 VAL A N 1
ATOM 1423 C CA . VAL A 1 181 ? -26.921 -2.150 -33.643 1.00 84.94 181 VAL A CA 1
ATOM 1424 C C . VAL A 1 181 ? -26.832 -3.666 -33.492 1.00 84.94 181 VAL A C 1
ATOM 1426 O O . VAL A 1 181 ? -25.902 -4.288 -33.995 1.00 84.94 181 VAL A O 1
ATOM 1429 N N . LEU A 1 182 ? -27.803 -4.291 -32.820 1.00 82.56 182 LEU A N 1
ATOM 1430 C CA . LEU A 1 182 ? -27.704 -5.711 -32.439 1.00 82.56 182 LEU A CA 1
ATOM 1431 C C . LEU A 1 182 ? -27.832 -6.700 -33.611 1.00 82.56 182 LEU A C 1
ATOM 1433 O O . LEU A 1 182 ? -27.553 -7.880 -33.436 1.00 82.56 182 LEU A O 1
ATOM 1437 N N . GLU A 1 183 ? -28.274 -6.244 -34.785 1.00 81.06 183 GLU A N 1
ATOM 1438 C CA . GLU A 1 183 ? -28.374 -7.065 -36.003 1.00 81.06 183 GLU A CA 1
ATOM 1439 C C . GLU A 1 183 ? -27.056 -7.120 -36.795 1.00 81.06 183 GLU A C 1
ATOM 1441 O O . GLU A 1 183 ? -26.794 -8.100 -37.486 1.00 81.06 183 GLU A O 1
ATOM 1446 N N . THR A 1 184 ? -26.227 -6.077 -36.703 1.00 79.75 184 THR A N 1
ATOM 1447 C CA . THR A 1 184 ? -24.979 -5.924 -37.476 1.00 79.75 184 THR A CA 1
ATOM 1448 C C . THR A 1 184 ? -23.724 -5.922 -36.603 1.00 79.75 184 THR A C 1
ATOM 1450 O O . THR A 1 184 ? -22.622 -6.018 -37.138 1.00 79.75 184 THR A O 1
ATOM 1453 N N . HIS A 1 185 ? -23.880 -5.757 -35.286 1.00 79.88 185 HIS A N 1
ATOM 1454 C CA . HIS A 1 185 ? -22.822 -5.402 -34.335 1.00 79.88 185 HIS A CA 1
ATOM 1455 C C . HIS A 1 185 ? -21.988 -4.178 -34.771 1.00 79.88 185 HIS A C 1
ATOM 1457 O O . HIS A 1 185 ? -20.817 -4.055 -34.415 1.00 79.88 185 HIS A O 1
ATOM 1463 N N . SER A 1 186 ? -22.576 -3.245 -35.538 1.00 77.75 186 SER A N 1
ATOM 1464 C CA . SER A 1 186 ? -21.950 -1.939 -35.773 1.00 77.75 186 SER A CA 1
ATOM 1465 C C . SER A 1 186 ? -22.110 -1.047 -34.539 1.00 77.75 186 SER A C 1
ATOM 1467 O O . SER A 1 186 ? -23.147 -1.062 -33.873 1.00 77.75 186 SER A O 1
ATOM 1469 N N . HIS A 1 187 ? -21.059 -0.288 -34.223 1.00 85.31 187 HIS A N 1
ATOM 1470 C CA . HIS A 1 187 ? -20.970 0.570 -33.042 1.00 85.31 187 HIS A CA 1
ATOM 1471 C C . HIS A 1 187 ? -20.679 2.018 -33.443 1.00 85.31 187 HIS A C 1
ATOM 1473 O O . HIS A 1 187 ? -19.882 2.254 -34.353 1.00 85.31 187 HIS A O 1
ATOM 1479 N N . ILE A 1 188 ? -21.251 2.984 -32.725 1.00 83.38 188 ILE A N 1
ATOM 1480 C CA . ILE A 1 188 ? -20.940 4.409 -32.887 1.00 83.38 188 ILE A CA 1
ATOM 1481 C C . ILE A 1 188 ? -20.910 5.120 -31.525 1.00 83.38 188 ILE A C 1
ATOM 1483 O O . ILE A 1 188 ? -21.828 4.983 -30.713 1.00 83.38 188 ILE A O 1
ATOM 1487 N N . LYS A 1 189 ? -19.829 5.875 -31.279 1.00 87.56 189 LYS A N 1
ATOM 1488 C CA . LYS A 1 189 ? -19.584 6.641 -30.044 1.00 87.56 189 LYS A CA 1
ATOM 1489 C C . LYS A 1 189 ? -19.983 8.113 -30.240 1.00 87.56 189 LYS A C 1
ATOM 1491 O O . LYS A 1 189 ? -19.703 8.687 -31.291 1.00 87.56 189 LYS A O 1
ATOM 1496 N N . SER A 1 190 ? -20.610 8.724 -29.236 1.00 84.12 190 SER A N 1
ATOM 1497 C CA . SER A 1 190 ? -20.854 10.172 -29.182 1.00 84.12 190 SER A CA 1
ATOM 1498 C C . SER A 1 190 ? -19.587 10.961 -28.827 1.00 84.12 190 SER A C 1
ATOM 1500 O O . SER A 1 190 ? -18.578 10.406 -28.393 1.00 84.12 190 SER A O 1
ATOM 1502 N N . VAL A 1 191 ? -19.658 12.290 -28.911 1.00 75.94 191 VAL A N 1
ATOM 1503 C CA . VAL A 1 191 ? -18.730 13.145 -28.153 1.00 75.94 191 VAL A CA 1
ATOM 1504 C C . VAL A 1 191 ? -18.907 12.937 -26.641 1.00 75.94 191 VAL A C 1
ATOM 1506 O O . VAL A 1 191 ? -19.958 12.461 -26.199 1.00 75.94 191 VAL A O 1
ATOM 1509 N N . VAL A 1 192 ? -17.871 13.282 -25.877 1.00 82.44 192 VAL A N 1
ATOM 1510 C CA . VAL A 1 192 ? -17.896 13.344 -24.408 1.00 82.44 192 VAL A CA 1
ATOM 1511 C C . VAL A 1 192 ? -18.628 14.618 -23.968 1.00 82.44 192 VAL A C 1
ATOM 1513 O O . VAL A 1 192 ? -18.569 15.628 -24.674 1.00 82.44 192 VAL A O 1
ATOM 1516 N N . VAL A 1 193 ? -19.339 14.565 -22.842 1.00 76.38 193 VAL A N 1
ATOM 1517 C CA . VAL A 1 193 ? -19.979 15.713 -22.187 1.00 76.38 193 VAL A CA 1
ATOM 1518 C C . VAL A 1 193 ? -19.725 15.685 -20.683 1.00 76.38 193 VAL A C 1
ATOM 1520 O O . VAL A 1 193 ? -19.947 14.667 -20.028 1.00 76.38 193 VAL A O 1
ATOM 1523 N N . ASP A 1 194 ? -19.316 16.824 -20.135 1.00 78.88 194 ASP A N 1
ATOM 1524 C CA . ASP A 1 194 ? -18.968 16.945 -18.719 1.00 78.88 194 ASP A CA 1
ATOM 1525 C C . ASP A 1 194 ? -20.234 17.156 -17.876 1.00 78.88 194 ASP A C 1
ATOM 1527 O O . ASP A 1 194 ? -21.106 17.969 -18.219 1.00 78.88 194 ASP A O 1
ATOM 1531 N N . VAL A 1 195 ? -20.358 16.438 -16.761 1.00 77.00 195 VAL A N 1
ATOM 1532 C CA . VAL A 1 195 ? -21.525 16.497 -15.866 1.00 77.00 195 VAL A CA 1
ATOM 1533 C C . VAL A 1 195 ? -21.083 16.763 -14.428 1.00 77.00 195 VAL A C 1
ATOM 1535 O O . VAL A 1 195 ? -20.273 16.020 -13.888 1.00 77.00 195 VAL A O 1
ATOM 1538 N N . ASP A 1 196 ? -21.638 17.792 -13.778 1.00 77.12 196 ASP A N 1
ATOM 1539 C CA . ASP A 1 196 ? -21.363 18.097 -12.362 1.00 77.12 196 ASP A CA 1
ATOM 1540 C C . ASP A 1 196 ? -21.796 16.903 -11.499 1.00 77.12 196 ASP A C 1
ATOM 1542 O O . ASP A 1 196 ? -22.945 16.461 -11.579 1.00 77.12 196 ASP A O 1
ATOM 1546 N N . VAL A 1 197 ? -20.918 16.392 -10.633 1.00 69.69 197 VAL A N 1
ATOM 1547 C CA . VAL A 1 197 ? -21.221 15.218 -9.789 1.00 69.69 197 VAL A CA 1
ATOM 1548 C C . VAL A 1 197 ? -22.431 15.430 -8.863 1.00 69.69 197 VAL A C 1
ATOM 1550 O O . VAL A 1 197 ? -23.038 14.462 -8.406 1.00 69.69 197 VAL A O 1
ATOM 1553 N N . LYS A 1 198 ? -22.838 16.682 -8.607 1.00 79.38 198 LYS A N 1
ATOM 1554 C CA . LYS A 1 198 ? -24.055 17.040 -7.849 1.00 79.38 198 LYS A CA 1
ATOM 1555 C C . LYS A 1 198 ? -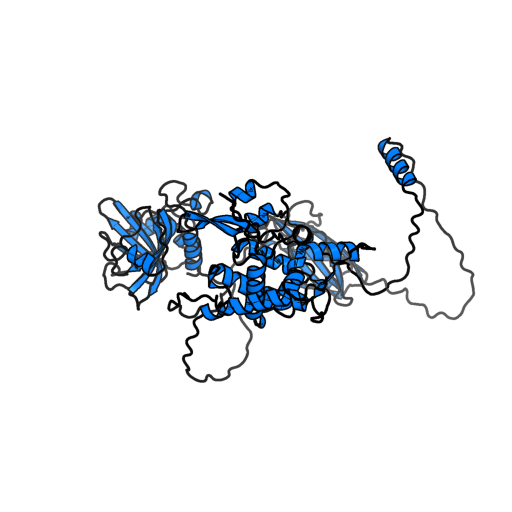25.345 16.898 -8.661 1.00 79.38 198 LYS A C 1
ATOM 1557 O O . LYS A 1 198 ? -26.424 16.888 -8.073 1.00 79.38 198 LYS A O 1
ATOM 1562 N N . ALA A 1 199 ? -25.252 16.811 -9.988 1.00 73.56 199 ALA A N 1
ATOM 1563 C CA . ALA A 1 199 ? -26.376 16.520 -10.876 1.00 73.56 199 ALA A CA 1
ATOM 1564 C C . ALA A 1 199 ? -26.814 15.046 -10.806 1.00 73.56 199 ALA A C 1
ATOM 1566 O O . ALA A 1 199 ? -27.930 14.719 -11.222 1.00 73.56 199 ALA A O 1
ATOM 1567 N N . LEU A 1 200 ? -25.922 14.176 -10.322 1.00 76.94 200 LEU A N 1
ATOM 1568 C CA . LEU A 1 200 ? -26.058 12.724 -10.316 1.00 76.94 200 LEU A CA 1
ATOM 1569 C C . LEU A 1 200 ? -26.788 12.211 -9.068 1.00 76.94 200 LEU A C 1
ATOM 1571 O O . LEU A 1 200 ? -26.951 12.905 -8.061 1.00 76.94 200 LEU A O 1
ATOM 1575 N N . LYS A 1 201 ? -27.254 10.965 -9.135 1.00 68.75 201 LYS A N 1
ATOM 1576 C CA . LYS A 1 201 ? -27.912 10.278 -8.022 1.00 68.75 201 LYS A CA 1
ATOM 1577 C C . LYS A 1 201 ? -26.901 9.975 -6.914 1.00 68.75 201 LYS A C 1
ATOM 1579 O O . LYS A 1 201 ? -25.972 9.197 -7.114 1.00 68.75 201 LYS 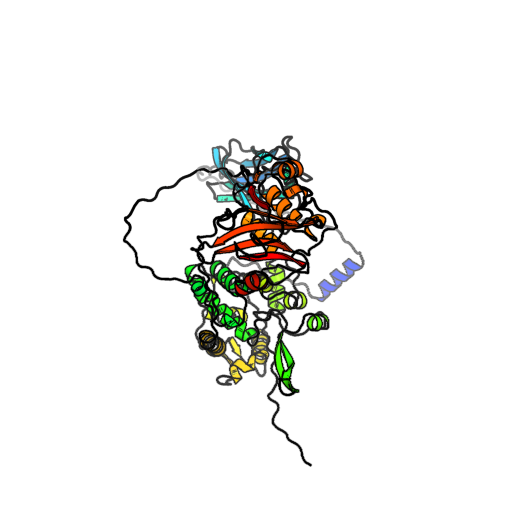A O 1
ATOM 1584 N N . GLN A 1 202 ? -27.125 10.532 -5.723 1.00 53.16 202 GLN A N 1
ATOM 1585 C CA . GLN A 1 202 ? -26.464 10.061 -4.504 1.00 53.16 202 GLN A CA 1
ATOM 1586 C C . GLN A 1 202 ? -27.060 8.709 -4.103 1.00 53.16 202 GLN A C 1
ATOM 1588 O O . GLN A 1 202 ? -28.262 8.611 -3.843 1.00 53.16 202 GLN A O 1
ATOM 1593 N N . ASP A 1 203 ? -26.233 7.666 -4.063 1.00 42.53 203 ASP A N 1
ATOM 1594 C CA . ASP A 1 203 ? -26.705 6.319 -3.764 1.00 42.53 203 ASP A CA 1
ATOM 1595 C C . ASP A 1 203 ? -26.864 6.052 -2.262 1.00 42.53 203 ASP A C 1
ATOM 1597 O O . ASP A 1 203 ? -25.961 6.243 -1.447 1.00 42.53 203 ASP A O 1
ATOM 1601 N N . VAL A 1 204 ? -28.055 5.561 -1.912 1.00 32.94 204 VAL A N 1
ATOM 1602 C CA . VAL A 1 204 ? -28.390 4.980 -0.609 1.00 32.94 204 VAL A CA 1
ATOM 1603 C C . VAL A 1 204 ? -28.415 3.457 -0.791 1.00 32.94 204 VAL A C 1
ATOM 1605 O O . VAL A 1 204 ? -29.052 3.001 -1.744 1.00 32.94 204 VAL A O 1
ATOM 1608 N N . PRO A 1 205 ? -27.775 2.644 0.074 1.00 26.47 205 PRO A N 1
ATOM 1609 C CA . PRO A 1 205 ? -27.680 1.204 -0.162 1.00 26.47 205 PRO A CA 1
ATOM 1610 C C . PRO A 1 205 ? -29.045 0.507 -0.056 1.00 26.47 205 PRO A C 1
ATOM 1612 O O . PRO A 1 205 ? -29.622 0.409 1.028 1.00 26.47 205 PRO A O 1
ATOM 1615 N N . THR A 1 206 ? -29.554 -0.015 -1.172 1.00 24.52 206 THR A N 1
ATOM 1616 C CA . THR A 1 206 ? -30.750 -0.870 -1.205 1.00 24.52 206 THR A CA 1
ATOM 1617 C C . THR A 1 206 ? -30.382 -2.336 -1.392 1.00 24.52 206 THR A C 1
ATOM 1619 O O . THR A 1 206 ? -29.861 -2.728 -2.433 1.00 24.52 206 THR A O 1
ATOM 1622 N N . ASN A 1 207 ? -30.738 -3.157 -0.403 1.00 33.31 207 ASN A N 1
ATOM 1623 C CA . ASN A 1 207 ? -30.813 -4.612 -0.537 1.00 33.31 207 ASN A CA 1
ATOM 1624 C C . ASN A 1 207 ? -31.793 -5.020 -1.653 1.00 33.31 207 ASN A C 1
ATOM 1626 O O . ASN A 1 207 ? -32.839 -4.389 -1.777 1.00 33.31 207 ASN A O 1
ATOM 1630 N N . VAL A 1 208 ? -31.526 -6.139 -2.345 1.00 24.58 208 VAL A N 1
ATOM 1631 C CA . VAL A 1 208 ? -32.469 -7.270 -2.529 1.00 24.58 208 VAL A CA 1
ATOM 1632 C C . VAL A 1 208 ? -31.792 -8.443 -3.273 1.00 24.58 208 VAL A C 1
ATOM 1634 O O . VAL A 1 208 ? -31.148 -8.283 -4.300 1.00 24.58 208 VAL A O 1
ATOM 1637 N N . THR A 1 209 ? -31.990 -9.638 -2.706 1.00 27.80 209 THR A N 1
ATOM 1638 C CA . THR A 1 209 ? -31.828 -11.019 -3.227 1.00 27.80 209 THR A CA 1
ATOM 1639 C C . THR A 1 209 ? -32.110 -11.244 -4.735 1.00 27.80 209 THR A C 1
ATOM 1641 O O . THR A 1 209 ? -32.866 -10.485 -5.323 1.00 27.80 209 THR A O 1
ATOM 1644 N N . LYS A 1 210 ? -31.695 -12.332 -5.416 1.00 26.64 210 LYS A N 1
ATOM 1645 C CA . LYS A 1 210 ? -31.616 -13.766 -5.021 1.00 26.64 210 LYS A CA 1
ATOM 1646 C C . LYS A 1 210 ? -30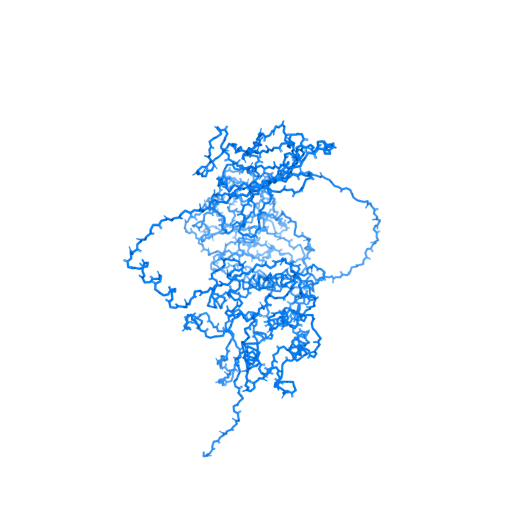.934 -14.577 -6.143 1.00 26.64 210 LYS A C 1
ATOM 1648 O O . LYS A 1 210 ? -31.218 -14.296 -7.299 1.00 26.64 210 LYS A O 1
ATOM 1653 N N . LEU A 1 211 ? -30.237 -15.675 -5.831 1.00 22.52 211 LEU A N 1
ATOM 1654 C CA . LEU A 1 211 ? -30.216 -16.889 -6.673 1.00 22.52 211 LEU A CA 1
ATOM 1655 C C . LEU A 1 211 ? -29.960 -18.129 -5.792 1.00 22.52 211 LEU A C 1
ATOM 1657 O O . LEU A 1 211 ? -29.198 -18.061 -4.831 1.00 22.52 211 LEU A O 1
ATOM 1661 N N . LYS A 1 212 ? -30.658 -19.235 -6.081 1.00 27.80 212 LYS A N 1
ATOM 1662 C CA . LYS A 1 212 ? -30.554 -20.527 -5.371 1.00 27.80 212 LYS A CA 1
ATOM 1663 C C . LYS A 1 212 ? -29.457 -21.395 -5.995 1.00 27.80 212 LYS A C 1
ATOM 1665 O O . LYS A 1 212 ? -29.443 -21.514 -7.214 1.00 27.80 212 LYS A O 1
ATOM 1670 N N . VAL A 1 213 ? -28.706 -22.120 -5.163 1.00 23.03 213 VAL A N 1
ATOM 1671 C CA . VAL A 1 213 ? -28.206 -23.482 -5.448 1.00 23.03 213 VAL A CA 1
ATOM 1672 C C . VAL A 1 213 ? -28.393 -24.323 -4.169 1.00 23.03 213 VAL A C 1
ATOM 1674 O O . VAL A 1 213 ? -28.618 -23.766 -3.093 1.00 23.03 213 VAL A O 1
ATOM 1677 N N . GLU A 1 214 ? -28.452 -25.642 -4.318 1.00 21.88 214 GLU A N 1
ATOM 1678 C CA . GLU A 1 214 ? -29.117 -26.591 -3.415 1.00 21.88 214 GLU A CA 1
ATOM 1679 C C . GLU A 1 214 ? -28.301 -27.044 -2.189 1.00 21.88 214 GLU A C 1
ATOM 1681 O O . GLU A 1 214 ? -27.112 -26.763 -2.049 1.00 21.88 214 GLU A O 1
ATOM 1686 N N . GLN A 1 215 ? -28.986 -27.745 -1.279 1.00 27.91 215 GLN A N 1
ATOM 1687 C CA . GLN A 1 215 ? -28.402 -28.384 -0.100 1.00 27.91 215 GLN A CA 1
ATOM 1688 C C . GLN A 1 215 ? -27.575 -29.620 -0.485 1.00 27.91 215 GLN A C 1
ATOM 1690 O O . GLN A 1 215 ? -28.020 -30.439 -1.284 1.00 27.91 215 GLN A O 1
ATOM 1695 N N . ALA A 1 216 ? -26.438 -29.804 0.185 1.00 23.62 216 ALA A N 1
ATOM 1696 C CA . ALA A 1 216 ? -25.807 -31.105 0.387 1.00 23.62 216 ALA A CA 1
ATOM 1697 C C . ALA A 1 216 ? -25.195 -31.139 1.798 1.00 23.62 216 ALA A C 1
ATOM 1699 O O . ALA A 1 216 ? -24.738 -30.110 2.304 1.00 23.62 216 ALA A O 1
ATOM 1700 N N . ASP A 1 217 ? -25.260 -32.298 2.451 1.00 24.78 217 ASP A N 1
ATOM 1701 C CA . ASP A 1 217 ? -25.091 -32.426 3.901 1.00 24.78 217 ASP A CA 1
ATOM 1702 C C . ASP A 1 217 ? -23.668 -32.208 4.432 1.00 24.78 217 ASP A C 1
ATOM 1704 O O . ASP A 1 217 ? -22.661 -32.444 3.764 1.00 24.78 217 ASP A O 1
ATOM 1708 N N . ALA A 1 218 ? -23.595 -31.802 5.702 1.00 27.92 218 ALA A N 1
ATOM 1709 C CA . ALA A 1 218 ? -22.348 -31.612 6.433 1.00 27.92 218 ALA A CA 1
ATOM 1710 C C . ALA A 1 218 ? -21.808 -32.923 7.039 1.00 27.92 218 ALA A C 1
ATOM 1712 O O . ALA A 1 218 ? -22.543 -33.626 7.738 1.00 27.92 218 ALA A O 1
ATOM 1713 N N . PRO A 1 219 ? -20.492 -33.183 6.926 1.00 27.81 219 PRO A N 1
ATOM 1714 C CA . PRO A 1 219 ? -19.770 -34.032 7.870 1.00 27.81 219 PRO A CA 1
ATOM 1715 C C . PRO A 1 219 ? -18.984 -33.218 8.911 1.00 27.81 219 PRO A C 1
ATOM 1717 O O . PRO A 1 219 ? -18.471 -32.133 8.655 1.00 27.81 219 PRO A O 1
ATOM 1720 N N . LYS A 1 220 ? -18.912 -33.792 10.112 1.00 27.50 220 LYS A N 1
ATOM 1721 C CA . LYS A 1 220 ? -18.414 -33.212 11.368 1.00 27.50 220 LYS A CA 1
ATOM 1722 C C . LYS A 1 220 ? -16.899 -32.965 11.408 1.00 27.50 220 LYS A C 1
ATOM 1724 O O . LYS A 1 220 ? -16.130 -33.685 10.783 1.00 27.50 220 LYS A O 1
ATOM 1729 N N . ASP A 1 221 ? -16.533 -32.004 12.261 1.00 32.66 221 ASP A N 1
ATOM 1730 C CA . ASP A 1 221 ? -15.257 -31.819 12.974 1.00 32.66 221 ASP A CA 1
ATOM 1731 C C . ASP A 1 221 ? -14.025 -32.621 12.509 1.00 32.66 221 ASP A C 1
ATOM 1733 O O . ASP A 1 221 ? -13.865 -33.803 12.813 1.00 32.66 221 ASP A O 1
ATOM 1737 N N . ASN A 1 222 ? -13.032 -31.890 11.997 1.00 26.14 222 ASN A N 1
ATOM 1738 C CA . ASN A 1 222 ? -11.642 -32.149 12.363 1.00 26.14 222 ASN A CA 1
ATOM 1739 C C . ASN A 1 222 ? -10.889 -30.813 12.483 1.00 26.14 222 ASN A C 1
ATOM 1741 O O . ASN A 1 222 ? -10.780 -30.055 11.519 1.00 26.14 222 ASN A O 1
ATOM 1745 N N . LYS A 1 223 ? -10.403 -30.486 13.689 1.00 32.69 223 LYS A N 1
ATOM 1746 C CA . LYS A 1 223 ? -9.771 -29.189 13.994 1.00 32.69 223 LYS A CA 1
ATOM 1747 C C . LYS A 1 223 ? -8.338 -29.111 13.467 1.00 32.69 223 LYS A C 1
ATOM 1749 O O . LYS A 1 223 ? -7.378 -29.228 14.229 1.00 32.69 223 LYS A O 1
ATOM 1754 N N . THR A 1 224 ? -8.188 -28.825 12.180 1.00 24.56 224 THR A N 1
ATOM 1755 C CA . THR A 1 224 ? -6.899 -28.406 11.619 1.00 24.56 224 THR A CA 1
ATOM 1756 C C . THR A 1 224 ? -6.667 -26.929 11.941 1.00 24.56 224 THR A C 1
ATOM 1758 O O . THR A 1 224 ? -7.322 -26.051 11.384 1.00 24.56 224 THR A O 1
ATOM 1761 N N . VAL A 1 225 ? -5.730 -26.632 12.845 1.00 29.02 225 VAL A N 1
ATOM 1762 C CA . VAL A 1 225 ? -5.346 -25.248 13.176 1.00 29.02 225 VAL A CA 1
ATOM 1763 C C . VAL A 1 225 ? -4.531 -24.652 12.023 1.00 29.02 225 VAL A C 1
ATOM 1765 O O . VAL A 1 225 ? -3.318 -24.841 11.935 1.00 29.02 225 VAL A O 1
ATOM 1768 N N . ILE A 1 226 ? -5.195 -23.916 11.132 1.00 31.06 226 ILE A N 1
ATOM 1769 C CA . ILE A 1 226 ? -4.556 -23.197 10.024 1.00 31.06 226 ILE A CA 1
ATOM 1770 C C . ILE A 1 226 ? -4.308 -21.747 10.467 1.00 31.06 226 ILE A C 1
ATOM 1772 O O . ILE A 1 226 ? -5.207 -20.914 10.401 1.00 31.06 226 ILE A O 1
ATOM 1776 N N . CYS A 1 227 ? -3.090 -21.418 10.924 1.00 35.38 227 CYS A N 1
ATOM 1777 C CA . CYS A 1 227 ? -2.743 -20.011 11.169 1.00 35.38 227 CYS A CA 1
ATOM 1778 C C . CYS A 1 227 ? -2.684 -19.271 9.819 1.00 35.38 227 CYS A C 1
ATOM 1780 O O . CYS A 1 227 ? -1.865 -19.610 8.962 1.00 35.38 227 CYS A O 1
ATOM 1782 N N . PHE A 1 228 ? -3.544 -18.262 9.637 1.00 36.62 228 PHE A N 1
ATOM 1783 C CA . PHE A 1 228 ? -3.747 -17.533 8.373 1.00 36.62 228 PHE A CA 1
ATOM 1784 C C . PHE A 1 228 ? -2.447 -16.925 7.811 1.00 36.62 228 PHE A C 1
ATOM 1786 O O . PHE A 1 228 ? -2.253 -16.849 6.601 1.00 36.62 228 PHE A O 1
ATOM 1793 N N . TYR A 1 229 ? -1.489 -16.600 8.685 1.00 43.75 229 TYR A N 1
ATOM 1794 C CA . TYR A 1 229 ? -0.164 -16.115 8.297 1.00 43.75 229 TYR A CA 1
ATOM 1795 C C . TYR A 1 229 ? 0.672 -17.116 7.478 1.00 43.75 229 TYR A C 1
ATOM 1797 O O . TYR A 1 229 ? 1.515 -16.671 6.701 1.00 43.75 229 TYR A O 1
ATOM 1805 N N . LYS A 1 230 ? 0.397 -18.432 7.541 1.00 42.34 230 LYS A N 1
ATOM 1806 C CA . LYS A 1 230 ? 1.024 -19.417 6.635 1.00 42.34 230 LYS A CA 1
ATOM 1807 C C . LYS A 1 230 ? 0.614 -19.244 5.168 1.00 42.34 230 LYS A C 1
ATOM 1809 O O . LYS A 1 230 ? 1.328 -19.722 4.295 1.00 42.34 230 LYS A O 1
ATOM 1814 N N . GLN A 1 231 ? -0.490 -18.553 4.873 1.00 46.22 231 GLN A N 1
ATOM 1815 C CA . GLN A 1 231 ? -0.859 -18.242 3.487 1.00 46.22 231 GLN A CA 1
ATOM 1816 C C . GLN A 1 231 ? 0.037 -17.154 2.877 1.00 46.22 231 GLN A C 1
ATOM 1818 O O . GLN A 1 231 ? 0.157 -17.101 1.665 1.00 46.22 231 GLN A O 1
ATOM 1823 N N . ASN A 1 232 ? 0.710 -16.338 3.698 1.00 57.44 232 ASN A N 1
ATOM 1824 C CA . ASN A 1 232 ? 1.682 -15.327 3.261 1.00 57.44 232 ASN A CA 1
ATOM 1825 C C . ASN A 1 232 ? 3.121 -15.715 3.662 1.00 57.44 232 ASN A C 1
ATOM 1827 O O . ASN A 1 232 ? 3.977 -14.846 3.855 1.00 57.44 232 ASN A O 1
ATOM 1831 N N . ASP A 1 233 ? 3.382 -17.019 3.819 1.00 72.25 233 ASP A N 1
ATOM 1832 C CA . ASP A 1 233 ? 4.701 -17.587 4.110 1.00 72.25 233 ASP A CA 1
ATOM 1833 C C . ASP A 1 233 ? 5.582 -17.597 2.849 1.00 72.25 233 ASP A C 1
ATOM 1835 O O . ASP A 1 233 ? 5.819 -18.628 2.204 1.00 72.25 233 ASP A O 1
ATOM 1839 N N . LEU A 1 234 ? 6.016 -16.393 2.479 1.00 87.25 234 LEU A N 1
ATOM 1840 C CA . LEU A 1 234 ? 6.900 -16.160 1.350 1.00 87.25 234 LEU A CA 1
ATOM 1841 C C . LEU A 1 234 ? 8.360 -16.410 1.727 1.00 87.25 234 LEU A C 1
ATOM 1843 O O . LEU A 1 234 ? 8.822 -16.037 2.811 1.00 87.25 234 LEU A O 1
ATOM 1847 N N . ILE A 1 235 ? 9.112 -16.965 0.780 1.00 90.75 235 ILE A N 1
ATOM 1848 C CA . ILE A 1 235 ? 10.569 -16.964 0.822 1.00 90.75 235 ILE A CA 1
ATOM 1849 C C . ILE A 1 235 ? 11.100 -15.536 0.957 1.00 90.75 235 ILE A C 1
ATOM 1851 O O . ILE A 1 235 ? 10.492 -14.583 0.465 1.00 90.75 235 ILE A O 1
ATOM 1855 N N . TRP A 1 236 ? 12.213 -15.380 1.675 1.00 91.44 236 TRP A N 1
ATOM 1856 C CA . TRP A 1 236 ? 12.741 -14.069 2.085 1.00 91.44 236 TRP A CA 1
ATOM 1857 C C . TRP A 1 236 ? 11.766 -13.211 2.908 1.00 91.44 236 TRP A C 1
ATOM 1859 O O . TRP A 1 236 ? 12.023 -12.027 3.130 1.00 91.44 236 TRP A O 1
ATOM 1869 N N . GLY A 1 237 ? 10.667 -13.789 3.405 1.00 86.88 237 GLY A N 1
ATOM 1870 C CA . GLY A 1 237 ? 9.647 -13.075 4.162 1.00 86.88 237 GLY A CA 1
ATOM 1871 C C . GLY A 1 237 ? 10.207 -12.328 5.373 1.00 86.88 237 GLY A C 1
ATOM 1872 O O . GLY A 1 237 ? 9.744 -11.227 5.655 1.00 86.88 237 GLY A O 1
ATOM 1873 N N . ASN A 1 238 ? 11.258 -12.852 6.015 1.00 85.25 238 ASN A N 1
ATOM 1874 C CA . ASN A 1 238 ? 11.933 -12.208 7.150 1.00 85.25 238 ASN A CA 1
ATOM 1875 C C . ASN A 1 238 ? 12.732 -10.930 6.803 1.00 85.25 238 ASN A C 1
ATOM 1877 O O . ASN A 1 238 ? 13.261 -10.276 7.703 1.00 85.25 238 ASN A O 1
ATOM 1881 N N . LYS A 1 239 ? 12.852 -10.567 5.518 1.00 86.06 239 LYS A N 1
ATOM 1882 C CA . LYS A 1 239 ? 13.520 -9.335 5.054 1.00 86.06 239 LYS A CA 1
ATOM 1883 C C . LYS A 1 239 ? 12.569 -8.153 4.877 1.00 86.06 239 LYS A C 1
ATOM 1885 O O . LYS A 1 239 ? 13.034 -7.037 4.660 1.00 86.06 239 LYS A O 1
ATOM 1890 N N . VAL A 1 240 ? 11.260 -8.387 4.942 1.00 83.88 240 VAL A N 1
ATOM 1891 C CA . VAL A 1 240 ? 10.221 -7.429 4.542 1.00 83.88 240 VAL A CA 1
ATOM 1892 C C . VAL A 1 240 ? 9.071 -7.398 5.550 1.00 83.88 240 VAL A C 1
ATOM 1894 O O . VAL A 1 240 ? 8.866 -8.344 6.307 1.00 83.88 240 VAL A O 1
ATOM 1897 N N . SER A 1 241 ? 8.301 -6.307 5.573 1.00 74.88 241 SER A N 1
ATOM 1898 C CA . SER A 1 241 ? 7.160 -6.172 6.488 1.00 74.88 241 SER A CA 1
ATOM 1899 C C . SER A 1 241 ? 5.995 -7.098 6.116 1.00 74.88 241 SER A C 1
ATOM 1901 O O . SER A 1 241 ? 5.863 -7.545 4.975 1.00 74.88 241 SER A O 1
ATOM 1903 N N . CYS A 1 242 ? 5.094 -7.340 7.073 1.00 67.75 242 CYS A N 1
ATOM 1904 C CA . CYS A 1 242 ? 3.864 -8.102 6.839 1.00 67.75 242 CYS A CA 1
ATOM 1905 C C . CYS A 1 242 ? 3.036 -7.516 5.679 1.00 67.75 242 CYS A C 1
ATOM 1907 O O . CYS A 1 242 ? 2.580 -8.258 4.812 1.00 67.75 242 CYS A O 1
ATOM 1909 N N . ASP A 1 243 ? 2.911 -6.188 5.614 1.00 69.06 243 ASP A N 1
ATOM 1910 C CA . ASP A 1 243 ? 2.121 -5.512 4.580 1.00 69.06 243 ASP A CA 1
ATOM 1911 C C . ASP A 1 243 ? 2.786 -5.563 3.201 1.00 69.06 243 ASP A C 1
ATOM 1913 O O . ASP A 1 243 ? 2.093 -5.707 2.197 1.00 69.06 243 ASP A O 1
ATOM 1917 N N . PHE A 1 244 ? 4.124 -5.566 3.139 1.00 83.38 244 PHE A N 1
ATOM 1918 C CA . PHE A 1 244 ? 4.848 -5.850 1.898 1.00 83.38 244 PHE A CA 1
ATOM 1919 C C . PHE A 1 244 ? 4.527 -7.264 1.390 1.00 83.38 244 PHE A C 1
ATOM 1921 O O . PHE A 1 244 ? 4.170 -7.426 0.225 1.00 83.38 244 PHE A O 1
ATOM 1928 N N . ARG A 1 245 ? 4.568 -8.286 2.264 1.00 82.12 245 ARG A N 1
ATOM 1929 C CA . ARG A 1 245 ? 4.222 -9.676 1.895 1.00 82.12 245 ARG A CA 1
ATOM 1930 C C . ARG A 1 245 ? 2.775 -9.792 1.410 1.00 82.12 245 ARG A C 1
ATOM 1932 O O . ARG A 1 245 ? 2.539 -10.391 0.364 1.00 82.12 245 ARG A O 1
ATOM 1939 N N . LYS A 1 246 ? 1.822 -9.178 2.124 1.00 75.88 246 LYS A N 1
ATOM 1940 C CA . LYS A 1 246 ? 0.405 -9.121 1.718 1.00 75.88 246 LYS A CA 1
ATOM 1941 C C . LYS A 1 246 ? 0.239 -8.484 0.337 1.00 75.88 246 LYS A C 1
ATOM 1943 O O . LYS A 1 246 ? -0.423 -9.066 -0.516 1.00 75.88 246 LYS A O 1
ATOM 1948 N N . LYS A 1 247 ? 0.869 -7.327 0.099 1.00 80.12 247 LYS A N 1
ATOM 1949 C CA . LYS A 1 247 ? 0.769 -6.600 -1.175 1.00 80.12 247 LYS A CA 1
ATOM 1950 C C . LYS A 1 247 ? 1.396 -7.375 -2.337 1.00 80.12 247 LYS A C 1
ATOM 1952 O O . LYS A 1 247 ? 0.811 -7.415 -3.412 1.00 80.12 247 LYS A O 1
ATOM 1957 N N . VAL A 1 248 ? 2.523 -8.059 -2.118 1.00 85.25 248 VAL A N 1
ATOM 1958 C CA . VAL A 1 248 ? 3.111 -8.975 -3.114 1.00 85.25 248 VAL A CA 1
ATOM 1959 C C . VAL A 1 248 ? 2.144 -10.115 -3.459 1.00 85.25 248 VAL A C 1
ATOM 1961 O O . VAL A 1 248 ? 1.913 -10.363 -4.641 1.00 85.25 248 VAL A O 1
ATOM 1964 N N . VAL A 1 249 ? 1.527 -10.771 -2.467 1.00 81.88 249 VAL A N 1
ATOM 1965 C CA . VAL A 1 249 ? 0.531 -11.836 -2.710 1.00 81.88 249 VAL A CA 1
ATOM 1966 C C . VAL A 1 249 ? -0.699 -11.312 -3.453 1.00 81.88 249 VAL A C 1
ATOM 1968 O O . VAL A 1 249 ? -1.152 -11.963 -4.392 1.00 81.88 249 VAL A O 1
ATOM 1971 N N . GLN A 1 250 ? -1.208 -10.134 -3.083 1.00 80.69 250 GLN A N 1
ATOM 1972 C CA . GLN A 1 250 ? -2.324 -9.481 -3.770 1.00 80.69 250 GLN A CA 1
ATOM 1973 C C . GLN A 1 250 ? -1.990 -9.203 -5.243 1.00 80.69 250 GLN A C 1
ATOM 1975 O O . GLN A 1 250 ? -2.724 -9.642 -6.124 1.00 80.69 250 GLN A O 1
ATOM 1980 N N . ILE A 1 251 ? -0.855 -8.552 -5.523 1.00 85.38 251 ILE A N 1
ATOM 1981 C CA . ILE A 1 251 ? -0.400 -8.269 -6.894 1.00 85.38 251 ILE A CA 1
ATOM 1982 C C . ILE A 1 251 ? -0.294 -9.566 -7.705 1.00 85.38 251 ILE A C 1
ATOM 1984 O O . ILE A 1 251 ? -0.724 -9.615 -8.855 1.00 85.38 251 ILE A O 1
ATOM 1988 N N . CYS A 1 252 ? 0.226 -10.641 -7.110 1.00 88.56 252 CYS A N 1
ATOM 1989 C CA . CYS A 1 252 ? 0.352 -11.920 -7.804 1.00 88.56 252 CYS A CA 1
ATOM 1990 C C . CYS A 1 252 ? -1.004 -12.596 -8.075 1.00 88.56 252 CYS A C 1
ATOM 1992 O O . CYS A 1 252 ? -1.155 -13.243 -9.111 1.00 88.56 252 CYS A O 1
ATOM 1994 N N . ALA A 1 253 ? -1.993 -12.426 -7.192 1.00 82.69 253 ALA A N 1
ATOM 1995 C CA . ALA A 1 253 ? -3.363 -12.888 -7.419 1.00 82.69 253 ALA A CA 1
ATOM 1996 C C . ALA A 1 253 ? -4.057 -12.101 -8.543 1.00 82.69 253 ALA A C 1
ATOM 1998 O O . ALA A 1 253 ? -4.738 -12.694 -9.376 1.00 82.69 253 ALA A O 1
ATOM 1999 N N . GLU A 1 254 ? -3.846 -10.785 -8.599 1.00 81.94 254 GLU A N 1
ATOM 2000 C CA . GLU A 1 254 ? -4.409 -9.899 -9.626 1.00 81.94 254 GLU A CA 1
ATOM 2001 C C . GLU A 1 254 ? -3.781 -10.123 -11.013 1.00 81.94 254 GLU A C 1
ATOM 2003 O O . GLU A 1 254 ? -4.483 -10.048 -12.018 1.00 81.94 254 GLU A O 1
ATOM 2008 N N . LEU A 1 255 ? -2.474 -10.407 -11.085 1.00 86.69 255 LEU A N 1
ATOM 2009 C CA . LEU A 1 255 ? -1.757 -10.614 -12.351 1.00 86.69 255 LEU A CA 1
ATOM 2010 C C . LEU A 1 255 ? -1.871 -12.042 -12.906 1.00 86.69 255 LEU A C 1
ATOM 2012 O O . LEU A 1 255 ? -1.917 -12.212 -14.124 1.00 86.69 255 LEU A O 1
ATOM 2016 N N . TRP A 1 256 ? -1.884 -13.060 -12.037 1.00 92.94 256 TRP A N 1
ATOM 2017 C CA . TRP A 1 256 ? -1.752 -14.474 -12.434 1.00 92.94 256 TRP A CA 1
ATOM 2018 C C . TRP A 1 256 ? -2.809 -15.411 -11.830 1.00 92.94 256 TRP A C 1
ATOM 2020 O O . TRP A 1 256 ? -2.764 -16.623 -12.058 1.00 92.94 256 TRP A O 1
ATOM 2030 N N . GLY A 1 257 ? -3.784 -14.863 -11.104 1.00 81.56 257 GLY A N 1
ATOM 2031 C CA . GLY A 1 257 ? -4.923 -15.589 -10.557 1.00 81.56 257 GLY A CA 1
ATOM 2032 C C . GLY A 1 257 ? -4.709 -16.134 -9.142 1.00 81.56 257 GLY A C 1
ATOM 2033 O O . GLY A 1 257 ? -3.614 -16.528 -8.732 1.00 81.56 257 GLY A O 1
ATOM 2034 N N . GLU A 1 258 ? -5.815 -16.213 -8.402 1.00 82.94 258 GLU A N 1
ATOM 2035 C CA . GLU A 1 258 ? -5.875 -16.630 -6.995 1.00 82.94 258 GLU A CA 1
ATOM 2036 C C . GLU A 1 258 ? -5.212 -17.997 -6.729 1.00 82.94 258 GLU A C 1
ATOM 2038 O O . GLU A 1 258 ? -4.571 -18.186 -5.696 1.00 82.94 258 GLU A O 1
ATOM 2043 N N . SER A 1 259 ? -5.296 -18.938 -7.678 1.00 85.62 259 SER A N 1
ATOM 2044 C CA . SER A 1 259 ? -4.703 -20.279 -7.558 1.00 85.62 259 SER A CA 1
ATOM 2045 C C . SER A 1 259 ? -3.173 -20.303 -7.654 1.00 85.62 259 SER A C 1
ATOM 2047 O O . SER A 1 259 ? -2.557 -21.227 -7.131 1.00 85.62 259 SER A O 1
ATOM 2049 N N . LYS A 1 260 ? -2.554 -19.314 -8.314 1.00 86.94 260 LYS A N 1
ATOM 2050 C CA . LYS A 1 260 ? -1.094 -19.225 -8.520 1.00 86.94 260 LYS A CA 1
ATOM 2051 C C . LYS A 1 260 ? -0.412 -18.179 -7.639 1.00 86.94 260 LYS A C 1
ATOM 2053 O O . LYS A 1 260 ? 0.816 -18.092 -7.628 1.00 86.94 260 LYS A O 1
ATOM 2058 N N . LYS A 1 261 ? -1.177 -17.392 -6.876 1.00 87.69 261 LYS A N 1
ATOM 2059 C CA . LYS A 1 261 ? -0.678 -16.197 -6.179 1.00 87.69 261 LYS A CA 1
ATOM 2060 C C . LYS A 1 261 ? 0.553 -16.435 -5.297 1.00 87.69 261 LYS A C 1
ATOM 2062 O O . LYS A 1 261 ? 1.447 -15.600 -5.293 1.00 87.69 261 LYS A O 1
ATOM 2067 N N . ILE A 1 262 ? 0.636 -17.566 -4.588 1.00 86.38 262 ILE A N 1
ATOM 2068 C CA . ILE A 1 262 ? 1.760 -17.872 -3.680 1.00 86.38 262 ILE A CA 1
ATOM 2069 C C . ILE A 1 262 ? 2.979 -18.405 -4.435 1.00 86.38 262 ILE A C 1
ATOM 2071 O O . ILE A 1 262 ? 4.109 -18.070 -4.093 1.00 86.38 262 ILE A O 1
ATOM 2075 N N . GLU A 1 263 ? 2.760 -19.192 -5.484 1.00 92.50 263 GLU A N 1
ATOM 2076 C CA . GLU A 1 263 ? 3.809 -19.673 -6.387 1.00 92.50 263 GLU A CA 1
ATOM 2077 C C . GLU A 1 263 ? 4.528 -18.477 -7.040 1.00 92.50 263 GLU A C 1
ATOM 2079 O O . GLU A 1 263 ? 5.740 -18.302 -6.893 1.00 92.50 263 GLU A O 1
ATOM 2084 N N . MET A 1 264 ? 3.746 -17.574 -7.640 1.00 95.19 264 MET A N 1
ATOM 2085 C CA . MET A 1 264 ? 4.236 -16.359 -8.293 1.00 95.19 264 MET A CA 1
ATOM 2086 C C . MET A 1 264 ? 4.808 -15.336 -7.302 1.00 95.19 264 MET A C 1
ATOM 2088 O O . MET A 1 264 ? 5.831 -14.719 -7.591 1.00 95.19 264 MET A O 1
ATOM 2092 N N . ALA A 1 265 ? 4.223 -15.191 -6.106 1.00 95.81 265 ALA A N 1
ATOM 2093 C CA . ALA A 1 265 ? 4.760 -14.317 -5.060 1.00 95.81 265 ALA A CA 1
ATOM 2094 C C . ALA A 1 265 ? 6.141 -14.770 -4.576 1.00 95.81 265 ALA A C 1
ATOM 2096 O O . ALA A 1 265 ? 7.022 -13.934 -4.385 1.00 95.81 265 ALA A O 1
ATOM 2097 N N . ASN A 1 266 ? 6.364 -16.079 -4.420 1.00 95.25 266 ASN A N 1
ATOM 2098 C CA . ASN A 1 266 ? 7.697 -16.600 -4.119 1.00 95.25 266 ASN A CA 1
ATOM 2099 C C . ASN A 1 266 ? 8.674 -16.319 -5.272 1.00 95.25 266 ASN A C 1
ATOM 2101 O O . ASN A 1 266 ? 9.789 -15.868 -5.016 1.00 95.25 266 ASN A O 1
ATOM 2105 N N . GLY A 1 267 ? 8.242 -16.480 -6.527 1.00 96.25 267 GLY A N 1
ATOM 2106 C CA . GLY A 1 267 ? 9.037 -16.091 -7.695 1.00 96.25 267 GLY A CA 1
ATOM 2107 C C . GLY A 1 267 ? 9.458 -14.620 -7.674 1.00 96.25 267 GLY A C 1
ATOM 2108 O O . GLY A 1 267 ? 10.645 -14.303 -7.757 1.00 96.25 267 GLY A O 1
ATOM 2109 N N . LEU A 1 268 ? 8.501 -13.715 -7.465 1.00 98.00 268 LEU A N 1
ATOM 2110 C CA . LEU A 1 268 ? 8.760 -12.278 -7.391 1.00 98.00 268 LEU A CA 1
ATOM 2111 C C . LEU A 1 268 ? 9.677 -11.910 -6.209 1.00 98.00 268 LEU A C 1
ATOM 2113 O O . LEU A 1 268 ? 10.566 -11.076 -6.370 1.00 98.00 268 LEU A O 1
ATOM 2117 N N . MET A 1 269 ? 9.540 -12.570 -5.054 1.00 97.56 269 MET A N 1
ATOM 2118 C CA . MET A 1 269 ? 10.450 -12.394 -3.912 1.00 97.56 269 MET A CA 1
ATOM 2119 C C . MET A 1 269 ? 11.880 -12.874 -4.210 1.00 97.56 269 MET A C 1
ATOM 2121 O O . MET A 1 269 ? 12.836 -12.211 -3.801 1.00 97.56 269 MET A O 1
ATOM 2125 N N . ALA A 1 270 ? 12.055 -13.986 -4.937 1.00 95.19 270 ALA A N 1
ATOM 2126 C CA . ALA A 1 270 ? 13.376 -14.437 -5.381 1.00 95.19 270 ALA A CA 1
ATOM 2127 C C . ALA A 1 270 ? 14.025 -13.430 -6.343 1.00 95.19 270 ALA A C 1
ATOM 2129 O O . ALA A 1 270 ? 15.203 -13.111 -6.165 1.00 95.19 270 ALA A O 1
ATOM 2130 N N . VAL A 1 271 ? 13.261 -12.896 -7.306 1.00 96.62 271 VAL A N 1
ATOM 2131 C CA . VAL A 1 271 ? 13.721 -11.842 -8.228 1.00 96.62 271 VAL A CA 1
ATOM 2132 C C . VAL A 1 271 ? 14.136 -10.595 -7.452 1.00 96.62 271 VAL A C 1
ATOM 2134 O O . VAL A 1 271 ? 15.270 -10.146 -7.592 1.00 96.62 271 VAL A O 1
ATOM 2137 N N . MET A 1 272 ? 13.285 -10.090 -6.555 1.00 97.31 272 MET A N 1
ATOM 2138 C CA . MET A 1 272 ? 13.603 -8.917 -5.732 1.00 97.31 272 MET A CA 1
ATOM 2139 C C . MET A 1 272 ? 14.856 -9.120 -4.870 1.00 97.31 272 MET A C 1
ATOM 2141 O O . MET A 1 272 ? 15.640 -8.184 -4.712 1.00 97.31 272 MET A O 1
ATOM 2145 N N . ARG A 1 273 ? 15.111 -10.328 -4.341 1.00 95.06 273 ARG A N 1
ATOM 2146 C CA . ARG A 1 273 ? 16.370 -10.623 -3.632 1.00 95.06 273 ARG A CA 1
ATOM 2147 C C . ARG A 1 273 ? 17.579 -10.489 -4.552 1.00 95.06 273 ARG A C 1
ATOM 2149 O O . ARG A 1 273 ? 18.563 -9.886 -4.128 1.00 95.06 273 ARG A O 1
ATOM 2156 N N . VAL A 1 274 ? 17.539 -11.059 -5.758 1.00 89.00 274 VAL A N 1
ATOM 2157 C CA . VAL A 1 274 ? 18.662 -10.984 -6.713 1.00 89.00 274 VAL A CA 1
ATOM 2158 C C . VAL A 1 274 ? 18.900 -9.529 -7.115 1.00 89.00 274 VAL A C 1
ATOM 2160 O O . VAL A 1 274 ? 19.980 -8.995 -6.873 1.00 89.00 274 VAL A O 1
ATOM 2163 N N . GLU A 1 275 ? 17.854 -8.863 -7.596 1.00 91.38 275 GLU A N 1
ATOM 2164 C CA . GLU A 1 275 ? 17.906 -7.505 -8.143 1.00 91.38 275 GLU A CA 1
ATOM 2165 C C . GLU A 1 275 ? 18.237 -6.425 -7.104 1.00 91.38 275 GLU A C 1
ATOM 2167 O O . GLU A 1 275 ? 18.743 -5.360 -7.452 1.00 91.38 275 GLU A O 1
ATOM 2172 N N . THR A 1 276 ? 18.011 -6.675 -5.810 1.00 90.50 276 THR A N 1
ATOM 2173 C CA . THR A 1 276 ? 18.346 -5.718 -4.738 1.00 90.50 276 THR A CA 1
ATOM 2174 C C . THR A 1 276 ? 19.547 -6.119 -3.877 1.00 90.50 276 THR A C 1
ATOM 2176 O O . THR A 1 276 ? 19.760 -5.514 -2.820 1.00 90.50 276 THR A O 1
ATOM 2179 N N . SER A 1 277 ? 20.322 -7.139 -4.265 1.00 85.44 277 SER A N 1
ATOM 2180 C CA . SER A 1 277 ? 21.417 -7.700 -3.449 1.00 85.44 277 SER A CA 1
ATOM 2181 C C . SER A 1 277 ? 20.975 -8.053 -2.015 1.00 85.44 277 SER A C 1
ATOM 2183 O O . SER A 1 277 ? 21.645 -7.728 -1.033 1.00 85.44 277 SER A O 1
ATOM 2185 N N . SER A 1 278 ? 19.806 -8.689 -1.894 1.00 85.81 278 SER A N 1
ATOM 2186 C CA . SER A 1 278 ? 19.132 -9.076 -0.642 1.00 85.81 278 SER A CA 1
ATOM 2187 C C . SER A 1 278 ? 18.658 -7.931 0.260 1.00 85.81 278 SER A C 1
ATOM 2189 O O . SER A 1 278 ? 18.299 -8.179 1.413 1.00 85.81 278 SER A O 1
ATOM 2191 N N . THR A 1 279 ? 18.645 -6.685 -0.222 1.00 87.31 279 THR A N 1
ATOM 2192 C CA . THR A 1 279 ? 18.256 -5.521 0.596 1.00 87.31 279 THR A CA 1
ATOM 2193 C C . THR A 1 279 ? 16.757 -5.226 0.580 1.00 87.31 279 THR A C 1
ATOM 2195 O O . THR A 1 279 ? 16.281 -4.546 1.486 1.00 87.31 279 THR A O 1
ATOM 2198 N N . PHE A 1 280 ? 16.031 -5.698 -0.441 1.00 92.56 280 PHE A N 1
ATOM 2199 C CA . PHE A 1 280 ? 14.630 -5.359 -0.718 1.00 92.56 280 PHE A CA 1
ATOM 2200 C C . PHE A 1 280 ? 14.368 -3.842 -0.704 1.00 92.56 280 PHE A C 1
ATOM 2202 O O . PHE A 1 280 ? 13.316 -3.390 -0.264 1.00 92.56 280 PHE A O 1
ATOM 2209 N N . SER A 1 281 ? 15.335 -3.029 -1.146 1.00 89.62 281 SER A N 1
ATOM 2210 C CA . SER A 1 281 ? 15.216 -1.568 -1.143 1.00 89.62 281 SER A CA 1
ATOM 2211 C C . SER A 1 281 ? 14.617 -1.029 -2.443 1.00 89.62 281 SER A C 1
ATOM 2213 O O . SER A 1 281 ? 15.059 -1.384 -3.533 1.00 89.62 281 SER A O 1
ATOM 2215 N N . ALA A 1 282 ? 13.675 -0.092 -2.319 1.00 91.00 282 ALA A N 1
ATOM 2216 C CA . ALA A 1 282 ? 13.172 0.732 -3.419 1.00 91.00 282 ALA A CA 1
ATOM 2217 C C . ALA A 1 282 ? 14.204 1.743 -3.980 1.00 91.00 282 ALA A C 1
ATOM 2219 O O . ALA A 1 282 ? 13.980 2.317 -5.046 1.00 91.00 282 ALA A O 1
ATOM 2220 N N . SER A 1 283 ? 15.339 1.956 -3.307 1.00 93.62 283 SER A N 1
ATOM 2221 C CA . SER A 1 283 ? 16.359 2.942 -3.697 1.00 93.62 283 SER A CA 1
ATOM 2222 C C . SER A 1 283 ? 17.324 2.437 -4.789 1.00 93.62 283 SER A C 1
ATOM 2224 O O . SER A 1 283 ? 17.238 1.302 -5.262 1.00 93.62 283 SER A O 1
ATOM 2226 N N . LYS A 1 284 ? 18.280 3.278 -5.204 1.00 91.69 284 LYS A N 1
ATOM 2227 C CA . LYS A 1 284 ? 19.448 2.853 -5.995 1.00 91.69 284 LYS A CA 1
ATOM 2228 C C . LYS A 1 284 ? 20.368 2.011 -5.110 1.00 91.69 284 LYS A C 1
ATOM 2230 O O . LYS A 1 284 ? 20.744 2.461 -4.027 1.00 91.69 284 LYS A O 1
ATOM 2235 N N . ILE A 1 285 ? 20.722 0.813 -5.567 1.00 88.12 285 ILE A N 1
ATOM 2236 C CA . ILE A 1 285 ? 21.646 -0.081 -4.859 1.00 88.12 285 ILE A CA 1
ATOM 2237 C C . ILE A 1 285 ? 23.081 0.309 -5.206 1.00 88.12 285 ILE A C 1
ATOM 2239 O O . ILE A 1 285 ? 23.418 0.437 -6.379 1.00 88.12 285 ILE A O 1
ATOM 2243 N N . GLU A 1 286 ? 23.916 0.489 -4.186 1.00 87.38 286 GLU A N 1
ATOM 2244 C CA . GLU A 1 286 ? 25.326 0.859 -4.321 1.00 87.38 286 GLU A CA 1
ATOM 2245 C C . GLU A 1 286 ? 26.207 0.139 -3.299 1.00 87.38 286 GLU A C 1
ATOM 2247 O O . GLU A 1 286 ? 25.729 -0.362 -2.275 1.00 87.38 286 GLU A O 1
ATOM 2252 N N . LEU A 1 287 ? 27.517 0.123 -3.552 1.00 85.19 287 LEU A N 1
ATOM 2253 C CA . LEU A 1 287 ? 28.512 -0.420 -2.626 1.00 85.19 287 LEU A CA 1
ATOM 2254 C C . LEU A 1 287 ? 28.813 0.579 -1.490 1.00 85.19 287 LEU A C 1
ATOM 2256 O O . LEU A 1 287 ? 29.809 1.307 -1.502 1.00 85.19 287 LEU A O 1
ATOM 2260 N N . ILE A 1 288 ? 27.944 0.611 -0.481 1.00 84.94 288 ILE A N 1
ATOM 2261 C CA . ILE A 1 288 ? 28.052 1.523 0.661 1.00 84.94 288 ILE A CA 1
ATOM 2262 C C . ILE A 1 288 ? 29.136 1.089 1.657 1.00 84.94 288 ILE A C 1
ATOM 2264 O O . ILE A 1 288 ? 29.291 -0.090 1.989 1.00 84.94 288 ILE A O 1
ATOM 2268 N N . SER A 1 289 ? 29.880 2.067 2.178 1.00 86.38 289 SER A N 1
ATOM 2269 C CA . SER A 1 289 ? 30.837 1.847 3.268 1.00 86.38 289 SER A CA 1
ATOM 2270 C C . SER A 1 289 ? 30.137 1.928 4.625 1.00 86.38 289 SER A C 1
ATOM 2272 O O . SER A 1 289 ? 29.349 2.839 4.862 1.00 86.38 289 SER A O 1
ATOM 2274 N N . TYR A 1 290 ? 30.450 1.005 5.532 1.00 83.00 290 TYR A N 1
ATOM 2275 C CA . TYR A 1 290 ? 29.963 1.006 6.913 1.00 83.00 290 TYR A CA 1
ATOM 2276 C C . TYR A 1 290 ? 31.081 0.606 7.878 1.00 83.00 290 TYR A C 1
ATOM 2278 O O . TYR A 1 290 ? 32.033 -0.072 7.496 1.00 83.00 290 TYR A O 1
ATOM 2286 N N . THR A 1 291 ? 30.971 1.013 9.137 1.00 87.62 291 THR A N 1
ATOM 2287 C CA . THR A 1 291 ? 31.880 0.569 10.199 1.00 87.62 291 THR A CA 1
ATOM 2288 C C . THR A 1 291 ? 31.278 -0.666 10.865 1.00 87.62 291 THR A C 1
ATOM 2290 O O . THR A 1 291 ? 30.118 -0.632 11.276 1.00 87.62 291 THR A O 1
ATOM 2293 N N . ASP A 1 292 ? 32.023 -1.770 10.935 1.00 85.94 292 ASP A N 1
ATOM 2294 C CA . ASP A 1 292 ? 31.580 -2.960 11.665 1.00 85.94 292 ASP A CA 1
ATOM 2295 C C . ASP A 1 292 ? 31.688 -2.772 13.191 1.00 85.94 292 ASP A C 1
ATOM 2297 O O . ASP A 1 292 ? 32.256 -1.798 13.687 1.00 85.94 292 ASP A O 1
ATOM 2301 N N . LYS A 1 293 ? 31.129 -3.720 13.953 1.00 86.50 293 LYS A N 1
ATOM 2302 C CA . LYS A 1 293 ? 31.119 -3.699 15.428 1.00 86.50 293 LYS A CA 1
ATOM 2303 C C . LYS A 1 293 ? 32.512 -3.634 16.083 1.00 86.50 293 LYS A C 1
ATOM 2305 O O . LYS A 1 293 ? 32.591 -3.355 17.272 1.00 86.50 293 LYS A O 1
ATOM 2310 N N . ASN A 1 294 ? 33.584 -3.873 15.324 1.00 89.25 294 ASN A N 1
ATOM 2311 C CA . ASN A 1 294 ? 34.970 -3.815 15.787 1.00 89.25 294 ASN A CA 1
ATOM 2312 C C . ASN A 1 294 ? 35.680 -2.523 15.324 1.00 89.25 294 ASN A C 1
ATOM 2314 O O . ASN A 1 294 ? 36.905 -2.445 15.367 1.00 89.25 294 ASN A O 1
ATOM 2318 N N . GLY A 1 295 ? 34.943 -1.526 14.820 1.00 87.56 295 GLY A N 1
ATOM 2319 C CA . GLY A 1 295 ? 35.506 -0.262 14.335 1.00 87.56 295 GLY A CA 1
ATOM 2320 C C . GLY A 1 295 ? 36.136 -0.335 12.938 1.00 87.56 295 GLY A C 1
ATOM 2321 O O . GLY A 1 295 ? 36.635 0.678 12.442 1.00 87.56 295 GLY A O 1
ATOM 2322 N N . LYS A 1 296 ? 36.114 -1.492 12.259 1.00 90.56 296 LYS A N 1
ATOM 2323 C CA . LYS A 1 296 ? 36.745 -1.647 10.940 1.00 90.56 296 LYS A CA 1
ATOM 2324 C C . LYS A 1 296 ? 35.798 -1.189 9.832 1.00 90.56 296 LYS A C 1
ATOM 2326 O O . LYS A 1 296 ? 34.647 -1.617 9.762 1.00 90.56 296 LYS A O 1
ATOM 2331 N N . LYS A 1 297 ? 36.299 -0.351 8.917 1.00 90.12 297 LYS A N 1
ATOM 2332 C CA . LYS A 1 297 ? 35.575 0.012 7.690 1.00 90.12 297 LYS A CA 1
ATOM 2333 C C . LYS A 1 297 ? 35.405 -1.223 6.800 1.00 90.12 297 LYS A C 1
ATOM 2335 O O . LYS A 1 297 ? 36.369 -1.925 6.493 1.00 90.12 297 LYS A O 1
ATOM 2340 N N . ARG A 1 298 ? 34.169 -1.468 6.382 1.00 89.62 298 ARG A N 1
ATOM 2341 C CA . ARG A 1 298 ? 33.718 -2.532 5.482 1.00 89.62 298 ARG A CA 1
ATOM 2342 C C . ARG A 1 298 ? 32.887 -1.919 4.362 1.00 89.62 298 ARG A C 1
ATOM 2344 O O . ARG A 1 298 ? 32.427 -0.785 4.475 1.00 89.62 298 ARG A O 1
ATOM 2351 N N . LYS A 1 299 ? 32.664 -2.683 3.297 1.00 85.25 299 LYS A N 1
ATOM 2352 C CA . LYS A 1 299 ? 31.734 -2.337 2.220 1.00 85.25 299 LYS A CA 1
ATOM 2353 C C . LYS A 1 299 ? 30.668 -3.427 2.106 1.00 85.25 299 LYS A C 1
ATOM 2355 O O . LYS A 1 299 ? 30.976 -4.595 2.333 1.00 85.25 299 LYS A O 1
ATOM 2360 N N . LYS A 1 300 ? 29.433 -3.050 1.782 1.00 85.19 300 LYS A N 1
ATOM 2361 C CA . LYS A 1 300 ? 28.339 -3.968 1.425 1.00 85.19 300 LYS A CA 1
ATOM 2362 C C . LYS A 1 300 ? 27.428 -3.300 0.405 1.00 85.19 300 LYS A C 1
ATOM 2364 O O . LYS A 1 300 ? 27.357 -2.075 0.379 1.00 85.19 300 LYS A O 1
ATOM 2369 N N . TYR A 1 301 ? 26.697 -4.081 -0.380 1.00 83.44 301 TYR A N 1
ATOM 2370 C CA . TYR A 1 301 ? 25.613 -3.518 -1.176 1.00 83.44 301 TYR A CA 1
ATOM 2371 C C . TYR A 1 301 ? 24.471 -3.042 -0.267 1.00 83.44 301 TYR A C 1
ATOM 2373 O O . TYR A 1 301 ? 24.154 -3.670 0.748 1.00 83.44 301 TYR A O 1
ATOM 2381 N N . GLY A 1 302 ? 23.894 -1.893 -0.603 1.00 84.06 302 GLY A N 1
ATOM 2382 C CA . GLY A 1 302 ? 22.835 -1.246 0.161 1.00 84.06 302 GLY A CA 1
ATOM 2383 C C . GLY A 1 302 ? 22.092 -0.221 -0.684 1.00 84.06 302 GLY A C 1
ATOM 2384 O O . GLY A 1 302 ? 22.690 0.414 -1.549 1.00 84.06 302 GLY A O 1
ATOM 2385 N N . GLY A 1 303 ? 20.799 -0.041 -0.419 1.00 88.50 303 GLY A N 1
ATOM 2386 C CA . GLY A 1 303 ? 20.059 1.096 -0.960 1.00 88.50 303 GLY A CA 1
ATOM 2387 C C . GLY A 1 303 ? 20.616 2.412 -0.415 1.00 88.50 303 GLY A C 1
ATOM 2388 O O . GLY A 1 303 ? 20.846 2.539 0.791 1.00 88.50 303 GLY A O 1
ATOM 2389 N N . LEU A 1 304 ? 20.836 3.389 -1.292 1.00 88.00 304 LEU A N 1
ATOM 2390 C CA . LEU A 1 304 ? 21.225 4.742 -0.901 1.00 88.00 304 LEU A CA 1
ATOM 2391 C C . LEU A 1 304 ? 20.119 5.417 -0.073 1.00 88.00 304 LEU A C 1
ATOM 2393 O O . LEU A 1 304 ? 18.931 5.227 -0.331 1.00 88.00 304 LEU A O 1
ATOM 2397 N N . SER A 1 305 ? 20.504 6.257 0.892 1.00 87.38 305 SER A N 1
ATOM 2398 C CA . SER A 1 305 ? 19.548 7.094 1.626 1.00 87.38 305 SER A CA 1
ATOM 2399 C C . SER A 1 305 ? 18.926 8.166 0.725 1.00 87.38 305 SER A C 1
ATOM 2401 O O . SER A 1 305 ? 19.546 8.595 -0.251 1.00 87.38 305 SER A O 1
ATOM 2403 N N . ASN A 1 306 ? 17.743 8.667 1.097 1.00 87.00 306 ASN A N 1
ATOM 2404 C CA . ASN A 1 306 ? 17.064 9.744 0.367 1.00 87.00 306 ASN A CA 1
ATOM 2405 C C . ASN A 1 306 ? 17.973 10.971 0.174 1.00 87.00 306 ASN A C 1
ATOM 2407 O O . ASN A 1 306 ? 18.078 11.485 -0.936 1.00 87.00 306 ASN A O 1
ATOM 2411 N N . ASP A 1 307 ? 18.723 11.372 1.205 1.00 88.69 307 ASP A N 1
ATOM 2412 C CA . ASP A 1 307 ? 19.702 12.467 1.120 1.00 88.69 307 ASP A CA 1
ATOM 2413 C C . ASP A 1 307 ? 20.809 12.205 0.092 1.00 88.69 307 ASP A C 1
ATOM 2415 O O . ASP A 1 307 ? 21.274 13.130 -0.574 1.00 88.69 307 ASP A O 1
ATOM 2419 N N . SER A 1 308 ? 21.249 10.950 -0.042 1.00 91.25 308 SER A N 1
ATOM 2420 C CA . SER A 1 308 ? 22.251 10.560 -1.038 1.00 91.25 308 SER A CA 1
ATOM 2421 C C . SER A 1 308 ? 21.654 10.595 -2.446 1.00 91.25 308 SER A C 1
ATOM 2423 O O . SER A 1 308 ? 22.265 11.166 -3.343 1.00 91.25 308 SER A O 1
ATOM 2425 N N . ILE A 1 309 ? 20.430 10.082 -2.628 1.00 91.44 309 ILE A N 1
ATOM 2426 C CA . ILE A 1 309 ? 19.681 10.140 -3.896 1.00 91.44 309 ILE A CA 1
ATOM 2427 C C . ILE A 1 309 ? 19.431 11.588 -4.346 1.00 91.44 309 ILE A C 1
ATOM 2429 O O . ILE A 1 309 ? 19.558 11.900 -5.531 1.00 91.44 309 ILE A O 1
ATOM 2433 N N . LEU A 1 310 ? 19.108 12.492 -3.417 1.00 90.94 310 LEU A N 1
ATOM 2434 C CA . LEU A 1 310 ? 18.885 13.910 -3.713 1.00 90.94 310 LEU A CA 1
ATOM 2435 C C . LEU A 1 310 ? 20.167 14.632 -4.166 1.00 90.94 310 LEU A C 1
ATOM 2437 O O . LEU A 1 310 ? 20.073 15.547 -4.986 1.00 90.94 310 LEU A O 1
ATOM 2441 N N . LYS A 1 311 ? 21.341 14.194 -3.691 1.00 94.19 311 LYS A N 1
ATOM 2442 C CA . LYS A 1 311 ? 22.666 14.734 -4.056 1.00 94.19 311 LYS A CA 1
ATOM 2443 C C . LYS A 1 311 ? 23.232 14.200 -5.376 1.00 94.19 311 LYS A C 1
ATOM 2445 O O . LYS A 1 311 ? 24.197 14.770 -5.876 1.00 94.19 311 LYS A O 1
ATOM 2450 N N . LEU A 1 312 ? 22.671 13.126 -5.937 1.00 88.62 312 LEU A N 1
ATOM 2451 C CA . LEU A 1 312 ? 23.062 12.644 -7.266 1.00 88.62 312 LEU A CA 1
ATOM 2452 C C . LEU A 1 312 ? 22.713 13.677 -8.354 1.00 88.62 312 LEU A C 1
ATOM 2454 O O . LEU A 1 312 ? 21.913 14.589 -8.132 1.00 88.62 312 LEU A O 1
ATOM 2458 N N . ASP A 1 313 ? 23.243 13.496 -9.564 1.00 90.38 313 ASP A N 1
ATOM 2459 C CA . ASP A 1 313 ? 22.767 14.225 -10.746 1.00 90.38 313 ASP A CA 1
ATOM 2460 C C . ASP A 1 313 ? 21.283 13.905 -11.056 1.00 90.38 313 ASP A C 1
ATOM 2462 O O . ASP A 1 313 ? 20.742 12.877 -10.631 1.00 90.38 313 ASP A O 1
ATOM 2466 N N . LYS A 1 314 ? 20.573 14.768 -11.791 1.00 79.88 314 LYS A N 1
ATOM 2467 C CA . LYS A 1 314 ? 19.172 14.518 -12.184 1.00 79.88 314 LYS A CA 1
ATOM 2468 C C . LYS A 1 314 ? 19.027 13.270 -13.071 1.00 79.88 314 LYS A C 1
ATOM 2470 O O . LYS A 1 314 ? 18.008 12.583 -12.977 1.00 79.88 314 LYS A O 1
ATOM 2475 N N . ASN A 1 315 ? 20.051 12.956 -13.863 1.00 80.94 315 ASN A N 1
ATOM 2476 C CA . ASN A 1 315 ? 20.115 11.866 -14.833 1.00 80.94 315 ASN A CA 1
ATOM 2477 C C . ASN A 1 315 ? 21.120 10.763 -14.435 1.00 80.94 315 ASN A C 1
ATOM 2479 O O . ASN A 1 315 ? 21.603 10.047 -15.313 1.00 80.94 315 ASN A O 1
ATOM 2483 N N . PHE A 1 316 ? 21.410 10.602 -13.132 1.00 86.31 316 PHE A N 1
ATOM 2484 C CA . PHE A 1 316 ? 22.381 9.634 -12.591 1.00 86.31 316 PHE A CA 1
ATOM 2485 C C . PHE A 1 316 ? 22.337 8.252 -13.266 1.00 86.31 316 PHE A C 1
ATOM 2487 O O . PHE A 1 316 ? 21.261 7.752 -13.601 1.00 86.31 316 PHE A O 1
ATOM 2494 N N . SER A 1 317 ? 23.490 7.609 -13.461 1.00 83.81 317 SER A N 1
ATOM 2495 C CA . SER A 1 317 ? 23.598 6.327 -14.173 1.00 83.81 317 SER A CA 1
ATOM 2496 C C . SER A 1 317 ? 22.868 5.177 -13.465 1.00 83.81 317 SER A C 1
ATOM 2498 O O . SER A 1 317 ? 22.646 5.178 -12.253 1.00 83.81 317 SER A O 1
ATOM 2500 N N . GLY A 1 318 ? 22.476 4.179 -14.257 1.00 82.81 318 GLY A N 1
ATOM 2501 C CA . GLY A 1 318 ? 21.905 2.936 -13.751 1.00 82.81 318 GLY A CA 1
ATOM 2502 C C . GLY A 1 318 ? 20.388 2.895 -13.588 1.00 82.81 318 GLY A C 1
ATOM 2503 O O . GLY A 1 318 ? 19.661 3.696 -14.182 1.00 82.81 318 GLY A O 1
ATOM 2504 N N . ALA A 1 319 ? 19.942 1.924 -12.802 1.00 88.31 319 ALA A N 1
ATOM 2505 C CA . ALA A 1 319 ? 18.573 1.553 -12.480 1.00 88.31 319 ALA A CA 1
ATOM 2506 C C . ALA A 1 319 ? 18.339 1.653 -10.963 1.00 88.31 319 ALA A C 1
ATOM 2508 O O . ALA A 1 319 ? 19.256 1.991 -10.205 1.00 88.31 319 ALA A O 1
ATOM 2509 N N . VAL A 1 320 ? 17.086 1.475 -10.542 1.00 92.00 320 VAL A N 1
ATOM 2510 C CA . VAL A 1 320 ? 16.653 1.705 -9.158 1.00 92.00 320 VAL A CA 1
ATOM 2511 C C . VAL A 1 320 ? 15.571 0.718 -8.736 1.00 92.00 320 VAL A C 1
ATOM 2513 O O . VAL A 1 320 ? 14.725 0.340 -9.546 1.00 92.00 320 VAL A O 1
ATOM 2516 N N . GLY A 1 321 ? 15.533 0.385 -7.451 1.00 93.62 321 GLY A N 1
ATOM 2517 C CA . GLY A 1 321 ? 14.381 -0.252 -6.832 1.00 93.62 321 GLY A CA 1
ATOM 2518 C C . GLY A 1 321 ? 14.267 -1.764 -6.962 1.00 93.62 321 GLY A C 1
ATOM 2519 O O . GLY A 1 321 ? 15.175 -2.454 -7.417 1.00 93.62 321 GLY A O 1
ATOM 2520 N N . LEU A 1 322 ? 13.109 -2.262 -6.524 1.00 94.50 322 LEU A N 1
ATOM 2521 C CA . LEU A 1 322 ? 12.836 -3.665 -6.200 1.00 94.50 322 LEU A CA 1
ATOM 2522 C C . LEU A 1 322 ? 13.080 -4.639 -7.362 1.00 94.50 322 LEU A C 1
ATOM 2524 O O . LEU A 1 322 ? 13.387 -5.799 -7.114 1.00 94.50 322 LEU A O 1
ATOM 2528 N N . ILE A 1 323 ? 12.949 -4.172 -8.605 1.00 95.25 323 ILE A N 1
ATOM 2529 C CA . ILE A 1 323 ? 13.191 -4.944 -9.837 1.00 95.25 323 ILE A CA 1
ATOM 2530 C C . ILE A 1 323 ? 14.148 -4.218 -10.804 1.00 95.25 323 ILE A C 1
ATOM 2532 O O . ILE A 1 323 ? 14.051 -4.400 -12.012 1.00 95.25 323 ILE A O 1
ATOM 2536 N N . GLN A 1 324 ? 15.007 -3.326 -10.291 1.00 91.88 324 GLN A N 1
ATOM 2537 C CA . GLN A 1 324 ? 15.937 -2.499 -11.078 1.00 91.88 324 GLN A CA 1
ATOM 2538 C C . GLN A 1 324 ? 15.289 -1.810 -12.297 1.00 91.88 324 GLN A C 1
ATOM 2540 O O . GLN A 1 324 ? 15.642 -2.042 -13.453 1.00 91.88 324 GLN A O 1
ATOM 2545 N N . PHE A 1 325 ? 14.376 -0.866 -12.045 1.00 92.75 325 PHE A N 1
ATOM 2546 C CA . PHE A 1 325 ? 13.741 -0.049 -13.083 1.00 92.75 325 PHE A CA 1
ATOM 2547 C C . PHE A 1 325 ? 14.775 0.746 -13.899 1.00 92.75 325 PHE A C 1
ATOM 2549 O O . PHE A 1 325 ? 15.341 1.747 -13.442 1.00 92.75 325 PHE A O 1
ATOM 2556 N N . THR A 1 326 ? 15.005 0.314 -15.138 1.00 89.56 326 THR A N 1
ATOM 2557 C CA . THR A 1 326 ? 15.899 0.985 -16.092 1.00 89.56 326 THR A CA 1
ATOM 2558 C C . THR A 1 326 ? 15.220 2.202 -16.726 1.00 89.56 326 THR A C 1
ATOM 2560 O O . THR A 1 326 ? 14.001 2.365 -16.665 1.00 89.56 326 THR A O 1
ATOM 2563 N N . LYS A 1 327 ? 15.994 3.071 -17.393 1.00 88.00 327 LYS A N 1
ATOM 2564 C CA . LYS A 1 327 ? 15.432 4.231 -18.114 1.00 88.00 327 LYS A CA 1
ATOM 2565 C C . LYS A 1 327 ? 14.390 3.806 -19.161 1.00 88.00 327 LYS A C 1
ATOM 2567 O O . LYS A 1 327 ? 13.335 4.420 -19.212 1.00 88.00 327 LYS A O 1
ATOM 2572 N N . ALA A 1 328 ? 14.648 2.732 -19.912 1.00 87.25 328 ALA A N 1
ATOM 2573 C CA . ALA A 1 328 ? 13.711 2.205 -20.906 1.00 87.25 328 ALA A CA 1
ATOM 2574 C C . ALA A 1 328 ? 12.413 1.670 -20.269 1.00 87.25 328 ALA A C 1
ATOM 2576 O O . ALA A 1 328 ? 11.327 1.958 -20.766 1.00 87.25 328 ALA A O 1
ATOM 2577 N N . ALA A 1 329 ? 12.507 0.961 -19.136 1.00 90.00 329 ALA A N 1
ATOM 2578 C CA . ALA A 1 329 ? 11.332 0.506 -18.387 1.00 90.00 329 ALA A CA 1
ATOM 2579 C C . ALA A 1 329 ? 10.485 1.682 -17.868 1.00 90.00 329 ALA A C 1
ATOM 2581 O O . ALA A 1 329 ? 9.261 1.654 -17.957 1.00 90.00 329 ALA A O 1
ATOM 2582 N N . ILE A 1 330 ? 11.136 2.740 -17.373 1.00 92.94 330 ILE A N 1
ATOM 2583 C CA . ILE A 1 330 ? 10.476 3.968 -16.905 1.00 92.94 330 ILE A CA 1
ATOM 2584 C C . ILE A 1 330 ? 9.817 4.724 -18.062 1.00 92.94 330 ILE A C 1
ATOM 2586 O O . ILE A 1 330 ? 8.704 5.215 -17.906 1.00 92.94 330 ILE A O 1
ATOM 2590 N N . ASP A 1 331 ? 10.467 4.796 -19.223 1.00 92.50 331 ASP A N 1
ATOM 2591 C CA . ASP A 1 331 ? 9.904 5.444 -20.411 1.00 92.50 331 ASP A CA 1
ATOM 2592 C C . ASP A 1 331 ? 8.680 4.682 -20.943 1.00 92.50 331 ASP A C 1
ATOM 2594 O O . ASP A 1 331 ? 7.680 5.308 -21.289 1.00 92.50 331 ASP A O 1
ATOM 2598 N N . ALA A 1 332 ? 8.715 3.344 -20.930 1.00 91.12 332 ALA A N 1
ATOM 2599 C CA . ALA A 1 332 ? 7.558 2.510 -21.250 1.00 91.12 332 ALA A CA 1
ATOM 2600 C C . ALA A 1 332 ? 6.417 2.696 -20.233 1.00 91.12 332 ALA A C 1
ATOM 2602 O O . ALA A 1 332 ? 5.285 2.934 -20.637 1.00 91.12 332 ALA A O 1
ATOM 2603 N N . LEU A 1 333 ? 6.702 2.676 -18.924 1.00 90.31 333 LEU A N 1
ATOM 2604 C CA . LEU A 1 333 ? 5.708 2.977 -17.882 1.00 90.31 333 LEU A CA 1
ATOM 2605 C C . LEU A 1 333 ? 5.067 4.355 -18.079 1.00 90.31 333 LEU A C 1
ATOM 2607 O O . LEU A 1 333 ? 3.846 4.471 -18.037 1.00 90.31 333 LEU A O 1
ATOM 2611 N N . ASN A 1 334 ? 5.875 5.385 -18.328 1.00 91.81 334 ASN A N 1
ATOM 2612 C CA . ASN A 1 334 ? 5.395 6.743 -18.574 1.00 91.81 334 ASN A CA 1
ATOM 2613 C C . ASN A 1 334 ? 4.500 6.824 -19.811 1.00 91.81 334 ASN A C 1
ATOM 2615 O O . ASN A 1 334 ? 3.453 7.461 -19.752 1.00 91.81 334 ASN A O 1
ATOM 2619 N N . LYS A 1 335 ? 4.884 6.156 -20.904 1.00 93.06 335 LYS A N 1
ATOM 2620 C CA . LYS A 1 335 ? 4.124 6.146 -22.157 1.00 93.06 335 LYS A CA 1
ATOM 2621 C C . LYS A 1 335 ? 2.802 5.385 -22.042 1.00 93.06 335 LYS A C 1
ATOM 2623 O O . LYS A 1 335 ? 1.773 5.920 -22.427 1.00 93.06 335 LYS A O 1
ATOM 2628 N N . GLU A 1 336 ? 2.823 4.161 -21.518 1.00 90.06 336 GLU A N 1
ATOM 2629 C CA . GLU A 1 336 ? 1.646 3.278 -21.506 1.00 90.06 336 GLU A CA 1
ATOM 2630 C C . GLU A 1 336 ? 0.668 3.576 -20.350 1.00 90.06 336 GLU A C 1
ATOM 2632 O O . GLU A 1 336 ? -0.440 3.058 -20.345 1.00 90.06 336 GLU A O 1
ATOM 2637 N N . ASN A 1 337 ? 1.065 4.374 -19.348 1.00 85.94 337 ASN A N 1
ATOM 2638 C CA . ASN A 1 337 ? 0.216 4.744 -18.201 1.00 85.94 337 ASN A CA 1
ATOM 2639 C C . ASN A 1 337 ? 0.068 6.274 -18.022 1.00 85.94 337 ASN A C 1
ATOM 2641 O O . ASN A 1 337 ? -0.380 6.715 -16.966 1.00 85.94 337 ASN A O 1
ATOM 2645 N N . SER A 1 338 ? 0.497 7.092 -18.993 1.00 88.44 338 SER A N 1
ATOM 2646 C CA . SER A 1 338 ? 0.483 8.569 -18.915 1.00 88.44 338 SER A CA 1
ATOM 2647 C C . SER A 1 338 ? 1.180 9.155 -17.668 1.00 88.44 338 SER A C 1
ATOM 2649 O O . SER A 1 338 ? 0.754 10.164 -17.105 1.00 88.44 338 SER A O 1
ATOM 2651 N N . LEU A 1 339 ? 2.271 8.526 -17.211 1.00 88.12 339 LEU A N 1
ATOM 2652 C CA . LEU A 1 339 ? 2.981 8.901 -15.979 1.00 88.12 339 LEU A CA 1
ATOM 2653 C C . LEU A 1 339 ? 4.167 9.848 -16.229 1.00 88.12 339 LEU A C 1
ATOM 2655 O O . LEU A 1 339 ? 4.714 9.950 -17.324 1.00 88.12 339 LEU A O 1
ATOM 2659 N N . THR A 1 340 ? 4.627 10.505 -15.158 1.00 92.19 340 THR A N 1
ATOM 2660 C CA . THR A 1 340 ? 5.821 11.377 -15.156 1.00 92.19 340 THR A CA 1
ATOM 2661 C C . THR A 1 340 ? 6.912 10.873 -14.200 1.00 92.19 340 THR A C 1
ATOM 2663 O O . THR A 1 340 ? 7.516 11.642 -13.440 1.00 92.19 340 THR A O 1
ATOM 2666 N N . LEU A 1 341 ? 7.150 9.561 -14.176 1.00 90.50 341 LEU A N 1
ATOM 2667 C CA . LEU A 1 341 ? 8.174 8.927 -13.345 1.00 90.50 341 LEU A CA 1
ATOM 2668 C C . LEU A 1 341 ? 9.588 9.298 -13.790 1.00 90.50 341 LEU A C 1
ATOM 2670 O O . LEU A 1 341 ? 9.883 9.507 -14.966 1.00 90.50 341 LEU A O 1
ATOM 2674 N N . THR A 1 342 ? 10.492 9.313 -12.815 1.00 93.19 342 THR A N 1
ATOM 2675 C CA . THR A 1 342 ? 11.938 9.412 -13.020 1.00 93.19 342 THR A CA 1
ATOM 2676 C C . THR A 1 342 ? 12.629 8.426 -12.085 1.00 93.19 342 THR A C 1
ATOM 2678 O O . THR A 1 342 ? 12.061 8.041 -11.060 1.00 93.19 342 THR A O 1
ATOM 2681 N N . LYS A 1 343 ? 13.886 8.068 -12.375 1.00 90.50 343 LYS A N 1
ATOM 2682 C CA . LYS A 1 343 ? 14.692 7.227 -11.471 1.00 90.50 343 LYS A CA 1
ATOM 2683 C C . LYS A 1 343 ? 14.783 7.807 -10.059 1.00 90.50 343 LYS A C 1
ATOM 2685 O O . LYS A 1 343 ? 14.718 7.065 -9.090 1.00 90.50 343 LYS A O 1
ATOM 2690 N N . ARG A 1 344 ? 14.860 9.138 -9.936 1.00 93.94 344 ARG A N 1
ATOM 2691 C CA . ARG A 1 344 ? 14.843 9.825 -8.638 1.00 93.94 344 ARG A CA 1
ATOM 2692 C C . ARG A 1 344 ? 13.498 9.682 -7.921 1.00 93.94 344 ARG A C 1
ATOM 2694 O O . ARG A 1 344 ? 13.509 9.409 -6.731 1.00 93.94 344 ARG A O 1
ATOM 2701 N N . LYS A 1 345 ? 12.363 9.838 -8.620 1.00 93.75 345 LYS A N 1
ATOM 2702 C CA . LYS A 1 345 ? 11.029 9.633 -8.020 1.00 93.75 345 LYS A CA 1
ATOM 2703 C C . LYS A 1 345 ? 10.887 8.205 -7.484 1.00 93.75 345 LYS A C 1
ATOM 2705 O O . LYS A 1 345 ? 10.535 8.046 -6.325 1.00 93.75 345 LYS A O 1
ATOM 2710 N N . LEU A 1 346 ? 11.225 7.193 -8.290 1.00 89.81 346 LEU A N 1
ATOM 2711 C CA . LEU A 1 346 ? 11.152 5.787 -7.872 1.00 89.81 346 LEU A CA 1
ATOM 2712 C C . LEU A 1 346 ? 12.092 5.479 -6.697 1.00 89.81 346 LEU A C 1
ATOM 2714 O O . LEU A 1 346 ? 11.659 4.838 -5.747 1.00 89.81 346 LEU A O 1
ATOM 2718 N N . ALA A 1 347 ? 13.335 5.973 -6.718 1.00 89.88 347 ALA A N 1
ATOM 2719 C CA . ALA A 1 347 ? 14.314 5.725 -5.655 1.00 89.88 347 ALA A CA 1
ATOM 2720 C C . ALA A 1 347 ? 14.005 6.406 -4.307 1.00 89.88 347 ALA A C 1
ATOM 2722 O O . ALA A 1 347 ? 14.636 6.069 -3.310 1.00 89.88 347 ALA A O 1
ATOM 2723 N N . LEU A 1 348 ? 13.078 7.370 -4.280 1.00 86.25 348 LEU A N 1
ATOM 2724 C CA . LEU A 1 348 ? 12.630 8.064 -3.065 1.00 86.25 348 LEU A CA 1
ATOM 2725 C C . LEU A 1 348 ? 11.316 7.502 -2.493 1.00 86.25 348 LEU A C 1
ATOM 2727 O O . LEU A 1 348 ? 10.907 7.930 -1.415 1.00 86.25 348 LEU A O 1
ATOM 2731 N N . MET A 1 349 ? 10.660 6.574 -3.196 1.00 84.94 349 MET A N 1
ATOM 2732 C CA . MET A 1 349 ? 9.458 5.892 -2.708 1.00 84.94 349 MET A CA 1
ATOM 2733 C C . MET A 1 349 ? 9.795 4.891 -1.605 1.00 84.94 349 MET A C 1
ATOM 2735 O O . MET A 1 349 ? 10.887 4.319 -1.557 1.00 84.94 349 MET A O 1
ATOM 2739 N N . THR A 1 350 ? 8.818 4.612 -0.749 1.00 83.25 350 THR A N 1
ATOM 2740 C CA . THR A 1 350 ? 8.868 3.446 0.129 1.00 83.25 350 THR A CA 1
ATOM 2741 C C . THR A 1 350 ? 8.781 2.150 -0.678 1.00 83.25 350 THR A C 1
ATOM 2743 O O . THR A 1 350 ? 8.239 2.090 -1.785 1.00 83.25 350 THR A O 1
ATOM 2746 N N . ASN A 1 351 ? 9.250 1.062 -0.068 1.00 80.12 351 ASN A N 1
ATOM 2747 C CA . ASN A 1 351 ? 9.129 -0.284 -0.621 1.00 80.12 351 ASN A CA 1
ATOM 2748 C C . ASN A 1 351 ? 7.674 -0.670 -0.958 1.00 80.12 351 ASN A C 1
ATOM 2750 O O . ASN A 1 351 ? 7.458 -1.426 -1.895 1.00 80.12 351 ASN A O 1
ATOM 2754 N N . ILE A 1 352 ? 6.678 -0.168 -0.215 1.00 77.56 352 ILE A N 1
ATOM 2755 C CA . ILE A 1 352 ? 5.263 -0.528 -0.415 1.00 77.56 352 ILE A CA 1
ATOM 2756 C C . ILE A 1 352 ? 4.637 0.267 -1.569 1.00 77.56 352 ILE A C 1
ATOM 2758 O O . ILE A 1 352 ? 3.884 -0.310 -2.351 1.00 77.56 352 ILE A O 1
ATOM 2762 N N . GLU A 1 353 ? 4.954 1.555 -1.720 1.00 77.50 353 GLU A N 1
ATOM 2763 C CA . GLU A 1 353 ? 4.501 2.370 -2.864 1.00 77.50 353 GLU A CA 1
ATOM 2764 C C . GLU A 1 353 ? 5.112 1.870 -4.178 1.00 77.50 353 GLU A C 1
ATOM 2766 O O . GLU A 1 353 ? 4.436 1.783 -5.202 1.00 77.50 353 GLU A O 1
ATOM 2771 N N . GLN A 1 354 ? 6.390 1.477 -4.163 1.00 92.44 354 GLN A N 1
ATOM 2772 C CA . GLN A 1 354 ? 7.054 1.046 -5.391 1.00 92.44 354 GLN A CA 1
ATOM 2773 C C . GLN A 1 354 ? 6.465 -0.257 -5.973 1.00 92.44 354 GLN A C 1
ATOM 2775 O O . GLN A 1 354 ? 6.529 -0.466 -7.185 1.00 92.44 354 GLN A O 1
ATOM 2780 N N . LEU A 1 355 ? 5.828 -1.099 -5.148 1.00 88.00 355 LEU A N 1
ATOM 2781 C CA . LEU A 1 355 ? 5.140 -2.313 -5.605 1.00 88.00 355 LEU A CA 1
ATOM 2782 C C . LEU A 1 355 ? 4.003 -2.034 -6.608 1.00 88.00 355 LEU A C 1
ATOM 2784 O O . LEU A 1 355 ? 3.754 -2.874 -7.471 1.00 88.00 355 LEU A O 1
ATOM 2788 N N . ASP A 1 356 ? 3.364 -0.861 -6.580 1.00 87.75 356 ASP A N 1
ATOM 2789 C CA . ASP A 1 356 ? 2.327 -0.516 -7.571 1.00 87.75 356 ASP A CA 1
ATOM 2790 C C . ASP A 1 356 ? 2.925 -0.341 -8.974 1.00 87.75 356 ASP A C 1
ATOM 2792 O O . ASP A 1 356 ? 2.342 -0.748 -9.981 1.00 87.75 356 ASP A O 1
ATOM 2796 N N . TYR A 1 357 ? 4.149 0.185 -9.044 1.00 92.25 357 TYR A N 1
ATOM 2797 C CA . TYR A 1 357 ? 4.906 0.302 -10.288 1.00 92.25 357 TYR A CA 1
ATOM 2798 C C . TYR A 1 357 ? 5.510 -1.034 -10.730 1.00 92.25 357 TYR A C 1
ATOM 2800 O O . TYR A 1 357 ? 5.652 -1.260 -11.931 1.00 92.25 357 TYR A O 1
ATOM 2808 N N . VAL A 1 358 ? 5.790 -1.951 -9.793 1.00 94.81 358 VAL A N 1
ATOM 2809 C CA . VAL A 1 358 ? 6.127 -3.352 -10.109 1.00 94.81 358 VAL A CA 1
ATOM 2810 C C . VAL A 1 358 ? 4.931 -4.034 -10.782 1.00 94.81 358 VAL A C 1
ATOM 2812 O O . VAL A 1 358 ? 5.098 -4.618 -11.851 1.00 94.81 358 VAL A O 1
ATOM 2815 N N . LYS A 1 359 ? 3.712 -3.888 -10.236 1.00 96.19 359 LYS A N 1
ATOM 2816 C CA . LYS A 1 359 ? 2.477 -4.383 -10.873 1.00 96.19 359 LYS A CA 1
ATOM 2817 C C . LYS A 1 359 ? 2.304 -3.796 -12.278 1.00 96.19 359 LYS A C 1
ATOM 2819 O O . LYS A 1 359 ? 2.210 -4.556 -13.241 1.00 96.19 359 LYS A O 1
ATOM 2824 N N . LYS A 1 360 ? 2.341 -2.463 -12.416 1.00 91.44 360 LYS A N 1
ATOM 2825 C CA . LYS A 1 360 ? 2.209 -1.781 -13.719 1.00 91.44 360 LYS A CA 1
ATOM 2826 C C . LYS A 1 360 ? 3.268 -2.222 -14.734 1.00 91.44 360 LYS A C 1
ATOM 2828 O O . LYS A 1 360 ? 2.957 -2.339 -15.915 1.00 91.44 360 LYS A O 1
ATOM 2833 N N . TYR A 1 361 ? 4.492 -2.523 -14.294 1.00 96.31 361 TYR A N 1
ATOM 2834 C CA . TYR A 1 361 ? 5.560 -3.016 -15.167 1.00 96.31 361 TYR A CA 1
ATOM 2835 C C . TYR A 1 361 ? 5.246 -4.393 -15.766 1.00 96.31 361 TYR A C 1
ATOM 2837 O O . TYR A 1 361 ? 5.424 -4.580 -16.968 1.00 96.31 361 TYR A O 1
ATOM 2845 N N . PHE A 1 362 ? 4.706 -5.330 -14.981 1.00 95.25 362 PHE A N 1
ATOM 2846 C CA . PHE A 1 362 ? 4.238 -6.619 -15.511 1.00 95.25 362 PHE A CA 1
ATOM 2847 C C . PHE A 1 362 ? 2.958 -6.491 -16.360 1.00 95.25 362 PHE A C 1
ATOM 2849 O O . PHE A 1 362 ? 2.686 -7.351 -17.199 1.00 95.25 362 PHE A O 1
ATOM 2856 N N . GLN A 1 363 ? 2.183 -5.415 -16.199 1.00 93.31 363 GLN A N 1
ATOM 2857 C CA . GLN A 1 363 ? 1.025 -5.122 -17.053 1.00 93.31 363 GLN A CA 1
ATOM 2858 C C . GLN A 1 363 ? 1.395 -4.518 -18.418 1.00 93.31 363 GLN A C 1
ATOM 2860 O O . GLN A 1 363 ? 0.602 -4.655 -19.349 1.00 93.31 363 GLN A O 1
ATOM 2865 N N . LEU A 1 364 ? 2.584 -3.915 -18.575 1.00 90.06 364 LEU A N 1
ATOM 2866 C CA . LEU A 1 364 ? 3.058 -3.381 -19.861 1.00 90.06 364 LEU A CA 1
ATOM 2867 C C . LEU A 1 364 ? 2.899 -4.416 -20.979 1.00 90.06 364 LEU A C 1
ATOM 2869 O O . LEU A 1 364 ? 3.336 -5.556 -20.831 1.00 90.06 364 LEU A O 1
ATOM 2873 N N . TYR A 1 365 ? 2.310 -4.013 -22.107 1.00 90.31 365 TYR A N 1
ATOM 2874 C CA . TYR A 1 365 ? 2.153 -4.851 -23.306 1.00 90.31 365 TYR A CA 1
ATOM 2875 C C . TYR A 1 365 ? 1.555 -6.247 -23.031 1.00 90.31 365 TYR A C 1
ATOM 2877 O O . TYR A 1 365 ? 1.903 -7.221 -23.711 1.00 90.31 365 TYR A O 1
ATOM 2885 N N . ASP A 1 366 ? 0.696 -6.348 -22.009 1.00 90.94 366 ASP A N 1
ATOM 2886 C CA . ASP A 1 366 ? 0.098 -7.595 -21.527 1.00 90.94 366 ASP A CA 1
ATOM 2887 C C . ASP A 1 366 ? 1.115 -8.690 -21.129 1.00 90.94 366 ASP A C 1
ATOM 2889 O O . ASP A 1 366 ? 0.814 -9.885 -21.184 1.00 90.94 366 ASP A O 1
ATOM 2893 N N . TRP A 1 367 ? 2.327 -8.320 -20.693 1.00 89.12 367 TRP A N 1
ATOM 2894 C CA . TRP A 1 367 ? 3.379 -9.289 -20.346 1.00 89.12 367 TRP A CA 1
ATOM 2895 C C . TRP A 1 367 ? 2.959 -10.305 -19.273 1.00 89.12 367 TRP A C 1
ATOM 2897 O O . TRP A 1 367 ? 3.282 -11.485 -19.403 1.00 89.12 367 TRP A O 1
ATOM 2907 N N . HIS A 1 368 ? 2.158 -9.903 -18.283 1.00 92.31 368 HIS A N 1
ATOM 2908 C CA . HIS A 1 368 ? 1.562 -10.805 -17.292 1.00 92.31 368 HIS A CA 1
ATOM 2909 C C . HIS A 1 368 ? 0.796 -11.986 -17.918 1.00 92.31 368 HIS A C 1
ATOM 2911 O O . HIS A 1 368 ? 0.886 -13.091 -17.393 1.00 92.31 368 HIS A O 1
ATOM 2917 N N . LYS A 1 369 ? 0.139 -11.805 -19.077 1.00 94.00 369 LYS A N 1
ATOM 2918 C CA . LYS A 1 369 ? -0.581 -12.871 -19.808 1.00 94.00 369 LYS A CA 1
ATOM 2919 C C . LYS A 1 369 ? 0.360 -13.865 -20.509 1.00 94.00 369 LYS A C 1
ATOM 2921 O O . LYS A 1 369 ? -0.071 -14.950 -20.897 1.00 94.00 369 LYS A O 1
ATOM 2926 N N . LYS A 1 370 ? 1.634 -13.498 -20.705 1.00 92.06 370 LYS A N 1
ATOM 2927 C CA . LYS A 1 370 ? 2.676 -14.325 -21.349 1.00 92.06 370 LYS A CA 1
ATOM 2928 C C . LYS A 1 370 ? 3.527 -15.108 -20.340 1.00 92.06 370 LYS A C 1
ATOM 2930 O O . LYS A 1 370 ? 4.086 -16.138 -20.718 1.00 92.06 370 LYS A O 1
ATOM 2935 N N . ILE A 1 371 ? 3.607 -14.625 -19.098 1.00 92.88 371 ILE A N 1
ATOM 2936 C CA . ILE A 1 371 ? 4.279 -15.255 -17.950 1.00 92.88 371 ILE A CA 1
ATOM 2937 C C . ILE A 1 371 ? 3.439 -16.447 -17.475 1.00 92.88 371 ILE A C 1
ATOM 2939 O O . ILE A 1 371 ? 2.272 -16.286 -17.113 1.00 92.88 371 ILE A O 1
ATOM 2943 N N . LYS A 1 372 ? 4.015 -17.65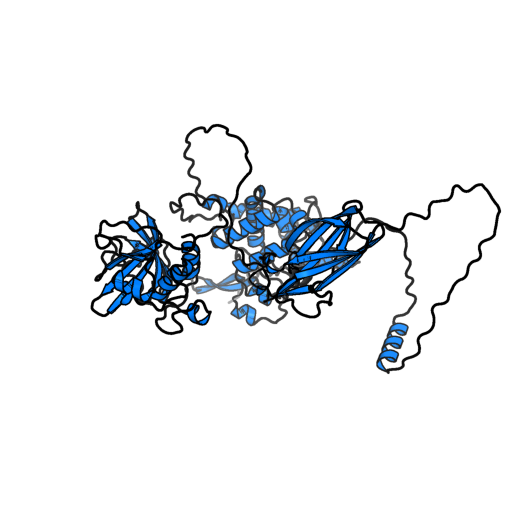3 -17.484 1.00 90.19 372 LYS A N 1
ATOM 2944 C CA . LYS A 1 372 ? 3.315 -18.897 -17.115 1.00 90.19 372 LYS A CA 1
ATOM 2945 C C . LYS A 1 372 ? 3.872 -19.534 -15.852 1.00 90.19 372 LYS A C 1
ATOM 2947 O O . LYS A 1 372 ? 3.086 -20.142 -15.114 1.00 90.19 372 LYS A O 1
ATOM 2952 N N . THR A 1 373 ? 5.173 -19.388 -15.607 1.00 92.69 373 THR A N 1
ATOM 2953 C CA . THR A 1 373 ? 5.867 -19.908 -14.420 1.00 92.69 373 THR A CA 1
ATOM 2954 C C . THR A 1 373 ? 6.578 -18.786 -13.644 1.00 92.69 373 THR A C 1
ATOM 2956 O O . THR A 1 373 ? 6.803 -17.703 -14.191 1.00 92.69 373 THR A O 1
ATOM 2959 N N . PRO A 1 374 ? 6.957 -19.018 -12.376 1.00 94.06 374 PRO A N 1
ATOM 2960 C CA . PRO A 1 374 ? 7.751 -18.080 -11.580 1.00 94.06 374 PRO A CA 1
ATOM 2961 C C . PRO A 1 374 ? 9.086 -17.662 -12.223 1.00 94.06 374 PRO A C 1
ATOM 2963 O O . PRO A 1 374 ? 9.522 -16.526 -12.054 1.00 94.06 374 PRO A O 1
ATOM 2966 N N . GLU A 1 375 ? 9.724 -18.545 -12.993 1.00 92.31 375 GLU A N 1
ATOM 2967 C CA . GLU A 1 375 ? 10.963 -18.273 -13.736 1.00 92.31 375 GLU A CA 1
ATOM 2968 C C . GLU A 1 375 ? 10.763 -17.206 -14.824 1.00 92.31 375 GLU A C 1
ATOM 2970 O O . GLU A 1 375 ? 11.643 -16.366 -15.036 1.00 92.31 375 GLU A O 1
ATOM 2975 N N . ASP A 1 376 ? 9.597 -17.195 -15.484 1.00 94.75 376 ASP A N 1
ATOM 2976 C CA . ASP A 1 376 ? 9.259 -16.188 -16.497 1.00 94.75 376 ASP A CA 1
ATOM 2977 C C . ASP A 1 376 ? 9.193 -14.772 -15.892 1.00 94.75 376 ASP A C 1
ATOM 2979 O O . ASP A 1 376 ? 9.422 -13.798 -16.608 1.00 94.75 376 ASP A O 1
ATOM 2983 N N . ILE A 1 377 ? 8.945 -14.632 -14.579 1.00 95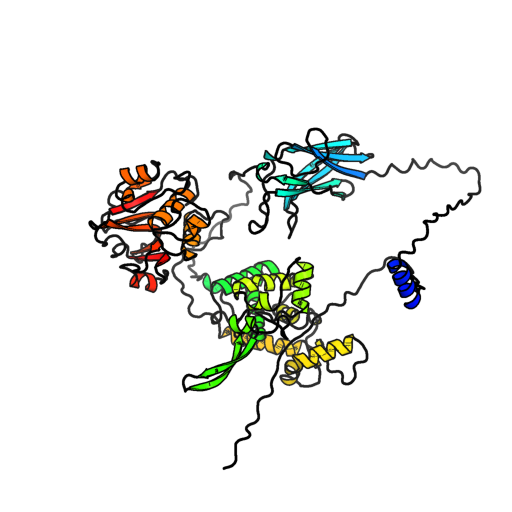.88 377 ILE A N 1
ATOM 2984 C CA . ILE A 1 377 ? 9.026 -13.340 -13.874 1.00 95.88 377 ILE A CA 1
ATOM 2985 C C . ILE A 1 377 ? 10.459 -12.802 -13.942 1.00 95.88 377 ILE A C 1
ATOM 2987 O O . ILE A 1 377 ? 10.650 -11.613 -14.211 1.00 95.88 377 ILE A O 1
ATOM 2991 N N . TYR A 1 378 ? 11.475 -13.656 -13.741 1.00 94.62 378 TYR A N 1
ATOM 2992 C CA . TYR A 1 378 ? 12.859 -13.189 -13.818 1.00 94.62 378 TYR A CA 1
ATOM 2993 C C . TYR A 1 378 ? 13.269 -12.878 -15.254 1.00 94.62 378 TYR A C 1
ATOM 2995 O O . TYR A 1 378 ? 13.884 -11.844 -15.517 1.00 94.62 378 TYR A O 1
ATOM 3003 N N . LEU A 1 379 ? 12.861 -13.730 -16.197 1.00 93.50 379 LEU A N 1
ATOM 3004 C CA . LEU A 1 379 ? 13.096 -13.495 -17.619 1.00 93.50 379 LEU A CA 1
ATOM 3005 C C . LEU A 1 379 ? 12.421 -12.201 -18.086 1.00 93.50 379 LEU A C 1
ATOM 3007 O O . LEU A 1 379 ? 13.033 -11.461 -18.841 1.00 93.50 379 LEU A O 1
ATOM 3011 N N . GLN A 1 380 ? 11.238 -11.844 -17.584 1.00 93.56 380 GLN A N 1
ATOM 3012 C CA . GLN A 1 380 ? 10.615 -10.559 -17.908 1.00 93.56 380 GLN A CA 1
ATOM 3013 C C . GLN A 1 380 ? 11.437 -9.357 -17.421 1.00 93.56 380 GLN A C 1
ATOM 3015 O O . GLN A 1 380 ? 11.530 -8.360 -18.132 1.00 93.56 380 GLN A O 1
ATOM 3020 N N . VAL A 1 381 ? 12.034 -9.433 -16.230 1.00 92.12 381 VAL A N 1
ATOM 3021 C CA . VAL A 1 381 ? 12.861 -8.341 -15.686 1.00 92.12 381 VAL A CA 1
ATOM 3022 C C . VAL A 1 381 ? 14.213 -8.245 -16.410 1.00 92.12 381 VAL A C 1
ATOM 3024 O O . VAL A 1 381 ? 14.668 -7.143 -16.719 1.00 92.12 381 VAL A O 1
ATOM 3027 N N . PHE A 1 382 ? 14.842 -9.383 -16.725 1.00 89.75 382 PHE A N 1
ATOM 3028 C CA . PHE A 1 382 ? 16.211 -9.444 -17.252 1.00 89.75 382 PHE A CA 1
ATOM 3029 C C . PHE A 1 382 ? 16.311 -9.539 -18.788 1.00 89.75 382 PHE A C 1
ATOM 3031 O O . PHE A 1 382 ? 17.142 -8.873 -19.407 1.00 89.75 382 PHE A O 1
ATOM 3038 N N . ALA A 1 383 ? 15.507 -10.389 -19.429 1.00 89.88 383 ALA A N 1
ATOM 3039 C CA . ALA A 1 383 ? 15.565 -10.674 -20.867 1.00 89.88 383 ALA A CA 1
ATOM 3040 C C . ALA A 1 383 ? 14.241 -11.282 -21.395 1.00 89.88 383 ALA A C 1
ATOM 3042 O O . ALA A 1 383 ? 14.167 -12.500 -21.595 1.00 89.88 383 ALA A O 1
ATOM 3043 N N . PRO A 1 384 ? 13.198 -10.467 -21.678 1.00 90.12 384 PRO A N 1
ATOM 3044 C CA . PRO A 1 384 ? 11.874 -10.959 -22.092 1.00 90.12 384 PRO A CA 1
ATOM 3045 C C . PRO A 1 384 ? 11.880 -11.905 -23.302 1.00 90.12 384 PRO A C 1
ATOM 3047 O O . PRO A 1 384 ? 10.997 -12.746 -23.449 1.00 90.12 384 PRO A O 1
ATOM 3050 N N . ILE A 1 385 ? 12.903 -11.800 -24.156 1.00 88.38 385 ILE A N 1
ATOM 3051 C CA . ILE A 1 385 ? 13.152 -12.680 -25.308 1.00 88.38 385 ILE A CA 1
ATOM 3052 C C . ILE A 1 385 ? 13.316 -14.168 -24.943 1.00 88.38 385 ILE A C 1
ATOM 3054 O O . ILE A 1 385 ? 13.119 -15.020 -25.808 1.00 88.38 385 ILE A O 1
ATOM 3058 N N . GLY A 1 386 ? 13.655 -14.482 -23.686 1.00 90.50 386 GLY A N 1
ATOM 3059 C CA . GLY A 1 386 ? 13.782 -15.846 -23.164 1.00 90.50 386 GLY A CA 1
ATOM 3060 C C . GLY A 1 386 ? 12.467 -16.492 -22.714 1.00 90.50 386 GLY A C 1
ATOM 3061 O O . GLY A 1 386 ? 12.445 -17.685 -22.418 1.00 90.50 386 GLY A O 1
ATOM 3062 N N . ILE A 1 387 ? 11.367 -15.741 -22.638 1.00 92.19 387 ILE A N 1
ATOM 3063 C CA . ILE A 1 387 ? 10.071 -16.270 -22.189 1.00 92.19 387 ILE A CA 1
ATOM 3064 C C . ILE A 1 387 ? 9.516 -17.240 -23.250 1.00 92.19 387 ILE A C 1
ATOM 3066 O O . ILE A 1 387 ? 9.473 -16.920 -24.439 1.00 92.19 387 ILE A O 1
ATOM 3070 N N . ASN A 1 388 ? 9.067 -18.427 -22.824 1.00 89.38 388 ASN A N 1
ATOM 3071 C CA . ASN A 1 388 ? 8.731 -19.568 -23.699 1.00 89.38 388 ASN A CA 1
ATOM 3072 C C . ASN A 1 388 ? 9.887 -20.011 -24.641 1.00 89.38 388 ASN A C 1
ATOM 3074 O O . ASN A 1 388 ? 9.641 -20.347 -25.802 1.00 89.38 388 ASN A O 1
ATOM 3078 N N . LYS A 1 389 ? 11.140 -20.008 -24.163 1.00 93.31 389 LYS A N 1
ATOM 3079 C CA . LYS A 1 389 ? 12.310 -20.591 -24.853 1.00 93.31 389 LYS A CA 1
ATOM 3080 C C . LYS A 1 389 ? 12.923 -21.742 -24.054 1.00 93.31 389 LYS A C 1
ATOM 3082 O O . LYS A 1 389 ? 12.737 -21.811 -22.843 1.00 93.31 389 LYS A O 1
ATOM 3087 N N . ASP A 1 390 ? 13.686 -22.598 -24.725 1.00 93.75 390 ASP A N 1
ATOM 3088 C CA . ASP A 1 390 ? 14.426 -23.699 -24.097 1.00 93.75 390 ASP A CA 1
ATOM 3089 C C . ASP A 1 390 ? 15.609 -23.196 -23.249 1.00 93.75 390 ASP A C 1
ATOM 3091 O O . ASP A 1 390 ? 16.044 -22.050 -23.377 1.00 93.75 390 ASP A O 1
ATOM 3095 N N . ASP A 1 391 ? 16.121 -24.039 -22.349 1.00 92.50 391 ASP A N 1
ATOM 3096 C CA . ASP A 1 391 ? 17.198 -23.696 -21.402 1.00 92.50 391 ASP A CA 1
ATOM 3097 C C . ASP A 1 391 ? 18.492 -23.224 -22.107 1.00 92.50 391 ASP A C 1
ATOM 3099 O O . ASP A 1 391 ? 19.123 -22.273 -21.645 1.00 92.50 391 ASP A O 1
ATOM 3103 N N . ASP A 1 392 ? 18.830 -23.789 -23.271 1.00 94.62 392 ASP A N 1
ATOM 3104 C CA . ASP A 1 392 ? 20.025 -23.420 -24.050 1.00 94.62 392 ASP A CA 1
ATOM 3105 C C . ASP A 1 392 ? 19.869 -22.130 -24.881 1.00 94.62 392 ASP A C 1
ATOM 3107 O O . ASP A 1 392 ? 20.807 -21.707 -25.566 1.00 94.62 392 ASP A O 1
ATOM 3111 N N . PHE A 1 393 ? 18.698 -21.485 -24.860 1.00 97.00 393 PHE A N 1
ATOM 3112 C CA . PHE A 1 393 ? 18.449 -20.292 -25.666 1.00 97.00 393 PHE A CA 1
ATOM 3113 C C . PHE A 1 393 ? 19.357 -19.129 -25.244 1.00 97.00 393 PHE A C 1
ATOM 3115 O O . PHE A 1 393 ? 19.330 -18.679 -24.097 1.00 97.00 393 PHE A O 1
ATOM 3122 N N . VAL A 1 394 ? 20.136 -18.619 -26.200 1.00 96.75 394 VAL A N 1
ATOM 3123 C CA . VAL A 1 394 ? 21.055 -17.493 -26.008 1.00 96.75 394 VAL A CA 1
ATOM 3124 C C . VAL A 1 394 ? 20.257 -16.196 -25.887 1.00 96.75 394 VAL A C 1
ATOM 3126 O O . VAL A 1 394 ? 19.621 -15.755 -26.843 1.00 96.75 394 VAL A O 1
ATOM 3129 N N . LEU A 1 395 ? 20.311 -15.575 -24.710 1.00 94.44 395 LEU A N 1
ATOM 3130 C CA . LEU A 1 395 ? 19.699 -14.276 -24.438 1.00 94.44 395 LEU A CA 1
ATOM 3131 C C . LEU A 1 395 ? 20.591 -13.159 -24.980 1.00 94.44 395 LEU A C 1
ATOM 3133 O O . LEU A 1 395 ? 20.155 -12.343 -25.789 1.00 94.44 395 LEU A O 1
ATOM 3137 N N . TYR A 1 396 ? 21.858 -13.154 -24.563 1.00 95.50 396 TYR A N 1
ATOM 3138 C CA . TYR A 1 396 ? 22.864 -12.187 -24.995 1.00 95.50 396 TYR A CA 1
ATOM 3139 C C . TYR A 1 396 ? 24.163 -12.913 -25.340 1.00 95.50 396 TYR A C 1
ATOM 3141 O O . TYR A 1 396 ? 24.500 -13.921 -24.730 1.00 95.50 396 TYR A O 1
ATOM 3149 N N . GLN A 1 397 ? 24.910 -12.393 -26.305 1.00 95.88 397 GLN A N 1
ATOM 3150 C CA . GLN A 1 397 ? 26.198 -12.940 -26.728 1.00 95.88 397 GLN A CA 1
ATOM 3151 C C . GLN A 1 397 ? 27.208 -11.823 -26.973 1.00 95.88 397 GLN A C 1
ATOM 3153 O O . GLN A 1 397 ? 26.855 -10.748 -27.475 1.00 95.88 397 GLN A O 1
ATOM 3158 N N . ARG A 1 398 ? 28.468 -12.108 -26.644 1.00 96.31 398 ARG A N 1
ATOM 3159 C CA . ARG A 1 398 ? 29.629 -11.280 -26.948 1.00 96.31 398 ARG A CA 1
ATOM 3160 C C . ARG A 1 398 ? 29.955 -11.304 -28.440 1.00 96.31 398 ARG A C 1
ATOM 3162 O O . ARG A 1 398 ? 30.186 -12.361 -29.023 1.00 96.31 398 ARG A O 1
ATOM 3169 N N . PHE A 1 399 ? 30.107 -10.123 -29.027 1.00 94.00 399 PHE A N 1
ATOM 3170 C CA . PHE A 1 399 ? 30.588 -9.941 -30.395 1.00 94.00 399 PHE A CA 1
ATOM 3171 C C . PHE A 1 399 ? 31.831 -9.049 -30.386 1.00 94.00 399 PHE A C 1
ATOM 3173 O O . PHE A 1 399 ? 31.781 -7.900 -29.954 1.00 94.00 399 PHE A O 1
ATOM 3180 N N . ASN A 1 400 ? 32.956 -9.564 -30.893 1.00 90.75 400 ASN A N 1
ATOM 3181 C CA . ASN A 1 400 ? 34.200 -8.787 -30.989 1.00 90.75 400 ASN A CA 1
ATOM 3182 C C . ASN A 1 400 ? 34.128 -7.683 -32.061 1.00 90.75 400 ASN A C 1
ATOM 3184 O O . ASN A 1 400 ? 34.824 -6.681 -31.946 1.00 90.75 400 ASN A O 1
ATOM 3188 N N . ASN A 1 401 ? 33.295 -7.863 -33.091 1.00 92.38 401 ASN A N 1
ATOM 3189 C CA . ASN A 1 401 ? 33.013 -6.858 -34.116 1.00 92.38 401 ASN A CA 1
ATOM 3190 C C . ASN A 1 401 ? 31.548 -6.997 -34.588 1.00 92.38 401 ASN A C 1
ATOM 3192 O O . ASN A 1 401 ? 31.298 -7.755 -35.530 1.00 92.38 401 ASN A O 1
ATOM 3196 N N . PRO A 1 402 ? 30.583 -6.355 -33.899 1.00 92.69 402 PRO A N 1
ATOM 3197 C CA . PRO A 1 402 ? 29.169 -6.386 -34.270 1.00 92.69 402 PRO A CA 1
ATOM 3198 C C . PRO A 1 402 ? 28.934 -5.825 -35.678 1.00 92.69 402 PRO A C 1
ATOM 3200 O O . PRO A 1 402 ? 29.471 -4.776 -36.028 1.00 92.69 402 PRO A O 1
ATOM 3203 N N . LYS A 1 403 ? 28.112 -6.500 -36.485 1.00 94.88 403 LYS A N 1
ATOM 3204 C CA . LYS A 1 403 ? 27.844 -6.132 -37.890 1.00 94.88 403 LYS A CA 1
ATOM 3205 C C . LYS A 1 403 ? 26.496 -5.449 -38.113 1.00 94.88 403 LYS A C 1
ATOM 3207 O O . LYS A 1 403 ? 26.222 -4.974 -39.213 1.00 94.88 403 LYS A O 1
ATOM 3212 N N . ASN A 1 404 ? 25.623 -5.456 -37.110 1.00 94.69 404 ASN A N 1
ATOM 3213 C CA . ASN A 1 404 ? 24.278 -4.893 -37.173 1.00 94.69 404 ASN A CA 1
ATOM 3214 C C . ASN A 1 404 ? 23.789 -4.497 -35.770 1.00 94.69 404 ASN A C 1
ATOM 3216 O O . ASN A 1 404 ? 24.331 -4.937 -34.758 1.00 94.69 404 ASN A O 1
ATOM 3220 N N . LYS A 1 405 ? 22.710 -3.707 -35.716 1.00 92.25 405 LYS A N 1
ATOM 3221 C CA . LYS A 1 405 ? 22.131 -3.184 -34.466 1.00 92.25 405 LYS A CA 1
ATOM 3222 C C . LYS A 1 405 ? 21.719 -4.272 -33.466 1.00 92.25 405 LYS A C 1
ATOM 3224 O O . LYS A 1 405 ? 21.760 -4.030 -32.262 1.00 92.25 405 LYS A O 1
ATOM 3229 N N . THR A 1 406 ? 21.329 -5.456 -33.940 1.00 90.50 406 THR A N 1
ATOM 3230 C CA . THR A 1 406 ? 20.946 -6.582 -33.076 1.00 90.50 406 THR A CA 1
ATOM 3231 C C . THR A 1 406 ? 22.173 -7.170 -32.380 1.00 90.50 406 THR A C 1
ATOM 3233 O O . THR A 1 406 ? 22.156 -7.353 -31.164 1.00 90.50 406 THR A O 1
ATOM 3236 N N . GLU A 1 407 ? 23.271 -7.377 -33.111 1.00 94.00 407 GLU A N 1
ATOM 3237 C CA . GLU A 1 407 ? 24.565 -7.784 -32.545 1.00 94.00 407 GLU A CA 1
ATOM 3238 C C . GLU A 1 407 ? 25.147 -6.710 -31.613 1.00 94.00 407 GLU A C 1
ATOM 3240 O O . GLU A 1 407 ? 25.643 -7.044 -30.539 1.00 94.00 407 GLU A O 1
ATOM 3245 N N . GLU A 1 408 ? 25.048 -5.422 -31.966 1.00 92.88 408 GLU A N 1
ATOM 3246 C CA . GLU A 1 408 ? 25.481 -4.304 -31.108 1.00 92.88 408 GLU A CA 1
ATOM 3247 C C . GLU A 1 408 ? 24.729 -4.301 -29.769 1.00 92.88 408 GLU A C 1
ATOM 3249 O O . GLU A 1 408 ? 25.341 -4.210 -28.701 1.00 92.88 408 GLU A O 1
ATOM 3254 N N . GLN A 1 409 ? 23.399 -4.433 -29.814 1.00 88.19 409 GLN A N 1
ATOM 3255 C CA . GLN A 1 409 ? 22.547 -4.433 -28.627 1.00 88.19 409 GLN A CA 1
ATOM 3256 C C . GLN A 1 409 ? 22.727 -5.707 -27.788 1.00 88.19 409 GLN A C 1
ATOM 3258 O O . GLN A 1 409 ? 22.763 -5.619 -26.558 1.00 88.19 409 GLN A O 1
ATOM 3263 N N . SER A 1 410 ? 22.900 -6.867 -28.432 1.00 91.00 410 SER A N 1
ATOM 3264 C CA . SER A 1 410 ? 23.251 -8.126 -27.765 1.00 91.00 410 SER A CA 1
ATOM 3265 C C . SER A 1 410 ? 24.603 -8.019 -27.059 1.00 91.00 410 SER A C 1
ATOM 3267 O O . SER A 1 410 ? 24.688 -8.312 -25.870 1.00 91.00 410 SER A O 1
ATOM 3269 N N . ASN A 1 411 ? 25.638 -7.520 -27.741 1.00 94.00 411 ASN A N 1
ATOM 3270 C CA . ASN A 1 411 ? 26.974 -7.351 -27.169 1.00 94.00 411 ASN A CA 1
ATOM 3271 C C . ASN A 1 411 ? 26.966 -6.371 -25.986 1.00 94.00 411 ASN A C 1
ATOM 3273 O O . ASN A 1 411 ? 27.573 -6.635 -24.952 1.00 94.00 411 ASN A O 1
ATOM 3277 N N . LYS A 1 412 ? 26.229 -5.260 -26.100 1.00 91.31 412 LYS A N 1
ATOM 3278 C CA . LYS A 1 412 ? 26.051 -4.292 -25.009 1.00 91.31 412 LYS A CA 1
ATOM 3279 C C . LYS A 1 412 ? 25.363 -4.917 -23.792 1.00 91.31 412 LYS A C 1
ATOM 3281 O O . LYS A 1 412 ? 25.823 -4.715 -22.669 1.00 91.31 412 LYS A O 1
ATOM 3286 N N . ASN A 1 413 ? 24.281 -5.668 -24.007 1.00 89.50 413 ASN A N 1
ATOM 3287 C CA . ASN A 1 413 ? 23.566 -6.347 -22.928 1.00 89.50 413 ASN A CA 1
ATOM 3288 C C . ASN A 1 413 ? 24.409 -7.481 -22.317 1.00 89.50 413 ASN A C 1
ATOM 3290 O O . ASN A 1 413 ? 24.406 -7.625 -21.097 1.00 89.50 413 ASN A O 1
ATOM 3294 N N . TYR A 1 414 ? 25.193 -8.212 -23.118 1.00 93.38 414 TYR A N 1
ATOM 3295 C CA . TYR A 1 414 ? 26.173 -9.179 -22.622 1.00 93.38 414 TYR A CA 1
ATOM 3296 C C . TYR A 1 414 ? 27.216 -8.493 -21.729 1.00 93.38 414 TYR A C 1
ATOM 3298 O O . TYR A 1 414 ? 27.361 -8.868 -20.573 1.00 93.38 414 TYR A O 1
ATOM 3306 N N . ILE A 1 415 ? 27.889 -7.434 -22.202 1.00 90.25 415 ILE A N 1
ATOM 3307 C CA . ILE A 1 415 ? 28.953 -6.742 -21.446 1.00 90.25 415 ILE A CA 1
ATOM 3308 C C . ILE A 1 415 ? 28.451 -6.253 -20.080 1.00 90.25 415 ILE A C 1
ATOM 3310 O O . ILE A 1 415 ? 29.144 -6.421 -19.078 1.00 90.25 415 ILE A O 1
ATOM 3314 N N . ALA A 1 416 ? 27.241 -5.690 -20.026 1.00 84.56 416 ALA A N 1
ATOM 3315 C CA . ALA A 1 416 ? 26.650 -5.179 -18.789 1.00 84.56 416 ALA A CA 1
ATOM 3316 C C . ALA A 1 416 ? 26.187 -6.274 -17.803 1.00 84.56 416 ALA A C 1
ATOM 3318 O O . ALA A 1 416 ? 25.837 -5.953 -16.669 1.00 84.56 416 ALA A O 1
ATOM 3319 N N . ASN A 1 417 ? 26.171 -7.546 -18.221 1.00 85.12 417 ASN A N 1
ATOM 3320 C CA . ASN A 1 417 ? 25.694 -8.685 -17.424 1.00 85.12 417 ASN A CA 1
ATOM 3321 C C . ASN A 1 417 ? 26.639 -9.894 -17.497 1.00 85.12 417 ASN A C 1
ATOM 3323 O O . ASN A 1 417 ? 26.261 -10.998 -17.114 1.00 85.12 417 ASN A O 1
ATOM 3327 N N . LYS A 1 418 ? 27.880 -9.684 -17.955 1.00 91.50 418 LYS A N 1
ATOM 3328 C CA . LYS A 1 418 ? 28.891 -10.723 -18.204 1.00 91.50 418 LYS A CA 1
ATOM 3329 C C . LYS A 1 418 ? 29.168 -11.612 -16.992 1.00 91.50 418 LYS A C 1
ATOM 3331 O O . LYS A 1 418 ? 29.571 -12.748 -17.162 1.00 91.50 418 LYS A O 1
ATOM 3336 N N . SER A 1 419 ? 28.899 -11.133 -15.776 1.00 87.06 419 SER A N 1
ATOM 3337 C CA . SER A 1 419 ? 29.014 -11.942 -14.562 1.00 87.06 419 SER A CA 1
ATOM 3338 C C . SER A 1 419 ? 28.062 -13.142 -14.538 1.00 87.06 419 SER A C 1
ATOM 3340 O O . SER A 1 419 ? 28.293 -14.065 -13.775 1.00 87.06 419 SER A O 1
ATOM 3342 N N . VAL A 1 420 ? 26.975 -13.154 -15.321 1.00 88.81 420 VAL A N 1
ATOM 3343 C CA . VAL A 1 420 ? 26.113 -14.342 -15.460 1.00 88.81 420 VAL A CA 1
ATOM 3344 C C . VAL A 1 420 ? 26.876 -15.464 -16.172 1.00 88.81 420 VAL A C 1
ATOM 3346 O O . VAL A 1 420 ? 26.819 -16.599 -15.722 1.00 88.81 420 VAL A O 1
ATOM 3349 N N . ASP A 1 421 ? 27.635 -15.127 -17.213 1.00 91.50 421 ASP A N 1
ATOM 3350 C CA . ASP A 1 421 ? 28.511 -16.042 -17.956 1.00 91.50 421 ASP A CA 1
ATOM 3351 C C . ASP A 1 421 ? 29.753 -16.423 -17.117 1.00 91.50 421 ASP A C 1
ATOM 3353 O O . ASP A 1 421 ? 30.041 -17.599 -16.905 1.00 91.50 421 ASP A O 1
ATOM 3357 N N . GLU A 1 422 ? 30.428 -15.428 -16.516 1.00 91.38 422 GLU A N 1
ATOM 3358 C CA . GLU A 1 422 ? 31.621 -15.616 -15.661 1.00 91.38 422 GLU A CA 1
ATOM 3359 C C . GLU A 1 422 ? 31.344 -16.470 -14.400 1.00 91.38 422 GLU A C 1
ATOM 3361 O O . GLU A 1 422 ? 32.267 -17.086 -13.869 1.00 91.38 422 GLU A O 1
ATOM 3366 N N . GLU A 1 423 ? 30.100 -16.505 -13.902 1.00 88.44 423 GLU A N 1
ATOM 3367 C CA . GLU A 1 423 ? 29.658 -17.363 -12.784 1.00 88.44 423 GLU A CA 1
ATOM 3368 C C . GLU A 1 423 ? 29.269 -18.791 -13.218 1.00 88.44 423 GLU A C 1
ATOM 3370 O O . GLU A 1 423 ? 29.090 -19.649 -12.352 1.00 88.44 423 GLU A O 1
ATOM 3375 N N . ASN A 1 424 ? 29.122 -19.049 -14.524 1.00 90.50 424 ASN A N 1
ATOM 3376 C CA . ASN A 1 424 ? 28.741 -20.346 -15.087 1.00 90.50 424 ASN A CA 1
ATOM 3377 C C . ASN A 1 424 ? 29.880 -20.927 -15.950 1.00 90.50 424 ASN A C 1
ATOM 3379 O O . ASN A 1 424 ? 30.844 -21.452 -15.390 1.00 90.50 424 ASN A O 1
ATOM 3383 N N . ASN A 1 425 ? 29.770 -20.904 -17.285 1.00 91.25 425 ASN A N 1
ATOM 3384 C CA . ASN A 1 425 ? 30.712 -21.595 -18.180 1.00 91.25 425 ASN A CA 1
ATOM 3385 C C . ASN A 1 425 ? 31.751 -20.674 -18.861 1.00 91.25 425 ASN A C 1
ATOM 3387 O O . ASN A 1 425 ? 32.778 -21.180 -19.323 1.00 91.25 425 ASN A O 1
ATOM 3391 N N . ASN A 1 426 ? 31.543 -19.351 -18.850 1.00 94.00 426 ASN A N 1
ATOM 3392 C CA . ASN A 1 426 ? 32.419 -18.338 -19.445 1.00 94.00 426 ASN A CA 1
ATOM 3393 C C . ASN A 1 426 ? 32.672 -18.540 -20.962 1.00 94.00 426 ASN A C 1
ATOM 3395 O O . ASN A 1 426 ? 33.792 -18.318 -21.439 1.00 94.00 426 ASN A O 1
ATOM 3399 N N . ASP A 1 427 ? 31.665 -18.991 -21.724 1.00 95.69 427 ASP A N 1
ATOM 3400 C CA . ASP A 1 427 ? 31.771 -19.286 -23.166 1.00 95.69 427 ASP A CA 1
ATOM 3401 C C . ASP A 1 427 ? 31.548 -18.072 -24.090 1.00 95.69 427 ASP A C 1
ATOM 3403 O O . ASP A 1 427 ? 31.744 -18.164 -25.310 1.00 95.69 427 ASP A O 1
ATOM 3407 N N . GLY A 1 428 ? 31.192 -16.915 -23.525 1.00 96.19 428 GLY A N 1
ATOM 3408 C CA . GLY A 1 428 ? 30.894 -15.691 -24.266 1.00 96.19 428 GLY A CA 1
ATOM 3409 C C . GLY A 1 428 ? 29.408 -15.479 -24.563 1.00 96.19 428 GLY A C 1
ATOM 3410 O O . GLY A 1 428 ? 29.079 -14.581 -25.350 1.00 96.19 428 GLY A O 1
ATOM 3411 N N . LYS A 1 429 ? 28.509 -16.271 -23.972 1.00 96.88 429 LYS A N 1
ATOM 3412 C CA . LYS A 1 429 ? 27.047 -16.142 -24.076 1.00 96.88 429 LYS A CA 1
ATOM 3413 C C . LYS A 1 429 ? 26.429 -16.021 -22.685 1.00 96.88 429 LYS A C 1
ATOM 3415 O O . LYS A 1 429 ? 27.053 -16.285 -21.677 1.00 96.88 429 LYS A O 1
ATOM 3420 N N . ILE A 1 430 ? 25.180 -15.582 -22.646 1.00 95.06 430 ILE A N 1
ATOM 3421 C CA . ILE A 1 430 ? 24.306 -15.682 -21.483 1.00 95.06 430 ILE A CA 1
ATOM 3422 C C . ILE A 1 430 ? 23.083 -16.454 -21.957 1.00 95.06 430 ILE A C 1
ATOM 3424 O O . ILE A 1 430 ? 22.281 -15.931 -22.739 1.00 95.06 430 ILE A O 1
ATOM 3428 N N . GLN A 1 431 ? 22.963 -17.703 -21.530 1.00 96.44 431 GLN A N 1
ATOM 3429 C CA . GLN A 1 431 ? 21.849 -18.589 -21.851 1.00 96.44 431 GLN A CA 1
ATOM 3430 C C . GLN A 1 431 ? 20.721 -18.469 -20.815 1.00 96.44 431 GLN A C 1
ATOM 3432 O O . GLN A 1 431 ? 20.897 -17.976 -19.695 1.00 96.44 431 GLN A O 1
ATOM 3437 N N . ARG A 1 432 ? 19.524 -18.927 -21.193 1.00 94.81 432 ARG A N 1
ATOM 3438 C CA . ARG A 1 432 ? 18.346 -18.944 -20.315 1.00 94.81 432 ARG A CA 1
ATOM 3439 C C . ARG A 1 432 ? 18.577 -19.783 -19.050 1.00 94.81 432 ARG A C 1
ATOM 3441 O O . ARG A 1 432 ? 18.146 -19.373 -17.975 1.00 94.81 432 ARG A O 1
ATOM 3448 N N . SER A 1 433 ? 19.276 -20.908 -19.150 1.00 92.94 433 SER A N 1
ATOM 3449 C CA . SER A 1 433 ? 19.666 -21.754 -18.015 1.00 92.94 433 SER A CA 1
ATOM 3450 C C . SER A 1 433 ? 20.497 -20.998 -16.968 1.00 92.94 433 SER A C 1
ATOM 3452 O O . SER A 1 433 ? 20.174 -21.048 -15.780 1.00 92.94 433 SER A O 1
ATOM 3454 N N . GLU A 1 434 ? 21.507 -20.247 -17.408 1.00 92.25 434 GLU A N 1
ATOM 3455 C CA . GLU A 1 434 ? 22.505 -19.574 -16.565 1.00 92.25 434 GLU A CA 1
ATOM 3456 C C . GLU A 1 434 ? 21.917 -18.431 -15.737 1.00 92.25 434 GLU A C 1
ATOM 3458 O O . GLU A 1 434 ? 22.174 -18.326 -14.534 1.00 92.25 434 GLU A O 1
ATOM 3463 N N . ILE A 1 435 ? 21.061 -17.598 -16.342 1.00 91.31 435 ILE A N 1
ATOM 3464 C CA . ILE A 1 435 ? 20.347 -16.562 -15.585 1.00 91.31 435 ILE A CA 1
ATOM 3465 C C . ILE A 1 435 ? 19.367 -17.192 -14.584 1.00 91.31 435 ILE A C 1
ATOM 3467 O O . ILE A 1 435 ? 19.238 -16.725 -13.447 1.00 91.31 435 ILE A O 1
ATOM 3471 N N . LEU A 1 436 ? 18.729 -18.309 -14.952 1.00 92.31 436 LEU A N 1
ATOM 3472 C CA . LEU A 1 436 ? 17.847 -19.042 -14.049 1.00 92.31 436 LEU A CA 1
ATOM 3473 C C . LEU A 1 436 ? 18.604 -19.756 -12.919 1.00 92.31 436 LEU A C 1
ATOM 3475 O O . LEU A 1 436 ? 17.986 -20.019 -11.889 1.00 92.31 436 LEU A O 1
ATOM 3479 N N . THR A 1 437 ? 19.919 -19.988 -13.017 1.00 89.31 437 THR A N 1
ATOM 3480 C CA . THR A 1 437 ? 20.746 -20.428 -11.875 1.00 89.31 437 THR A CA 1
ATOM 3481 C C . THR A 1 437 ? 20.674 -19.421 -10.723 1.00 89.31 437 THR A C 1
ATOM 3483 O O . THR A 1 437 ? 20.438 -19.818 -9.582 1.00 89.31 437 THR A O 1
ATOM 3486 N N . ARG A 1 438 ? 20.767 -18.108 -10.994 1.00 90.75 438 ARG A N 1
ATOM 3487 C CA . ARG A 1 438 ? 20.643 -17.064 -9.950 1.00 90.75 438 ARG A CA 1
ATOM 3488 C C . ARG A 1 438 ? 19.264 -17.066 -9.291 1.00 90.75 438 ARG A C 1
ATOM 3490 O O . ARG A 1 438 ? 19.167 -16.970 -8.066 1.00 90.75 438 ARG A O 1
ATOM 3497 N N . TYR A 1 439 ? 18.209 -17.231 -10.090 1.00 93.31 439 TYR A N 1
ATOM 3498 C CA . TYR A 1 439 ? 16.841 -17.378 -9.590 1.00 93.31 439 TYR A CA 1
ATOM 3499 C C . TYR A 1 439 ? 16.686 -18.629 -8.710 1.00 93.31 439 TYR A C 1
ATOM 3501 O O . TYR A 1 439 ? 16.245 -18.514 -7.568 1.00 93.31 439 TYR A O 1
ATOM 3509 N N . LYS A 1 440 ? 17.111 -19.806 -9.194 1.00 91.19 440 LYS A N 1
ATOM 3510 C CA . LYS A 1 440 ? 17.031 -21.093 -8.476 1.00 91.19 440 LYS A CA 1
ATOM 3511 C C . LYS A 1 440 ? 17.798 -21.050 -7.146 1.00 91.19 440 LYS A C 1
ATOM 3513 O O . LYS A 1 440 ? 17.272 -21.503 -6.127 1.00 91.19 440 LYS A O 1
ATOM 3518 N N . THR A 1 441 ? 18.987 -20.445 -7.121 1.00 87.62 441 THR A N 1
ATOM 3519 C CA . THR A 1 441 ? 19.773 -20.213 -5.895 1.00 87.62 441 THR A CA 1
ATOM 3520 C C . THR A 1 441 ? 19.032 -19.300 -4.918 1.00 87.62 441 THR A C 1
ATOM 3522 O O . THR A 1 441 ? 18.820 -19.682 -3.768 1.00 87.62 441 THR A O 1
ATOM 3525 N N . SER A 1 442 ? 18.555 -18.137 -5.378 1.00 91.25 442 SER A N 1
ATOM 3526 C CA . SER A 1 442 ? 17.765 -17.206 -4.556 1.00 91.25 442 SER A CA 1
ATOM 3527 C C . SER A 1 442 ? 16.496 -17.851 -3.994 1.00 91.25 442 SER A C 1
ATOM 3529 O O . SER A 1 442 ? 16.165 -17.656 -2.825 1.00 91.25 442 SER A O 1
ATOM 3531 N N . PHE A 1 443 ? 15.798 -18.658 -4.794 1.00 92.25 443 PHE A N 1
ATOM 3532 C CA . PHE A 1 443 ? 14.607 -19.378 -4.358 1.00 92.25 443 PHE A CA 1
ATOM 3533 C C . PHE A 1 443 ? 14.947 -20.397 -3.261 1.00 92.25 443 PHE A C 1
ATOM 3535 O O . PHE A 1 443 ? 14.306 -20.415 -2.210 1.00 92.25 443 PHE A O 1
ATOM 3542 N N . THR A 1 444 ? 16.002 -21.191 -3.472 1.00 87.00 444 THR A N 1
ATOM 3543 C CA . THR A 1 444 ? 16.446 -22.258 -2.559 1.00 87.00 444 THR A CA 1
ATOM 3544 C C . THR A 1 444 ? 16.923 -21.713 -1.211 1.00 87.00 444 THR A C 1
ATOM 3546 O O . THR A 1 444 ? 16.465 -22.172 -0.166 1.00 87.00 444 THR A O 1
ATOM 3549 N N . GLU A 1 445 ? 17.786 -20.694 -1.205 1.00 85.81 445 GLU A N 1
ATOM 3550 C CA . GLU A 1 445 ? 18.185 -19.981 0.021 1.00 85.81 445 GLU A CA 1
ATOM 3551 C C . GLU A 1 445 ? 16.978 -19.325 0.718 1.00 85.81 445 GLU A C 1
ATOM 3553 O O . GLU A 1 445 ? 16.872 -19.292 1.949 1.00 85.81 445 GLU A O 1
ATOM 3558 N N . GLY A 1 446 ? 16.040 -18.816 -0.082 1.00 89.38 446 GLY A N 1
ATOM 3559 C CA . GLY A 1 446 ? 14.828 -18.163 0.379 1.00 89.38 446 GLY A CA 1
ATOM 3560 C C . GLY A 1 446 ? 13.910 -19.076 1.194 1.00 89.38 446 GLY A C 1
ATOM 3561 O O . GLY A 1 446 ? 13.261 -18.583 2.120 1.00 89.38 446 GLY A O 1
ATOM 3562 N N . LEU A 1 447 ? 13.906 -20.390 0.928 1.00 83.38 447 LEU A N 1
ATOM 3563 C CA . LEU A 1 447 ? 13.182 -21.398 1.723 1.00 83.38 447 LEU A CA 1
ATOM 3564 C C . LEU A 1 447 ? 13.648 -21.433 3.187 1.00 83.38 447 LEU A C 1
ATOM 3566 O O . LEU A 1 447 ? 12.838 -21.689 4.076 1.00 83.38 447 LEU A O 1
ATOM 3570 N N . GLN A 1 448 ? 14.926 -21.137 3.445 1.00 86.38 448 GLN A N 1
ATOM 3571 C CA . GLN A 1 448 ? 15.501 -21.041 4.795 1.00 86.38 448 GLN A CA 1
ATOM 3572 C C . GLN A 1 448 ? 15.349 -19.635 5.403 1.00 86.38 448 GLN A C 1
ATOM 3574 O O . GLN A 1 448 ? 15.509 -19.457 6.608 1.00 86.38 448 GLN A O 1
ATOM 3579 N N . SER A 1 449 ? 15.015 -18.633 4.582 1.00 84.69 449 SER A N 1
ATOM 3580 C CA . SER A 1 449 ? 14.841 -17.225 4.974 1.00 84.69 449 SER A CA 1
ATOM 3581 C C . SER A 1 449 ? 13.371 -16.790 5.029 1.00 84.69 449 SER A C 1
ATOM 3583 O O . SER A 1 449 ? 13.038 -15.619 4.826 1.00 84.69 449 SER A O 1
ATOM 3585 N N . LYS A 1 450 ? 12.480 -17.741 5.303 1.00 82.19 450 LYS A N 1
ATOM 3586 C CA . LYS A 1 450 ? 11.068 -17.488 5.592 1.00 82.19 450 LYS A CA 1
ATOM 3587 C C . LYS A 1 450 ? 10.889 -16.734 6.911 1.00 82.19 450 LYS A C 1
ATOM 3589 O O . LYS A 1 450 ? 11.812 -16.636 7.723 1.00 82.19 450 LYS A O 1
ATOM 3594 N N . GLU A 1 451 ? 9.706 -16.154 7.093 1.00 77.38 451 GLU A N 1
ATOM 3595 C CA . GLU A 1 451 ? 9.333 -15.547 8.372 1.00 77.38 451 GLU A CA 1
ATOM 3596 C C . GLU A 1 451 ? 9.239 -16.631 9.456 1.00 77.38 451 GLU A C 1
ATOM 3598 O O . GLU A 1 451 ? 8.698 -17.710 9.218 1.00 77.38 451 GLU A O 1
ATOM 3603 N N . SER A 1 452 ? 9.770 -16.343 10.643 1.00 59.59 452 SER A N 1
ATOM 3604 C CA . SER A 1 452 ? 9.733 -17.258 11.791 1.00 59.59 452 SER A CA 1
ATOM 3605 C C . SER A 1 452 ? 9.014 -16.666 13.003 1.00 59.59 452 SER A C 1
ATOM 3607 O O . SER A 1 452 ? 8.440 -17.430 13.780 1.00 59.59 452 SER A O 1
ATOM 3609 N N . ASP A 1 453 ? 8.938 -15.333 13.128 1.00 52.44 453 ASP A N 1
ATOM 3610 C CA . ASP A 1 453 ? 8.084 -14.648 14.111 1.00 52.44 453 ASP A CA 1
ATOM 3611 C C . ASP A 1 453 ? 6.724 -14.297 13.486 1.00 52.44 453 ASP A C 1
ATOM 3613 O O . ASP A 1 453 ? 6.328 -13.138 13.330 1.00 52.44 453 ASP A O 1
ATOM 3617 N N . PHE A 1 454 ? 5.971 -15.335 13.116 1.00 54.28 454 PHE A N 1
ATOM 3618 C CA . PHE A 1 454 ? 4.535 -15.170 12.934 1.00 54.28 454 PHE A CA 1
ATOM 3619 C C . PHE A 1 454 ? 3.903 -14.980 14.312 1.00 54.28 454 PHE A C 1
ATOM 3621 O O . PHE A 1 454 ? 3.632 -15.955 15.017 1.00 54.28 454 PHE A O 1
ATOM 3628 N N . LYS A 1 455 ? 3.606 -13.729 14.677 1.00 41.50 455 LYS A N 1
ATOM 3629 C CA . LYS A 1 455 ? 2.789 -13.397 15.854 1.00 41.50 455 LYS A CA 1
ATOM 3630 C C . LYS A 1 455 ? 1.333 -13.844 15.648 1.00 41.50 455 LYS A C 1
ATOM 3632 O O . LYS A 1 455 ? 0.432 -13.022 15.497 1.00 41.50 455 LYS A O 1
ATOM 3637 N N . CYS A 1 456 ? 1.103 -15.161 15.635 1.00 31.38 456 CYS A N 1
ATOM 3638 C CA . CYS A 1 456 ? -0.215 -15.793 15.636 1.00 31.38 456 CYS A CA 1
ATOM 3639 C C . CYS A 1 456 ? -0.891 -15.514 16.994 1.00 31.38 456 CYS A C 1
ATOM 3641 O O . CYS A 1 456 ? -0.892 -16.354 17.893 1.00 31.38 456 CYS A O 1
ATOM 3643 N N . GLY A 1 457 ? -1.485 -14.328 17.144 1.00 31.77 457 GLY A N 1
ATOM 3644 C CA . GLY A 1 457 ? -2.577 -14.139 18.096 1.00 31.77 457 GLY A CA 1
ATOM 3645 C C . GLY A 1 457 ? -3.773 -15.012 17.699 1.00 31.77 457 GLY A C 1
ATOM 3646 O O . GLY A 1 457 ? -3.904 -15.410 16.539 1.00 31.77 457 GLY A O 1
ATOM 3647 N N . LEU A 1 458 ? -4.668 -15.303 18.648 1.00 25.59 458 LEU A N 1
ATOM 3648 C CA . LEU A 1 458 ? -5.942 -15.972 18.363 1.00 25.59 458 LEU A CA 1
ATOM 3649 C C . LEU A 1 458 ? -6.900 -15.018 17.632 1.00 25.59 458 LEU A C 1
ATOM 3651 O O . LEU A 1 458 ? -7.879 -14.537 18.200 1.00 25.59 458 LEU A O 1
ATOM 3655 N N . ILE A 1 459 ? -6.624 -14.763 16.356 1.00 27.86 459 ILE A N 1
ATOM 3656 C CA . ILE A 1 459 ? -7.568 -14.113 15.452 1.00 27.86 459 ILE A CA 1
ATOM 3657 C C . ILE A 1 459 ? -8.664 -15.140 15.156 1.00 27.86 459 ILE A C 1
ATOM 3659 O O . ILE A 1 459 ? -8.409 -16.178 14.543 1.00 27.86 459 ILE A O 1
ATOM 3663 N N . LYS A 1 460 ? -9.888 -14.870 15.626 1.00 27.03 460 LYS A N 1
ATOM 3664 C CA . LYS A 1 460 ? -11.081 -15.563 15.121 1.00 27.03 460 LYS A CA 1
ATOM 3665 C C . LYS A 1 460 ? -11.162 -15.266 13.628 1.00 27.03 460 LYS A C 1
ATOM 3667 O O . LYS A 1 460 ? -11.155 -14.093 13.281 1.00 27.03 460 LYS A O 1
ATOM 3672 N N . GLU A 1 461 ? -11.213 -16.321 12.818 1.00 23.64 461 GLU A N 1
ATOM 3673 C CA . GLU A 1 461 ? -11.287 -16.330 11.350 1.00 23.64 461 GLU A CA 1
ATOM 3674 C C . GLU A 1 461 ? -11.568 -14.961 10.708 1.00 23.64 461 GLU A C 1
ATOM 3676 O O . GLU A 1 461 ? -12.694 -14.456 10.765 1.00 23.64 461 GLU A O 1
ATOM 3681 N N . GLU A 1 462 ? -10.561 -14.390 10.037 1.00 28.53 462 GLU A N 1
ATOM 3682 C CA . GLU A 1 462 ? -10.812 -13.345 9.046 1.00 28.53 462 GLU A CA 1
ATOM 3683 C C . GLU A 1 462 ? -11.636 -13.973 7.916 1.00 28.53 462 GLU A C 1
ATOM 3685 O O . GLU A 1 462 ? -11.124 -14.640 7.014 1.00 28.53 462 GLU A O 1
ATOM 3690 N N . LYS A 1 463 ? -12.957 -13.783 8.000 1.00 26.72 463 LYS A N 1
ATOM 3691 C CA . LYS A 1 463 ? -13.856 -13.952 6.861 1.00 26.72 463 LYS A CA 1
ATOM 3692 C C . LYS A 1 463 ? -13.343 -13.100 5.700 1.00 26.72 463 LYS A C 1
ATOM 3694 O O . LYS A 1 463 ? -12.684 -12.083 5.913 1.00 26.72 463 LYS A O 1
ATOM 3699 N N . LYS A 1 464 ? -13.714 -13.499 4.476 1.00 25.64 464 LYS A N 1
ATOM 3700 C CA . LYS A 1 464 ? -13.622 -12.648 3.277 1.00 25.64 464 LYS A CA 1
ATOM 3701 C C . LYS A 1 464 ? -13.973 -11.204 3.643 1.00 25.64 464 LYS A C 1
ATOM 3703 O O . LYS A 1 464 ? -14.951 -10.998 4.359 1.00 25.64 464 LYS A O 1
ATOM 3708 N N . ILE A 1 465 ? -13.202 -10.240 3.141 1.00 29.44 465 ILE A N 1
ATOM 3709 C CA . ILE A 1 465 ? -13.525 -8.822 3.308 1.00 29.44 465 ILE A CA 1
ATOM 3710 C C . ILE A 1 465 ? -14.853 -8.571 2.586 1.00 29.44 465 ILE A C 1
ATOM 3712 O O . ILE A 1 465 ? -14.890 -8.444 1.363 1.00 29.44 465 ILE A O 1
ATOM 3716 N N . ASP A 1 466 ? -15.943 -8.554 3.354 1.00 27.84 466 ASP A N 1
ATOM 3717 C CA . ASP A 1 466 ? -17.220 -8.002 2.919 1.00 27.84 466 ASP A CA 1
ATOM 3718 C C . ASP A 1 466 ? -16.986 -6.548 2.496 1.00 27.84 466 ASP A C 1
ATOM 3720 O O . ASP A 1 466 ? -16.255 -5.807 3.162 1.00 27.84 466 ASP A O 1
ATOM 3724 N N . SER A 1 467 ? -17.674 -6.103 1.447 1.00 33.88 467 SER A N 1
ATOM 3725 C CA . SER A 1 467 ? -17.707 -4.706 0.989 1.00 33.88 467 SER A CA 1
ATOM 3726 C C . SER A 1 467 ? -18.495 -3.784 1.943 1.00 33.88 467 SER A C 1
ATOM 3728 O O . SER A 1 467 ? -19.215 -2.888 1.514 1.00 33.88 467 SER A O 1
ATOM 3730 N N . GLU A 1 468 ? -18.400 -4.039 3.248 1.00 41.22 468 GLU A N 1
ATOM 3731 C CA . GLU A 1 468 ? -19.142 -3.401 4.334 1.00 41.22 468 GLU A CA 1
ATOM 3732 C C . GLU A 1 468 ? -18.275 -3.310 5.612 1.00 41.22 468 GLU A C 1
ATOM 3734 O O . GLU A 1 468 ? -18.647 -3.829 6.676 1.00 41.22 468 GLU A O 1
ATOM 3739 N N . ALA A 1 469 ? -17.099 -2.683 5.538 1.00 56.41 469 ALA A N 1
ATOM 3740 C CA . ALA A 1 469 ? -16.340 -2.351 6.746 1.00 56.41 469 ALA A CA 1
ATOM 3741 C C . ALA A 1 469 ? -17.136 -1.353 7.616 1.00 56.41 469 ALA A C 1
ATOM 3743 O O . ALA A 1 469 ? -17.713 -0.391 7.110 1.00 56.41 469 ALA A O 1
ATOM 3744 N N . GLY A 1 470 ? -17.214 -1.615 8.924 1.00 82.75 470 GLY A N 1
ATOM 3745 C CA . GLY A 1 470 ? -17.939 -0.774 9.881 1.00 82.75 470 GLY A CA 1
ATOM 3746 C C . GLY A 1 470 ? -17.136 0.441 10.355 1.00 82.75 470 GLY A C 1
ATOM 3747 O O . GLY A 1 470 ? -15.913 0.498 10.212 1.00 82.75 470 GLY A O 1
ATOM 3748 N N . VAL A 1 471 ? -17.825 1.395 10.981 1.00 89.06 471 VAL A N 1
ATOM 3749 C CA . VAL A 1 471 ? -17.269 2.654 11.501 1.00 89.06 471 VAL A CA 1
ATOM 3750 C C . VAL A 1 471 ? -16.099 2.436 12.469 1.00 89.06 471 VAL A C 1
ATOM 3752 O O . VAL A 1 471 ? -15.208 3.283 12.541 1.00 89.06 471 VAL A O 1
ATOM 3755 N N . LEU A 1 472 ? -16.029 1.318 13.193 1.00 91.06 472 LEU A N 1
ATOM 3756 C CA . LEU A 1 472 ? -14.871 1.016 14.036 1.00 91.06 472 LEU A CA 1
ATOM 3757 C C . LEU A 1 472 ? -13.608 0.644 13.252 1.00 91.06 472 LEU A C 1
ATOM 3759 O O . LEU A 1 472 ? -12.522 0.928 13.756 1.00 91.06 472 LEU A O 1
ATOM 3763 N N . GLU A 1 473 ? -13.709 0.084 12.040 1.00 88.19 473 GLU A N 1
ATOM 3764 C CA . GLU A 1 473 ? -12.524 -0.082 11.181 1.00 88.19 473 GLU A CA 1
ATOM 3765 C C . GLU A 1 473 ? -12.105 1.247 10.543 1.00 88.19 473 GLU A C 1
ATOM 3767 O O . GLU A 1 473 ? -10.912 1.546 10.525 1.00 88.19 473 GLU A O 1
ATOM 3772 N N . ASP A 1 474 ? -13.052 2.105 10.154 1.00 83.62 474 ASP A N 1
ATOM 3773 C CA . ASP A 1 474 ? -12.774 3.504 9.787 1.00 83.62 474 ASP A CA 1
ATOM 3774 C C . ASP A 1 474 ? -12.015 4.244 10.902 1.00 83.62 474 ASP A C 1
ATOM 3776 O O . ASP A 1 474 ? -11.021 4.931 10.654 1.00 83.62 474 ASP A O 1
ATOM 3780 N N . MET A 1 475 ? -12.476 4.108 12.150 1.00 95.38 475 MET A N 1
ATOM 3781 C CA . MET A 1 475 ? -11.846 4.748 13.306 1.00 95.38 475 MET A CA 1
ATOM 3782 C C . MET A 1 475 ? -10.479 4.149 13.626 1.00 95.38 475 MET A C 1
ATOM 3784 O O . MET A 1 475 ? -9.572 4.895 13.988 1.00 95.38 475 MET A O 1
ATOM 3788 N N . LYS A 1 476 ? -10.295 2.834 13.474 1.00 92.69 476 LYS A N 1
ATOM 3789 C CA . LYS A 1 476 ? -8.991 2.183 13.656 1.00 92.69 476 LYS A CA 1
ATOM 3790 C C . LYS A 1 476 ? -7.997 2.655 12.602 1.00 92.69 476 LYS A C 1
ATOM 3792 O O . LYS A 1 476 ? -6.904 3.080 12.963 1.00 92.69 476 LYS A O 1
ATOM 3797 N N . GLN A 1 477 ? -8.397 2.686 11.328 1.00 82.44 477 GLN A N 1
ATOM 3798 C CA . GLN A 1 477 ? -7.592 3.264 10.250 1.00 82.44 477 GLN A CA 1
ATOM 3799 C C . GLN A 1 477 ? -7.246 4.732 10.524 1.00 82.44 477 GLN A C 1
ATOM 3801 O O . GLN A 1 477 ? -6.110 5.139 10.291 1.00 82.44 477 GLN A O 1
ATOM 3806 N N . LEU A 1 478 ? -8.190 5.527 11.045 1.00 85.00 478 LEU A N 1
ATOM 3807 C CA . LEU A 1 478 ? -7.940 6.917 11.426 1.00 85.00 478 LEU A CA 1
ATOM 3808 C C . LEU A 1 478 ? -6.876 7.017 12.526 1.00 85.00 478 LEU A C 1
ATOM 3810 O O . LEU A 1 478 ? -5.900 7.745 12.349 1.00 85.00 478 LEU A O 1
ATOM 3814 N N . VAL A 1 479 ? -7.025 6.287 13.639 1.00 89.12 479 VAL A N 1
ATOM 3815 C CA . VAL A 1 479 ? -6.067 6.399 14.751 1.00 89.12 479 VAL A CA 1
ATOM 3816 C C . VAL A 1 479 ? -4.698 5.805 14.407 1.00 89.12 479 VAL A C 1
ATOM 3818 O O . VAL A 1 479 ? -3.684 6.349 14.843 1.00 89.12 479 VAL A O 1
ATOM 3821 N N . SER A 1 480 ? -4.636 4.784 13.547 1.00 91.62 480 SER A N 1
ATOM 3822 C CA . SER A 1 480 ? -3.390 4.222 13.001 1.00 91.62 480 SER A CA 1
ATOM 3823 C C . SER A 1 480 ? -2.608 5.171 12.079 1.00 91.62 480 SER A C 1
ATOM 3825 O O . SER A 1 480 ? -1.466 4.872 11.748 1.00 91.62 480 SER A O 1
ATOM 3827 N N . LYS A 1 481 ? -3.148 6.339 11.696 1.00 87.06 481 LYS A N 1
ATOM 3828 C CA . LYS A 1 481 ? -2.371 7.387 10.996 1.00 87.06 481 LYS A CA 1
ATOM 3829 C C . LYS A 1 481 ? -1.414 8.152 11.920 1.00 87.06 481 LYS A C 1
ATOM 3831 O O . LYS A 1 481 ? -0.620 8.956 11.438 1.00 87.06 481 LYS A O 1
ATOM 3836 N N . HIS A 1 482 ? -1.482 7.927 13.235 1.00 93.50 482 HIS A N 1
ATOM 3837 C CA . HIS A 1 482 ? -0.691 8.631 14.250 1.00 93.50 482 HIS A CA 1
ATOM 3838 C C . HIS A 1 482 ? -0.758 10.156 14.149 1.00 93.50 482 HIS A C 1
ATOM 3840 O O . HIS A 1 482 ? 0.264 10.846 14.243 1.00 93.50 482 HIS A O 1
ATOM 3846 N N . ILE A 1 483 ? -1.980 10.661 13.981 1.00 89.00 483 ILE A N 1
ATOM 3847 C CA . ILE A 1 483 ? -2.309 12.083 13.967 1.00 89.00 483 ILE A CA 1
ATOM 3848 C C . ILE A 1 483 ? -1.790 12.710 15.275 1.00 89.00 483 ILE A C 1
ATOM 3850 O O . ILE A 1 483 ? -2.088 12.171 16.343 1.00 89.00 483 ILE A O 1
ATOM 3854 N N . PRO A 1 484 ? -0.991 13.793 15.234 1.00 97.12 484 PRO A N 1
ATOM 3855 C CA . PRO A 1 484 ? -0.401 14.400 16.427 1.00 97.12 484 PRO A CA 1
ATOM 3856 C C . PRO A 1 484 ? -1.428 14.750 17.510 1.00 97.12 484 PRO A C 1
ATOM 3858 O O . PRO A 1 484 ? -2.528 15.205 17.207 1.00 97.12 484 PRO A O 1
ATOM 3861 N N . TYR A 1 485 ? -1.056 14.589 18.780 1.00 96.75 485 TYR A N 1
ATOM 3862 C CA . TYR A 1 485 ? -1.909 15.003 19.891 1.00 96.75 485 TYR A CA 1
ATOM 3863 C C . TYR A 1 485 ? -1.853 16.521 20.084 1.00 96.75 485 TYR A C 1
ATOM 3865 O O . TYR A 1 485 ? -0.769 17.098 20.198 1.00 96.75 485 TYR A O 1
ATOM 3873 N N . SER A 1 486 ? -3.015 17.170 20.154 1.00 92.75 486 SER A N 1
ATOM 3874 C CA . SER A 1 486 ? -3.147 18.599 20.462 1.00 92.75 486 SER A CA 1
ATOM 3875 C C . SER A 1 486 ? -4.502 18.881 21.090 1.00 92.75 486 SER A C 1
ATOM 3877 O O . SER A 1 486 ? -5.497 18.294 20.692 1.00 92.75 486 SER A O 1
ATOM 3879 N N . GLN A 1 487 ? -4.556 19.841 22.015 1.00 90.75 487 GLN A N 1
ATOM 3880 C CA . GLN A 1 487 ? -5.815 20.394 22.535 1.00 90.75 487 GLN A CA 1
ATOM 3881 C C . GLN A 1 487 ? -6.126 21.795 21.974 1.00 90.75 487 GLN A C 1
ATOM 3883 O O . GLN A 1 487 ? -7.053 22.463 22.435 1.00 90.75 487 GLN A O 1
ATOM 3888 N N . ALA A 1 488 ? -5.355 22.232 20.975 1.00 86.81 488 ALA A N 1
ATOM 3889 C CA . ALA A 1 488 ? -5.481 23.500 20.264 1.00 86.81 488 ALA A CA 1
ATOM 3890 C C . ALA A 1 488 ? -5.610 23.271 18.747 1.00 86.81 488 ALA A C 1
ATOM 3892 O O . ALA A 1 488 ? -5.014 22.338 18.206 1.00 86.81 488 ALA A O 1
ATOM 3893 N N . GLY A 1 489 ? -6.336 24.157 18.058 1.00 86.31 489 GLY A N 1
ATOM 3894 C CA . GLY A 1 489 ? -6.576 24.084 16.613 1.00 86.31 489 GLY A CA 1
ATOM 3895 C C . GLY A 1 489 ? -8.058 24.223 16.263 1.00 86.31 489 GLY A C 1
ATOM 3896 O O . GLY A 1 489 ? -8.825 24.817 17.018 1.00 86.31 489 GLY A O 1
ATOM 3897 N N . VAL A 1 490 ? -8.458 23.670 15.115 1.00 80.69 490 VAL A N 1
ATOM 3898 C CA . VAL A 1 490 ? -9.873 23.462 14.765 1.00 80.69 490 VAL A CA 1
ATOM 3899 C C . VAL A 1 490 ? -10.291 22.119 15.355 1.00 80.69 490 VAL A C 1
ATOM 3901 O O . VAL A 1 490 ? -9.651 21.121 15.060 1.00 80.69 490 VAL A O 1
ATOM 3904 N N . ARG A 1 491 ? -11.337 22.098 16.187 1.00 83.44 491 ARG A N 1
ATOM 3905 C CA . ARG A 1 491 ? -11.611 20.980 17.115 1.00 83.44 491 ARG A CA 1
ATOM 3906 C C . ARG A 1 491 ? -12.981 20.310 16.939 1.00 83.44 491 ARG A C 1
ATOM 3908 O O . ARG A 1 491 ? -13.517 19.665 17.834 1.00 83.44 491 ARG A O 1
ATOM 3915 N N . ASN A 1 492 ? -13.601 20.564 15.791 1.00 83.50 492 ASN A N 1
ATOM 3916 C CA . ASN A 1 492 ? -15.005 20.277 15.490 1.00 83.50 492 ASN A CA 1
ATOM 3917 C C . ASN A 1 492 ? -15.232 20.105 13.972 1.00 83.50 492 ASN A C 1
ATOM 3919 O O . ASN A 1 492 ? -16.202 20.610 13.408 1.00 83.50 492 ASN A O 1
ATOM 3923 N N . SER A 1 493 ? -14.286 19.479 13.262 1.00 78.88 493 SER A N 1
ATOM 3924 C CA . SER A 1 493 ? -14.304 19.425 11.794 1.00 78.88 493 SER A CA 1
ATOM 3925 C C . SER A 1 493 ? -13.589 18.197 11.230 1.00 78.88 493 SER A C 1
ATOM 3927 O O . SER A 1 493 ? -12.511 17.847 11.695 1.00 78.88 493 SER A O 1
ATOM 3929 N N . MET A 1 494 ? -14.142 17.619 10.158 1.00 80.00 494 MET A N 1
ATOM 3930 C CA . MET A 1 494 ? -13.470 16.612 9.316 1.00 80.00 494 MET A CA 1
ATOM 3931 C C . MET A 1 494 ? -12.530 17.222 8.258 1.00 80.00 494 MET A C 1
ATOM 3933 O O . MET A 1 494 ? -11.974 16.494 7.441 1.00 80.00 494 MET A O 1
ATOM 3937 N N . SER A 1 495 ? -12.374 18.550 8.222 1.00 69.56 495 SER A N 1
ATOM 3938 C CA . SER A 1 495 ? -11.441 19.211 7.300 1.00 69.56 495 SER A CA 1
ATOM 3939 C C . SER A 1 495 ? -9.983 18.874 7.624 1.00 69.56 495 SER A C 1
ATOM 3941 O O . SER A 1 495 ? -9.655 18.537 8.759 1.00 69.56 495 SER A O 1
ATOM 3943 N N . GLU A 1 496 ? -9.079 19.069 6.662 1.00 67.25 496 GLU A N 1
ATOM 3944 C CA . GLU A 1 496 ? -7.628 18.921 6.858 1.00 67.25 496 GLU A CA 1
ATOM 3945 C C . GLU A 1 496 ? -7.118 19.677 8.103 1.00 67.25 496 GLU A C 1
ATOM 3947 O O . GLU A 1 496 ? -6.317 19.154 8.871 1.00 67.25 496 GLU A O 1
ATOM 3952 N N . LYS A 1 497 ? -7.647 20.883 8.369 1.00 67.62 497 LYS A N 1
ATOM 3953 C CA . LYS A 1 497 ? -7.305 21.672 9.567 1.00 67.62 497 LYS A CA 1
ATOM 3954 C C . LYS A 1 497 ? -7.783 21.031 10.874 1.00 67.62 497 LYS A C 1
ATOM 3956 O O . LYS A 1 497 ? -7.110 21.209 11.885 1.00 67.62 497 LYS A O 1
ATOM 3961 N N . GLY A 1 498 ? -8.918 20.329 10.853 1.00 71.81 498 GLY A N 1
ATOM 3962 C CA . GLY A 1 498 ? -9.467 19.602 12.003 1.00 71.81 498 GLY A CA 1
ATOM 3963 C C . GLY A 1 498 ? -8.859 18.213 12.210 1.00 71.81 498 GLY A C 1
ATOM 3964 O O . GLY A 1 498 ? -8.819 17.724 13.329 1.00 71.81 498 GLY A O 1
ATOM 3965 N N . LEU A 1 499 ? -8.321 17.600 11.153 1.00 84.19 499 LEU A N 1
ATOM 3966 C CA . LEU A 1 499 ? -7.622 16.310 11.212 1.00 84.19 499 LEU A CA 1
ATOM 3967 C C . LEU A 1 499 ? -6.092 16.448 11.327 1.00 84.19 499 LEU A C 1
ATOM 3969 O O . LEU A 1 499 ? -5.385 15.443 11.369 1.00 84.19 499 LEU A O 1
ATOM 3973 N N . LYS A 1 500 ? -5.567 17.679 11.400 1.00 84.56 500 LYS A N 1
ATOM 3974 C CA . LYS A 1 500 ? -4.128 17.959 11.550 1.00 84.56 500 LYS A CA 1
ATOM 3975 C C . LYS A 1 500 ? -3.574 17.519 12.910 1.00 84.56 500 LYS A C 1
ATOM 3977 O O . LYS A 1 500 ? -2.393 17.185 13.004 1.00 84.56 500 LYS A O 1
ATOM 3982 N N . ALA A 1 501 ? -4.400 17.560 13.951 1.00 88.56 501 ALA A N 1
ATOM 3983 C CA . ALA A 1 501 ? -4.089 17.092 15.296 1.00 88.56 501 ALA A CA 1
ATOM 3984 C C . ALA A 1 501 ? -5.396 16.789 16.051 1.00 88.56 501 ALA A C 1
ATOM 3986 O O . ALA A 1 501 ? -6.404 17.425 15.762 1.00 88.56 501 ALA A O 1
ATOM 3987 N N . LEU A 1 502 ? -5.385 15.838 16.990 1.00 91.75 502 LEU A N 1
ATOM 3988 C CA . LEU A 1 502 ? -6.579 15.370 17.713 1.00 91.75 502 LEU A CA 1
ATOM 3989 C C . LEU A 1 502 ? -6.268 15.056 19.182 1.00 91.75 502 LEU A C 1
ATOM 3991 O O . LEU A 1 502 ? -5.218 14.485 19.478 1.00 91.75 502 LEU A O 1
ATOM 3995 N N . ASP A 1 503 ? -7.208 15.322 20.087 1.00 95.31 503 ASP A N 1
ATOM 3996 C CA . ASP A 1 503 ? -7.234 14.745 21.432 1.00 95.31 503 ASP A CA 1
ATOM 3997 C C . ASP A 1 503 ? -8.230 13.580 21.584 1.00 95.31 503 ASP A C 1
ATOM 3999 O O . ASP A 1 503 ? -8.911 13.138 20.648 1.00 95.31 503 ASP A O 1
ATOM 4003 N N . CYS A 1 504 ? -8.260 13.023 22.794 1.00 97.44 504 CYS A N 1
ATOM 4004 C CA . CYS A 1 504 ? -9.106 11.894 23.157 1.00 97.44 504 CYS A CA 1
ATOM 4005 C C . CYS A 1 504 ? -10.605 12.148 22.904 1.00 97.44 504 CYS A C 1
ATOM 4007 O O . CYS A 1 504 ? -11.292 11.298 22.334 1.00 97.44 504 CYS A O 1
ATOM 4009 N N . SER A 1 505 ? -11.108 13.329 23.267 1.00 97.00 505 SER A N 1
ATOM 4010 C CA . SER A 1 505 ? -12.507 13.734 23.083 1.00 97.00 505 SER A CA 1
ATOM 4011 C C . SER A 1 505 ? -12.860 13.973 21.616 1.00 97.00 505 SER A C 1
ATOM 4013 O O . SER A 1 505 ? -13.957 13.611 21.193 1.00 97.00 505 SER A O 1
ATOM 4015 N N . GLU A 1 506 ? -11.947 14.527 20.818 1.00 96.38 506 GLU A N 1
ATOM 4016 C CA . GLU A 1 506 ? -12.158 14.710 19.371 1.00 96.38 506 GLU A CA 1
ATOM 4017 C C . GLU A 1 506 ? -12.194 13.379 18.622 1.00 96.38 506 GLU A C 1
ATOM 4019 O O . GLU A 1 506 ? -13.026 13.188 17.736 1.00 96.38 506 GLU A O 1
ATOM 4024 N N . THR A 1 507 ? -11.357 12.422 19.029 1.00 97.00 507 THR A N 1
ATOM 4025 C CA . THR A 1 507 ? -11.385 11.053 18.492 1.00 97.00 507 THR A CA 1
ATOM 4026 C C . THR A 1 507 ? -12.767 10.415 18.702 1.00 97.00 507 THR A C 1
ATOM 4028 O O . THR A 1 507 ? -13.319 9.804 17.786 1.00 97.00 507 THR A O 1
ATOM 4031 N N . VAL A 1 508 ? -13.383 10.626 19.873 1.00 98.50 508 VAL A N 1
ATOM 4032 C CA . VAL A 1 508 ? -14.764 10.194 20.152 1.00 98.50 508 VAL A CA 1
ATOM 4033 C C . VAL A 1 508 ? -15.802 11.019 19.375 1.00 98.50 508 VAL A C 1
ATOM 4035 O O . VAL A 1 508 ? -16.776 10.452 18.881 1.00 98.50 508 VAL A O 1
ATOM 4038 N N . ALA A 1 509 ? -15.610 12.329 19.208 1.00 96.69 509 ALA A N 1
ATOM 4039 C CA . ALA A 1 509 ? -16.523 13.171 18.432 1.00 96.69 509 ALA A CA 1
ATOM 4040 C C . ALA A 1 509 ? -16.601 12.750 16.954 1.00 96.69 509 ALA A C 1
ATOM 4042 O O . ALA A 1 509 ? -17.694 12.691 16.386 1.00 96.69 509 ALA A O 1
ATOM 4043 N N . ILE A 1 510 ? -15.461 12.406 16.345 1.00 95.69 510 ILE A N 1
ATOM 4044 C CA . ILE A 1 510 ? -15.387 11.892 14.969 1.00 95.69 510 ILE A CA 1
ATOM 4045 C C . ILE A 1 510 ? -16.086 10.531 14.859 1.00 95.69 510 ILE A C 1
ATOM 4047 O O . ILE A 1 510 ? -16.819 10.300 13.900 1.00 95.69 510 ILE A O 1
ATOM 4051 N N . TYR A 1 511 ? -15.922 9.655 15.852 1.00 98.31 511 TYR A N 1
ATOM 4052 C CA . TYR A 1 511 ? -16.616 8.366 15.916 1.00 98.31 511 TYR A CA 1
ATOM 4053 C C . TYR A 1 511 ? -18.142 8.519 15.982 1.00 98.31 511 TYR A C 1
ATOM 4055 O O . TYR A 1 511 ? -18.854 7.883 15.206 1.00 98.31 511 TYR A O 1
ATOM 4063 N N . LEU A 1 512 ? -18.657 9.405 16.841 1.00 96.31 512 LEU A N 1
ATOM 4064 C CA . LEU A 1 512 ? -20.099 9.668 16.946 1.00 96.31 512 LEU A CA 1
ATOM 4065 C C . LEU A 1 512 ? -20.674 10.316 15.673 1.00 96.31 512 LEU A C 1
ATOM 4067 O O . LEU A 1 512 ? -21.782 9.968 15.259 1.00 96.31 512 LEU A O 1
ATOM 4071 N N . TYR A 1 513 ? -19.907 11.189 15.015 1.00 94.19 513 TYR A N 1
ATOM 4072 C CA . TYR A 1 513 ? -20.257 11.732 13.700 1.00 94.19 513 TYR A CA 1
ATOM 4073 C C . TYR A 1 513 ? -20.285 10.640 12.618 1.00 94.19 513 TYR A C 1
ATOM 4075 O O . TYR A 1 513 ? -21.270 10.520 11.892 1.00 94.19 513 TYR A O 1
ATOM 4083 N N . LYS A 1 514 ? -19.258 9.781 12.542 1.00 90.06 514 LYS A N 1
ATOM 4084 C CA . LYS A 1 514 ? -19.202 8.663 11.583 1.00 90.06 514 LYS A CA 1
ATOM 4085 C C . LYS A 1 514 ? -20.298 7.621 11.811 1.00 90.06 514 LYS A C 1
ATOM 4087 O O . LYS A 1 514 ? -20.806 7.075 10.840 1.00 90.06 514 LYS A O 1
ATOM 4092 N N . LEU A 1 515 ? -20.717 7.388 13.057 1.00 90.75 515 LEU A N 1
ATOM 4093 C CA . LEU A 1 515 ? -21.903 6.585 13.382 1.00 90.75 515 LEU A CA 1
ATOM 4094 C C . LEU A 1 515 ? -23.230 7.249 12.962 1.00 90.75 515 LEU A C 1
ATOM 4096 O O . LEU A 1 515 ? -24.279 6.602 12.988 1.00 90.75 515 LEU A O 1
ATOM 4100 N N . GLY A 1 516 ? -23.219 8.534 12.603 1.00 90.06 516 GLY A N 1
ATOM 4101 C CA . GLY A 1 516 ? -24.426 9.312 12.330 1.00 90.06 516 GLY A CA 1
ATOM 4102 C C . GLY A 1 516 ? -25.291 9.525 13.575 1.00 90.06 516 GLY A C 1
ATOM 4103 O O . GLY A 1 516 ? -26.515 9.556 13.472 1.00 90.06 516 GLY A O 1
ATOM 4104 N N . ILE A 1 517 ? -24.665 9.629 14.754 1.00 90.94 517 ILE A N 1
ATOM 4105 C CA . ILE A 1 517 ? -25.315 10.049 16.010 1.00 90.94 517 ILE A CA 1
ATOM 4106 C C . ILE A 1 517 ? -25.380 11.578 16.109 1.00 90.94 517 ILE A C 1
ATOM 4108 O O . ILE A 1 517 ? -26.280 12.113 16.766 1.00 90.94 517 ILE A O 1
ATOM 4112 N N . THR A 1 518 ? -24.451 12.268 15.442 1.00 88.56 518 THR A N 1
ATOM 4113 C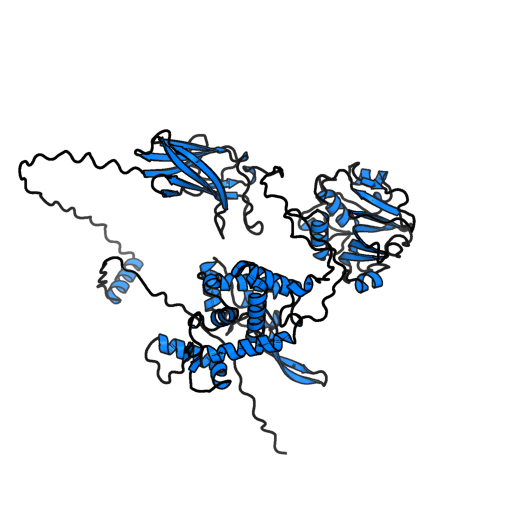 CA . THR A 1 518 ? -24.414 13.725 15.281 1.00 88.56 518 THR A CA 1
ATOM 4114 C C . THR A 1 518 ? -24.321 14.088 13.798 1.00 88.56 518 THR A C 1
ATOM 4116 O O . THR A 1 518 ? -23.708 13.369 13.013 1.00 88.56 518 THR A O 1
ATOM 4119 N N . ASN A 1 519 ? -24.908 15.224 13.412 1.00 82.75 519 ASN A N 1
ATOM 4120 C CA . ASN A 1 519 ? -24.897 15.709 12.020 1.00 82.75 519 ASN A CA 1
ATOM 4121 C C . ASN A 1 519 ? -23.568 16.386 11.623 1.00 82.75 519 ASN A C 1
ATOM 4123 O O . ASN A 1 519 ? -23.320 16.648 10.450 1.00 82.75 519 ASN A O 1
ATOM 4127 N N . ASP A 1 520 ? -22.727 16.677 12.613 1.00 84.56 520 ASP A N 1
ATOM 4128 C CA . ASP A 1 520 ? -21.447 17.373 12.522 1.00 84.56 520 ASP A CA 1
ATOM 4129 C C . ASP A 1 520 ? -20.525 16.896 13.660 1.00 84.56 520 ASP A C 1
ATOM 4131 O O . ASP A 1 520 ? -20.996 16.336 14.658 1.00 84.56 520 ASP A O 1
ATOM 4135 N N . VAL A 1 521 ? -19.210 17.088 13.515 1.00 90.25 521 VAL A N 1
ATOM 4136 C CA . VAL A 1 521 ? -18.224 16.733 14.552 1.00 90.25 521 VAL A CA 1
ATOM 4137 C C . VAL A 1 521 ? -18.322 17.740 15.695 1.00 90.25 521 VAL A C 1
ATOM 4139 O O . VAL A 1 521 ? -17.989 18.911 15.534 1.00 90.25 521 VAL A O 1
ATOM 4142 N N . LYS A 1 522 ? -18.773 17.287 16.865 1.00 92.06 522 LYS A N 1
ATOM 4143 C CA . LYS A 1 522 ? -19.021 18.152 18.026 1.00 92.06 522 LYS A CA 1
ATOM 4144 C C . LYS A 1 522 ? -17.736 18.486 18.781 1.00 92.06 522 LYS A C 1
ATOM 4146 O O . LYS A 1 522 ? -16.870 17.634 18.948 1.00 92.06 522 LYS A O 1
ATOM 4151 N N . LEU A 1 523 ? -17.649 19.708 19.309 1.00 91.81 523 LEU A N 1
ATOM 4152 C CA . LEU A 1 523 ? -16.589 20.085 20.243 1.00 91.81 523 LEU A CA 1
ATOM 4153 C C . LEU A 1 523 ? -16.846 19.417 21.602 1.00 91.81 523 LEU A C 1
ATOM 4155 O O . LEU A 1 523 ? -17.677 19.882 22.385 1.00 91.81 523 LEU A O 1
ATOM 4159 N N . LEU A 1 524 ? -16.147 18.318 21.874 1.00 94.44 524 LEU A N 1
ATOM 4160 C CA . LEU A 1 524 ? -16.279 17.558 23.117 1.00 94.44 524 LEU A CA 1
ATOM 4161 C C . LEU A 1 524 ? -15.113 17.803 24.075 1.00 94.44 524 LEU A C 1
ATOM 4163 O O . LEU A 1 524 ? -14.054 18.299 23.703 1.00 94.44 524 LEU A O 1
ATOM 4167 N N . SER A 1 525 ? -15.330 17.448 25.339 1.00 94.94 525 SER A N 1
ATOM 4168 C CA . SER A 1 525 ? -14.285 17.398 26.358 1.00 94.94 525 SER A CA 1
ATOM 4169 C C . SER A 1 525 ? -14.641 16.338 27.392 1.00 94.94 525 SER A C 1
ATOM 4171 O O . SER A 1 525 ? -15.816 16.133 27.697 1.00 94.94 525 SER A O 1
ATOM 4173 N N . THR A 1 526 ? -13.652 15.712 28.027 1.00 96.00 526 THR A N 1
ATOM 4174 C CA . THR A 1 526 ? -13.937 14.693 29.056 1.00 96.00 526 THR A CA 1
ATOM 4175 C C . THR A 1 526 ? -14.745 15.226 30.245 1.00 96.00 526 THR A C 1
ATOM 4177 O O . THR A 1 526 ? -15.337 14.429 30.962 1.00 96.00 526 THR A O 1
ATOM 4180 N N . LEU A 1 527 ? -14.827 16.552 30.445 1.00 94.94 527 LEU A N 1
ATOM 4181 C CA . LEU A 1 527 ? -15.740 17.196 31.399 1.00 94.94 527 LEU A CA 1
ATOM 4182 C C . LEU A 1 527 ? -17.210 16.925 31.057 1.00 94.94 527 LEU A C 1
ATOM 4184 O O . LEU A 1 527 ? -17.947 16.395 31.890 1.00 94.94 527 LEU A O 1
ATOM 4188 N N . ASN A 1 528 ? -17.613 17.250 29.826 1.00 95.56 528 ASN A N 1
ATOM 4189 C CA . ASN A 1 528 ? -18.994 17.092 29.370 1.00 95.56 528 ASN A CA 1
ATOM 4190 C C . ASN A 1 528 ? -19.364 15.637 29.035 1.00 95.56 528 ASN A C 1
ATOM 4192 O O . ASN A 1 528 ? -20.533 15.340 28.847 1.00 95.56 528 ASN A O 1
ATOM 4196 N N . MET A 1 529 ? -18.403 14.711 29.072 1.00 97.44 529 MET A N 1
ATOM 4197 C CA . MET A 1 529 ? -18.625 13.271 28.900 1.00 97.44 529 MET A CA 1
ATOM 4198 C C . MET A 1 529 ? -18.766 12.502 30.232 1.00 97.44 529 MET A C 1
ATOM 4200 O O . MET A 1 529 ? -18.805 11.277 30.223 1.00 97.44 529 MET A O 1
ATOM 4204 N N . THR A 1 530 ? -18.811 13.168 31.396 1.00 95.62 530 THR A N 1
ATOM 4205 C CA . THR A 1 530 ? -18.842 12.466 32.702 1.00 95.62 530 THR A CA 1
ATOM 4206 C C . THR A 1 530 ? -20.212 11.940 33.140 1.00 95.62 530 THR A C 1
ATOM 4208 O O . THR A 1 530 ? -20.256 11.035 33.974 1.00 95.62 530 THR A O 1
ATOM 4211 N N . THR A 1 531 ? -21.318 12.458 32.597 1.00 96.50 531 THR A N 1
ATOM 4212 C CA . THR A 1 531 ? -22.684 11.985 32.891 1.00 96.50 531 THR A CA 1
ATOM 4213 C C . THR A 1 531 ? -23.492 11.819 31.604 1.00 96.50 531 THR A C 1
ATOM 4215 O O . THR A 1 531 ? -23.226 12.482 30.603 1.00 96.50 531 THR A O 1
ATOM 4218 N N . GLN A 1 532 ? -24.524 10.966 31.619 1.00 97.50 532 GLN A N 1
ATOM 4219 C CA . GLN A 1 532 ? -25.401 10.777 30.452 1.00 97.50 532 GLN A CA 1
ATOM 4220 C C . GLN A 1 532 ? -26.102 12.073 30.034 1.00 97.50 532 GLN A C 1
ATOM 4222 O O . GLN A 1 532 ? -26.267 12.320 28.842 1.00 97.50 532 GLN A O 1
ATOM 4227 N N . LYS A 1 533 ? -26.518 12.896 31.004 1.00 97.56 533 LYS A N 1
ATOM 4228 C CA . LYS A 1 533 ? -27.201 14.165 30.736 1.00 97.56 533 LYS A CA 1
ATOM 4229 C C . LYS A 1 533 ? -26.267 15.131 30.011 1.00 97.56 533 LYS A C 1
ATOM 4231 O O . LYS A 1 533 ? -26.646 15.677 28.975 1.00 97.56 533 LYS A O 1
ATOM 4236 N N . ASP A 1 534 ? -25.057 15.305 30.530 1.00 97.00 534 ASP A N 1
ATOM 4237 C CA . ASP A 1 534 ? -24.103 16.276 29.994 1.00 97.00 534 ASP A CA 1
ATOM 4238 C C . ASP A 1 534 ? -23.578 15.825 28.630 1.00 97.00 534 ASP A C 1
ATOM 4240 O O . ASP A 1 534 ? -23.525 16.633 27.704 1.00 97.00 534 ASP A O 1
ATOM 4244 N N . PHE A 1 535 ? -23.316 14.523 28.459 1.00 98.12 535 PHE A N 1
ATOM 4245 C CA . PHE A 1 535 ? -22.806 13.982 27.200 1.00 98.12 535 PHE A CA 1
ATOM 4246 C C . PHE A 1 535 ? -23.858 14.139 26.096 1.00 98.12 535 PHE A C 1
ATOM 4248 O O . PHE A 1 535 ? -23.568 14.737 25.061 1.00 98.12 535 PHE A O 1
ATOM 4255 N N . ARG A 1 536 ? -25.113 13.730 26.347 1.00 98.06 536 ARG A N 1
ATOM 4256 C CA . ARG A 1 536 ? -26.245 13.952 25.424 1.00 98.06 536 ARG A CA 1
ATOM 4257 C C . ARG A 1 536 ? -26.448 15.426 25.072 1.00 98.06 536 ARG A C 1
ATOM 4259 O O . ARG A 1 536 ? -26.731 15.740 23.917 1.00 98.06 536 ARG A O 1
ATOM 4266 N N . THR A 1 537 ? -26.285 16.321 26.048 1.00 95.81 537 THR A N 1
ATOM 4267 C CA . THR A 1 537 ? -26.382 17.775 25.841 1.00 95.81 537 THR A CA 1
ATOM 4268 C C . THR A 1 537 ? -25.260 18.273 24.930 1.00 95.81 537 THR A C 1
ATOM 4270 O O . THR A 1 537 ? -25.535 18.977 23.962 1.00 95.81 537 THR A O 1
ATOM 4273 N N . ALA A 1 538 ? -24.015 17.854 25.172 1.00 95.25 538 ALA A N 1
ATOM 4274 C CA . ALA A 1 538 ? -22.853 18.244 24.375 1.00 95.25 538 ALA A CA 1
ATOM 4275 C C . ALA A 1 538 ? -22.906 17.728 22.926 1.00 95.25 538 ALA A C 1
ATOM 4277 O O . ALA A 1 538 ? -22.463 18.426 22.014 1.00 95.25 538 ALA A O 1
ATOM 4278 N N . ILE A 1 539 ? -23.475 16.537 22.694 1.00 96.12 539 ILE A N 1
ATOM 4279 C CA . ILE A 1 539 ? -23.638 15.996 21.334 1.00 96.12 539 ILE A CA 1
ATOM 4280 C C . ILE A 1 539 ? -24.930 16.447 20.634 1.00 96.12 539 ILE A C 1
ATOM 4282 O O . ILE A 1 539 ? -25.061 16.261 19.425 1.00 96.12 539 ILE A O 1
ATOM 4286 N N . GLY A 1 540 ? -25.882 17.036 21.365 1.00 93.31 540 GLY A N 1
ATOM 4287 C CA . GLY A 1 540 ? -27.202 17.409 20.844 1.00 93.31 540 GLY A CA 1
ATOM 4288 C C . GLY A 1 540 ? -28.074 16.208 20.453 1.00 93.31 540 GLY A C 1
ATOM 4289 O O . GLY A 1 540 ? -28.873 16.309 19.528 1.00 93.31 540 GLY A O 1
ATOM 4290 N N . SER A 1 541 ? -27.897 15.055 21.107 1.00 93.12 541 SER A N 1
ATOM 4291 C CA . SER A 1 541 ? -28.495 13.780 20.691 1.00 93.12 541 SER A CA 1
ATOM 4292 C C . SER A 1 541 ? -28.781 12.870 21.887 1.00 93.12 541 SER A C 1
ATOM 4294 O O . SER A 1 541 ? -27.982 12.773 22.814 1.00 93.12 541 SER A O 1
ATOM 4296 N N . GLN A 1 542 ? -29.922 12.172 21.871 1.00 94.25 542 GLN A N 1
ATOM 4297 C CA . GLN A 1 542 ? -30.313 11.204 22.914 1.00 94.25 542 GLN A CA 1
ATOM 4298 C C . GLN A 1 542 ? -29.727 9.798 22.674 1.00 94.25 542 GLN A C 1
ATOM 4300 O O . GLN A 1 542 ? -29.929 8.886 23.478 1.00 94.25 542 GLN A O 1
ATOM 4305 N N . ASN A 1 543 ? -28.996 9.617 21.572 1.00 96.25 543 ASN A N 1
ATOM 4306 C CA . ASN A 1 543 ? -28.528 8.333 21.049 1.00 96.25 543 ASN A CA 1
ATOM 4307 C C . ASN A 1 543 ? -27.220 7.830 21.697 1.00 96.25 543 ASN A C 1
ATOM 4309 O O . ASN A 1 543 ? -26.418 7.134 21.078 1.00 96.25 543 ASN A O 1
ATOM 4313 N N . ILE A 1 544 ? -27.030 8.150 22.978 1.00 95.69 544 ILE A N 1
ATOM 4314 C CA . ILE A 1 544 ? -25.968 7.606 23.825 1.00 95.69 544 ILE A CA 1
ATOM 4315 C C . ILE A 1 544 ? -26.501 7.375 25.244 1.00 95.69 544 ILE A C 1
ATOM 4317 O O . ILE A 1 544 ? -27.207 8.228 25.792 1.00 95.69 544 ILE A O 1
ATOM 4321 N N . ASP A 1 545 ? -26.180 6.226 25.833 1.00 96.56 545 ASP A N 1
ATOM 4322 C CA . ASP A 1 545 ? -26.553 5.862 27.206 1.00 96.56 545 ASP A CA 1
ATOM 4323 C C . ASP A 1 545 ? -25.309 5.669 28.073 1.00 96.56 545 ASP A C 1
ATOM 4325 O O . ASP A 1 545 ? -24.288 5.182 27.596 1.00 96.56 545 ASP A O 1
ATOM 4329 N N . PHE A 1 546 ? -25.388 6.007 29.359 1.00 97.75 546 PHE A N 1
ATOM 4330 C CA . PHE A 1 546 ? -24.421 5.523 30.338 1.00 97.75 546 PHE A CA 1
ATOM 4331 C C . PHE A 1 546 ? -24.734 4.060 30.654 1.00 97.75 546 PHE A C 1
ATOM 4333 O O . PHE A 1 546 ? -25.880 3.717 30.953 1.00 97.75 546 PHE A O 1
ATOM 4340 N N . VAL A 1 547 ? -23.732 3.185 30.598 1.00 96.69 547 VAL A N 1
ATOM 4341 C CA . VAL A 1 547 ? -23.950 1.763 30.861 1.00 96.69 547 VAL A CA 1
ATOM 4342 C C . VAL A 1 547 ? -24.011 1.538 32.371 1.00 96.69 547 VAL A C 1
ATOM 4344 O O . VAL A 1 547 ? -23.030 1.757 33.084 1.00 96.69 547 VAL A O 1
ATOM 4347 N N . ALA A 1 548 ? -25.168 1.097 32.867 1.00 93.06 548 ALA A N 1
ATOM 4348 C CA . ALA A 1 548 ? -25.367 0.799 34.283 1.00 93.06 548 ALA A CA 1
ATOM 4349 C C . ALA A 1 548 ? -24.315 -0.197 34.807 1.00 93.06 548 ALA A C 1
ATOM 4351 O O . ALA A 1 548 ? -23.908 -1.119 34.099 1.00 93.06 548 ALA A O 1
ATOM 4352 N N . ASN A 1 549 ? -23.872 0.003 36.052 1.00 94.69 549 ASN A N 1
ATOM 4353 C CA . ASN A 1 549 ? -22.848 -0.795 36.743 1.00 94.69 549 ASN A CA 1
ATOM 4354 C C . ASN A 1 549 ? -21.451 -0.810 36.084 1.00 94.69 549 ASN A C 1
ATOM 4356 O O . ASN A 1 549 ? -20.552 -1.479 36.581 1.00 94.69 549 ASN A O 1
ATOM 4360 N N . SER A 1 550 ? -21.209 -0.023 35.027 1.00 96.88 550 SER A N 1
ATOM 4361 C CA . SER A 1 550 ? -19.908 0.043 34.332 1.00 96.88 550 SER A CA 1
ATOM 4362 C C . SER A 1 550 ? -18.756 0.665 35.142 1.00 96.88 550 SER A C 1
ATOM 4364 O O . SER A 1 550 ? -17.606 0.711 34.698 1.00 96.88 550 SER A O 1
ATOM 4366 N N . GLN A 1 551 ? -19.059 1.129 36.354 1.00 94.75 551 GLN A N 1
ATOM 4367 C CA . GLN A 1 551 ? -18.101 1.562 37.370 1.00 94.75 551 GLN A CA 1
ATOM 4368 C C . GLN A 1 551 ? -17.427 0.382 38.083 1.00 94.75 551 GLN A C 1
ATOM 4370 O O . GLN A 1 551 ? -16.319 0.539 38.593 1.00 94.75 551 GLN A O 1
ATOM 4375 N N . ASN A 1 552 ? -18.069 -0.787 38.101 1.00 93.62 552 ASN A N 1
ATOM 4376 C CA . ASN A 1 552 ? -17.608 -1.956 38.839 1.00 93.62 552 ASN A CA 1
ATOM 4377 C C . ASN A 1 552 ? -16.493 -2.696 38.088 1.00 93.62 552 ASN A C 1
ATOM 4379 O O . ASN A 1 552 ? -16.428 -2.687 36.856 1.00 93.62 552 ASN A O 1
ATOM 4383 N N . ASP A 1 553 ? -15.614 -3.365 38.836 1.00 91.00 553 ASP A N 1
ATOM 4384 C CA . ASP A 1 553 ? -14.440 -4.039 38.276 1.00 91.00 553 ASP A CA 1
ATOM 4385 C C . ASP A 1 553 ? -14.760 -5.382 37.591 1.00 91.00 553 ASP A C 1
ATOM 4387 O O . ASP A 1 553 ? -13.905 -5.955 36.911 1.00 91.00 553 ASP A O 1
ATOM 4391 N N . ASP A 1 554 ? -15.988 -5.883 37.710 1.00 91.75 554 ASP A N 1
ATOM 4392 C CA . ASP A 1 554 ? -16.512 -7.081 37.050 1.00 91.75 554 ASP A CA 1
ATOM 4393 C C . ASP A 1 554 ? -17.153 -6.782 35.682 1.00 91.75 554 ASP A C 1
ATOM 4395 O O . ASP A 1 554 ? -17.253 -7.682 34.843 1.00 91.75 554 ASP A O 1
ATOM 4399 N N . PHE A 1 555 ? -17.510 -5.520 35.415 1.00 95.31 555 PHE A N 1
ATOM 4400 C CA . PHE A 1 555 ? -18.171 -5.104 34.180 1.00 95.31 555 PHE A CA 1
ATOM 4401 C C . PHE A 1 555 ? -17.316 -5.374 32.934 1.00 95.31 555 PHE A C 1
ATOM 4403 O O . PHE A 1 555 ? -16.152 -4.970 32.849 1.00 95.31 555 PHE A O 1
ATOM 4410 N N . LYS A 1 556 ? -17.916 -6.019 31.930 1.00 94.94 556 LYS A N 1
ATOM 4411 C CA . LYS A 1 556 ? -17.277 -6.400 30.663 1.00 94.94 556 LYS A CA 1
ATOM 4412 C C . LYS A 1 556 ? -17.733 -5.463 29.536 1.00 94.94 556 LYS A C 1
ATOM 4414 O O . LYS A 1 556 ? -18.916 -5.504 29.197 1.00 94.94 556 LYS A O 1
ATOM 4419 N N . PRO A 1 557 ? -16.840 -4.634 28.959 1.00 95.38 557 PRO A N 1
ATOM 4420 C CA . PRO A 1 557 ? -17.213 -3.719 27.889 1.00 95.38 557 PRO A CA 1
ATOM 4421 C C . PRO A 1 557 ? -17.533 -4.458 26.591 1.00 95.38 557 PRO A C 1
ATOM 4423 O O . PRO A 1 557 ? -17.086 -5.584 26.360 1.00 95.38 557 PRO A O 1
ATOM 4426 N N . GLN A 1 558 ? -18.300 -3.798 25.732 1.00 92.12 558 GLN A N 1
ATOM 4427 C CA . GLN A 1 558 ? -18.661 -4.276 24.405 1.00 92.12 558 GLN A CA 1
ATOM 4428 C C . GLN A 1 558 ? -17.984 -3.437 23.318 1.00 92.12 558 GLN A C 1
ATOM 4430 O O . GLN A 1 558 ? -17.641 -2.272 23.522 1.00 92.12 558 GLN A O 1
ATOM 4435 N N . LYS A 1 559 ? -17.818 -4.041 22.137 1.00 93.25 559 LYS A N 1
ATOM 4436 C CA . LYS A 1 559 ? -17.364 -3.348 20.930 1.00 93.25 559 LYS A CA 1
ATOM 4437 C C . LYS A 1 559 ? -18.240 -2.111 20.681 1.00 93.25 559 LYS A C 1
ATOM 4439 O O . LYS A 1 559 ? -19.462 -2.221 20.609 1.00 93.25 559 LYS A O 1
ATOM 4444 N N . GLY A 1 560 ? -17.600 -0.953 20.568 1.00 94.56 560 GLY A N 1
ATOM 4445 C CA . GLY A 1 560 ? -18.219 0.355 20.371 1.00 94.56 560 GLY A CA 1
ATOM 4446 C C . GLY A 1 560 ? -18.510 1.165 21.639 1.00 94.56 560 GLY A C 1
ATOM 4447 O O . GLY A 1 560 ? -18.883 2.335 21.507 1.00 94.56 560 GLY A O 1
ATOM 4448 N N . ASP A 1 561 ? -18.317 0.605 22.839 1.00 98.19 561 ASP A N 1
ATOM 4449 C CA . ASP A 1 561 ? -18.418 1.361 24.094 1.00 98.19 561 ASP A CA 1
ATOM 4450 C C . ASP A 1 561 ? -17.330 2.448 24.180 1.00 98.19 561 ASP A C 1
ATOM 4452 O O . ASP A 1 561 ? -16.214 2.282 23.694 1.00 98.19 561 ASP A O 1
ATOM 4456 N N . ILE A 1 562 ? -17.635 3.566 24.834 1.00 98.75 562 ILE A N 1
ATOM 4457 C CA . ILE A 1 562 ? -16.725 4.696 25.058 1.00 98.75 562 ILE A CA 1
ATOM 4458 C C . ILE A 1 562 ? -16.410 4.755 26.551 1.00 98.75 562 ILE A C 1
ATOM 4460 O O . ILE A 1 562 ? -17.316 4.992 27.349 1.00 98.75 562 ILE A O 1
ATOM 4464 N N . PHE A 1 563 ? -15.154 4.562 26.958 1.00 98.62 563 PHE A N 1
ATOM 4465 C CA . PHE A 1 563 ? -14.789 4.737 28.370 1.00 98.62 563 PHE A CA 1
ATOM 4466 C C . PHE A 1 563 ? -14.545 6.206 28.705 1.00 98.62 563 PHE A C 1
ATOM 4468 O O . PHE A 1 563 ? -14.078 6.972 27.860 1.00 98.62 563 PHE A O 1
ATOM 4475 N N . VAL A 1 564 ? -14.791 6.593 29.957 1.00 98.31 564 VAL A N 1
ATOM 4476 C CA . VAL A 1 564 ? -14.416 7.916 30.472 1.00 98.31 564 VAL A CA 1
ATOM 4477 C C . VAL A 1 564 ? -13.843 7.790 31.880 1.00 98.31 564 VAL A C 1
ATOM 4479 O O . VAL A 1 564 ? -14.426 7.149 32.760 1.00 98.31 564 VAL A O 1
ATOM 4482 N N . TRP A 1 565 ? -12.731 8.479 32.127 1.00 97.94 565 TRP A N 1
ATOM 4483 C CA . TRP A 1 565 ? -12.298 8.822 33.479 1.00 97.94 565 TRP A CA 1
ATOM 4484 C C . TRP A 1 565 ? -11.942 10.304 33.574 1.00 97.94 565 TRP A C 1
ATOM 4486 O O . TRP A 1 565 ? -11.456 10.914 32.620 1.00 97.94 565 TRP A O 1
ATOM 4496 N N . ARG A 1 566 ? -12.205 10.901 34.740 1.00 97.25 566 ARG A N 1
ATOM 4497 C CA . ARG A 1 566 ? -11.895 12.304 35.035 1.00 97.25 566 ARG A CA 1
ATOM 4498 C C . ARG A 1 566 ? -11.632 12.508 36.526 1.00 97.25 566 ARG A C 1
ATOM 4500 O O . ARG A 1 566 ? -12.477 12.181 37.364 1.00 97.25 566 ARG A O 1
ATOM 4507 N N . ARG A 1 567 ? -10.457 13.055 36.827 1.00 95.81 567 ARG A N 1
ATOM 4508 C CA . ARG A 1 567 ? -9.953 13.407 38.161 1.00 95.81 567 ARG A CA 1
ATOM 4509 C C . ARG A 1 567 ? -10.532 14.745 38.642 1.00 95.81 567 ARG A C 1
ATOM 4511 O O . ARG A 1 567 ? -11.058 15.530 37.853 1.00 95.81 567 ARG A O 1
ATOM 4518 N N . SER A 1 568 ? -10.417 15.006 39.943 1.00 93.00 568 SER A N 1
ATOM 4519 C CA . SER A 1 568 ? -10.850 16.258 40.588 1.00 93.00 568 SER A CA 1
ATOM 4520 C C . SER A 1 568 ? -10.041 17.488 40.160 1.00 93.00 568 SER A C 1
ATOM 4522 O O . SER A 1 568 ? -10.581 18.586 40.147 1.00 93.00 568 SER A O 1
ATOM 4524 N N . ASP A 1 569 ? -8.785 17.304 39.749 1.00 92.88 569 ASP A N 1
ATOM 4525 C CA . ASP A 1 569 ? -7.912 18.344 39.176 1.00 92.88 569 ASP A CA 1
ATOM 4526 C C . ASP A 1 569 ? -8.249 18.716 37.717 1.00 92.88 569 ASP A C 1
ATOM 4528 O O . ASP A 1 569 ? -7.575 19.544 37.107 1.00 92.88 569 ASP A O 1
ATOM 4532 N N . GLY A 1 570 ? -9.291 18.114 37.138 1.00 88.56 570 GLY A N 1
ATOM 4533 C CA . GLY A 1 570 ? -9.744 18.405 35.782 1.00 88.56 570 GLY A CA 1
ATOM 4534 C C . GLY A 1 570 ? -9.004 17.654 34.671 1.00 88.56 570 GLY A C 1
ATOM 4535 O O . GLY A 1 570 ? -9.363 17.825 33.501 1.00 88.56 570 GLY A O 1
ATOM 4536 N N . VAL A 1 571 ? -8.043 16.783 34.993 1.00 92.75 571 VAL A N 1
ATOM 4537 C CA . VAL A 1 571 ? -7.441 15.865 34.014 1.00 92.75 571 VAL A CA 1
ATOM 4538 C C . VAL A 1 571 ? -8.405 14.706 33.739 1.00 92.75 571 VAL A C 1
ATOM 4540 O O . VAL A 1 571 ? -8.972 14.113 34.659 1.00 92.75 571 VAL A O 1
ATOM 4543 N N . GLY A 1 572 ? -8.600 14.355 32.469 1.00 95.38 572 GLY A N 1
ATOM 4544 C CA . GLY A 1 572 ? -9.450 13.235 32.063 1.00 95.38 572 GLY A CA 1
ATOM 4545 C C . GLY A 1 572 ? -9.053 12.681 30.701 1.00 95.38 572 GLY A C 1
ATOM 4546 O O . GLY A 1 572 ? -8.499 13.418 29.888 1.00 95.38 572 GLY A O 1
ATOM 4547 N N . HIS A 1 573 ? -9.380 11.415 30.451 1.00 98.06 573 HIS A N 1
ATOM 4548 C CA . HIS A 1 573 ? -9.139 10.714 29.183 1.00 98.06 573 HIS A CA 1
ATOM 4549 C C . HIS A 1 573 ? -10.373 9.908 28.770 1.00 98.06 573 HIS A C 1
ATOM 4551 O O . HIS A 1 573 ? -11.254 9.610 29.587 1.00 98.06 573 HIS A O 1
ATOM 4557 N N . THR A 1 574 ? -10.435 9.564 27.490 1.00 98.62 574 THR A N 1
ATOM 4558 C CA . THR A 1 574 ? -11.516 8.785 26.886 1.00 98.62 574 THR A CA 1
ATOM 4559 C C . THR A 1 574 ? -11.010 8.062 25.638 1.00 98.62 574 THR A C 1
ATOM 4561 O O . THR A 1 574 ? -9.985 8.424 25.062 1.00 98.62 574 THR A O 1
ATOM 4564 N N . GLY A 1 575 ? -11.719 7.023 25.223 1.00 98.44 575 GLY A N 1
ATOM 4565 C CA . GLY A 1 575 ? -11.395 6.243 24.038 1.00 98.44 575 GLY A CA 1
ATOM 4566 C C . GLY A 1 575 ? -12.477 5.210 23.759 1.00 98.44 575 GLY A C 1
ATOM 4567 O O . GLY A 1 575 ? -13.389 5.004 24.565 1.00 98.44 575 GLY A O 1
ATOM 4568 N N . ILE A 1 576 ? -12.380 4.581 22.594 1.00 98.81 576 ILE A N 1
ATOM 4569 C CA . ILE A 1 576 ? -13.424 3.725 22.030 1.00 98.81 576 ILE A CA 1
ATOM 4570 C C . ILE A 1 576 ? -12.971 2.272 22.114 1.00 98.81 576 ILE A C 1
ATOM 4572 O O . ILE A 1 576 ? -11.868 1.941 21.683 1.00 98.81 576 ILE A O 1
ATOM 4576 N N . VAL A 1 577 ? -13.817 1.392 22.636 1.00 98.19 577 VAL A N 1
ATOM 4577 C CA . VAL A 1 577 ? -13.574 -0.049 22.698 1.00 98.19 577 VAL A CA 1
ATOM 4578 C C . VAL A 1 577 ? -13.712 -0.635 21.298 1.00 98.19 577 VAL A C 1
ATOM 4580 O O . VAL A 1 577 ? -14.813 -0.770 20.767 1.00 98.19 577 VAL A O 1
ATOM 4583 N N . TYR A 1 578 ? -12.585 -1.000 20.697 1.00 96.06 578 TYR A N 1
ATOM 4584 C CA . TYR A 1 578 ? -12.551 -1.712 19.424 1.00 96.06 578 TYR A CA 1
ATOM 4585 C C . TYR A 1 578 ? -12.915 -3.193 19.599 1.00 96.06 578 TYR A C 1
ATOM 4587 O O . TYR A 1 578 ? -13.684 -3.741 18.809 1.00 96.06 578 TYR A O 1
ATOM 4595 N N . ASP A 1 579 ? -12.377 -3.827 20.645 1.00 91.56 579 ASP A N 1
ATOM 4596 C CA . ASP A 1 579 ? -12.636 -5.227 20.996 1.00 91.56 579 ASP A CA 1
ATOM 4597 C C . ASP A 1 579 ? -12.330 -5.498 22.482 1.00 91.56 579 ASP A C 1
ATOM 4599 O O . ASP A 1 579 ? -11.585 -4.747 23.120 1.00 91.56 579 ASP A O 1
ATOM 4603 N N . TYR A 1 580 ? -12.874 -6.585 23.031 1.00 90.81 580 TYR A N 1
ATOM 4604 C CA . TYR A 1 580 ? -12.578 -7.074 24.380 1.00 90.81 580 TYR A CA 1
ATOM 4605 C C . TYR A 1 580 ? -12.372 -8.595 24.371 1.00 90.81 580 TYR A C 1
ATOM 4607 O O . TYR A 1 580 ? -13.307 -9.368 24.137 1.00 90.81 580 TYR A O 1
ATOM 4615 N N . ASP A 1 581 ? -11.151 -9.033 24.686 1.00 81.50 581 ASP A N 1
ATOM 4616 C CA . ASP A 1 581 ? -10.839 -10.452 24.832 1.00 81.50 581 ASP A CA 1
ATOM 4617 C C . ASP A 1 581 ? -11.106 -10.932 26.264 1.00 81.50 581 ASP A C 1
ATOM 4619 O O . ASP A 1 581 ? -10.339 -10.699 27.201 1.00 81.50 581 ASP A O 1
ATOM 4623 N N . VAL A 1 582 ? -12.188 -11.698 26.400 1.00 77.50 582 VAL A N 1
ATOM 4624 C CA . VAL A 1 582 ? -12.618 -12.344 27.647 1.00 77.50 582 VAL A CA 1
ATOM 4625 C C . VAL A 1 582 ? -11.575 -13.336 28.193 1.00 77.50 582 VAL A C 1
ATOM 4627 O O . VAL A 1 582 ? -11.610 -13.641 29.383 1.00 77.50 582 VAL A O 1
ATOM 4630 N N . ARG A 1 583 ? -10.662 -13.869 27.362 1.00 77.69 583 ARG A N 1
ATOM 4631 C CA . ARG A 1 583 ? -9.653 -14.859 27.792 1.00 77.69 583 ARG A CA 1
ATOM 4632 C C . ARG A 1 583 ? -8.439 -14.219 28.459 1.00 77.69 583 ARG A C 1
ATOM 4634 O O . ARG A 1 583 ? -7.977 -14.737 29.470 1.00 77.69 583 ARG A O 1
ATOM 4641 N N . SER A 1 584 ? -7.917 -13.132 27.895 1.00 84.81 584 SER A N 1
ATOM 4642 C CA . SER A 1 584 ? -6.773 -12.390 28.452 1.00 84.81 584 SER A CA 1
ATOM 4643 C C . SER A 1 584 ? -7.173 -11.251 29.405 1.00 84.81 584 SER A C 1
ATOM 4645 O O . SER A 1 584 ? -6.314 -10.692 30.086 1.00 84.81 584 SER A O 1
ATOM 4647 N N . ASP A 1 585 ? -8.468 -10.926 29.473 1.00 90.31 585 ASP A N 1
ATOM 4648 C CA . ASP A 1 585 ? -9.050 -9.765 30.163 1.00 90.31 585 ASP A CA 1
ATOM 4649 C C . ASP A 1 585 ? -8.492 -8.408 29.681 1.00 90.31 585 ASP A C 1
ATOM 4651 O O . ASP A 1 585 ? -8.364 -7.440 30.444 1.00 90.31 585 ASP A O 1
ATOM 4655 N N . LEU A 1 586 ? -8.158 -8.347 28.386 1.00 93.94 586 LEU A N 1
ATOM 4656 C CA . LEU A 1 586 ? -7.603 -7.180 27.704 1.00 93.94 586 LEU A CA 1
ATOM 4657 C C . LEU A 1 586 ? -8.641 -6.495 26.811 1.00 93.94 586 LEU A C 1
ATOM 4659 O O . LEU A 1 586 ? -9.422 -7.143 26.114 1.00 93.94 586 LEU A O 1
ATOM 4663 N N . VAL A 1 587 ? -8.613 -5.165 26.809 1.00 96.19 587 VAL A N 1
ATOM 4664 C CA . VAL A 1 587 ? -9.482 -4.297 26.010 1.00 96.19 587 VAL A CA 1
ATOM 4665 C C . VAL A 1 587 ? -8.627 -3.590 24.962 1.00 96.19 587 VAL A C 1
ATOM 4667 O O . VAL A 1 587 ? -7.646 -2.931 25.313 1.00 96.19 587 VAL A O 1
ATOM 4670 N N . THR A 1 588 ? -9.006 -3.707 23.689 1.00 97.31 588 THR A N 1
ATOM 4671 C CA . THR A 1 588 ? -8.398 -2.941 22.594 1.00 97.31 588 THR A CA 1
ATOM 4672 C C . THR A 1 588 ? -9.126 -1.610 22.460 1.00 97.31 588 THR A C 1
ATOM 4674 O O . THR A 1 588 ? -10.350 -1.575 22.333 1.00 97.31 588 THR A O 1
ATOM 4677 N N . ILE A 1 589 ? -8.372 -0.518 22.486 1.00 98.50 589 ILE A N 1
ATOM 4678 C CA . ILE A 1 589 ? -8.849 0.862 22.528 1.00 98.50 589 ILE A CA 1
ATOM 4679 C C . ILE A 1 589 ? -8.382 1.625 21.286 1.00 98.50 589 ILE A C 1
ATOM 4681 O O . ILE A 1 589 ? -7.221 1.527 20.894 1.00 98.50 589 ILE A O 1
ATOM 4685 N N . LEU A 1 590 ? -9.269 2.437 20.713 1.00 98.44 590 LEU A N 1
ATOM 4686 C CA . LEU A 1 590 ? -8.933 3.506 19.773 1.00 98.44 590 LEU A CA 1
ATOM 4687 C C . LEU A 1 590 ? -8.930 4.830 20.540 1.00 98.44 590 LEU A C 1
ATOM 4689 O O . LEU A 1 590 ? -9.929 5.184 21.173 1.00 98.44 590 LEU A O 1
ATOM 4693 N N . GLU A 1 591 ? -7.818 5.555 20.509 1.00 98.50 591 GLU A N 1
ATOM 4694 C CA . GLU A 1 591 ? -7.629 6.776 21.298 1.00 98.50 591 GLU A CA 1
ATOM 4695 C C . GLU A 1 591 ? -6.682 7.764 20.604 1.00 98.50 591 GLU A C 1
ATOM 4697 O O . GLU A 1 591 ? -5.972 7.416 19.660 1.00 98.50 591 GLU A O 1
ATOM 4702 N N . ALA A 1 592 ? -6.614 8.983 21.137 1.00 97.88 592 ALA A N 1
ATOM 4703 C CA . ALA A 1 592 ? -5.452 9.850 20.992 1.00 97.88 592 ALA A CA 1
ATOM 4704 C C . ALA A 1 592 ? -4.936 10.234 22.375 1.00 97.88 592 ALA A C 1
ATOM 4706 O O . ALA A 1 592 ? -5.718 10.632 23.240 1.00 97.88 592 ALA A O 1
ATOM 4707 N N . ILE A 1 593 ? -3.629 10.074 22.590 1.00 97.31 593 ILE A N 1
ATOM 4708 C CA . ILE A 1 593 ? -2.999 10.190 23.907 1.00 97.31 593 ILE A CA 1
ATOM 4709 C C . ILE A 1 593 ? -1.853 11.203 23.894 1.00 97.31 593 ILE A C 1
ATOM 4711 O O . ILE A 1 593 ? -1.090 11.296 22.931 1.00 97.31 593 ILE A O 1
ATOM 4715 N N . GLY A 1 594 ? -1.716 11.953 24.989 1.00 94.62 594 GLY A N 1
ATOM 4716 C CA . GLY A 1 594 ? -0.620 12.901 25.182 1.00 94.62 594 GLY A CA 1
ATOM 4717 C C . GLY A 1 594 ? 0.748 12.226 25.335 1.00 94.62 594 GLY A C 1
ATOM 4718 O O . GLY A 1 594 ? 0.871 11.001 25.382 1.00 94.62 594 GLY A O 1
ATOM 4719 N N . SER A 1 595 ? 1.800 13.036 25.440 1.00 94.19 595 SER A N 1
ATOM 4720 C CA . SER A 1 595 ? 3.199 12.585 25.536 1.00 94.19 595 SER A CA 1
ATOM 4721 C C . SER A 1 595 ? 3.504 11.638 26.704 1.00 94.19 595 SER A C 1
ATOM 4723 O O . SER A 1 595 ? 4.366 10.772 26.564 1.00 94.19 595 SER A O 1
ATOM 4725 N N . VAL A 1 596 ? 2.776 11.761 27.819 1.00 90.94 596 VAL A N 1
ATOM 4726 C CA . VAL A 1 596 ? 2.931 10.931 29.031 1.00 90.94 596 VAL A CA 1
ATOM 4727 C C . VAL A 1 596 ? 2.564 9.456 28.793 1.00 90.94 596 VAL A C 1
ATOM 4729 O O . VAL A 1 596 ? 3.053 8.586 29.512 1.00 90.94 596 VAL A O 1
ATOM 4732 N N . GLY A 1 597 ? 1.744 9.155 27.779 1.00 93.56 597 GLY A N 1
ATOM 4733 C CA . GLY A 1 597 ? 1.257 7.799 27.527 1.00 93.56 597 GLY A CA 1
ATOM 4734 C C . GLY A 1 597 ? 0.300 7.292 28.612 1.00 93.56 597 GLY A C 1
ATOM 4735 O O . GLY A 1 597 ? -0.341 8.071 29.320 1.00 93.56 597 GLY A O 1
ATOM 4736 N N . SER A 1 598 ? 0.172 5.971 28.710 1.00 95.38 598 SER A N 1
ATOM 4737 C CA . SER A 1 598 ? -0.824 5.297 29.544 1.00 95.38 598 SER A CA 1
ATOM 4738 C C . SER A 1 598 ? -0.256 4.727 30.846 1.00 95.38 598 SER A C 1
ATOM 4740 O O . SER A 1 598 ? 0.864 4.224 30.902 1.00 95.38 598 SER A O 1
ATOM 4742 N N . ALA A 1 599 ? -1.077 4.672 31.898 1.00 94.44 599 ALA A N 1
ATOM 4743 C CA . ALA A 1 599 ? -0.737 3.930 33.116 1.00 94.44 599 ALA A CA 1
ATOM 4744 C C . ALA A 1 599 ? -0.580 2.407 32.878 1.00 94.44 599 ALA A C 1
ATOM 4746 O O . ALA A 1 599 ? 0.054 1.720 33.682 1.00 94.44 599 ALA A O 1
ATOM 4747 N N . ASP A 1 600 ? -1.107 1.892 31.761 1.00 95.56 600 ASP A N 1
ATOM 4748 C CA . ASP A 1 600 ? -0.969 0.504 31.304 1.00 95.56 600 ASP A CA 1
ATOM 4749 C C . ASP A 1 600 ? 0.046 0.354 30.143 1.00 95.56 600 ASP A C 1
ATOM 4751 O O . ASP A 1 600 ? 0.052 -0.679 29.479 1.00 95.56 600 ASP A O 1
ATOM 4755 N N . GLU A 1 601 ? 0.944 1.318 29.885 1.00 96.19 601 GLU A N 1
ATOM 4756 C CA . GLU A 1 601 ? 1.841 1.304 28.704 1.00 96.19 601 GLU A CA 1
ATOM 4757 C C . GLU A 1 601 ? 2.675 0.012 28.562 1.00 96.19 601 GLU A C 1
ATOM 4759 O O . GLU A 1 601 ? 2.883 -0.501 27.464 1.00 96.19 601 GLU A O 1
ATOM 4764 N N . LYS A 1 602 ? 3.095 -0.593 29.682 1.00 94.00 602 LYS A N 1
ATOM 4765 C CA . LYS A 1 602 ? 3.780 -1.901 29.671 1.00 94.00 602 LYS A CA 1
ATOM 4766 C C . LYS A 1 602 ? 2.872 -3.046 29.203 1.00 94.00 602 LYS A C 1
ATOM 4768 O O . LYS A 1 602 ? 3.360 -3.972 28.561 1.00 94.00 602 LYS A O 1
ATOM 4773 N N . THR A 1 603 ? 1.577 -3.004 29.526 1.00 92.31 603 THR A N 1
ATOM 4774 C CA . THR A 1 603 ? 0.569 -3.933 28.987 1.00 92.31 603 THR A CA 1
ATOM 4775 C C . THR A 1 603 ? 0.386 -3.683 27.493 1.00 92.31 603 THR A C 1
ATOM 4777 O O . THR A 1 603 ? 0.421 -4.639 26.723 1.00 92.31 603 THR A O 1
ATOM 4780 N N . ASN A 1 604 ? 0.242 -2.415 27.101 1.00 94.81 604 ASN A N 1
ATOM 4781 C CA . ASN A 1 604 ? 0.018 -1.982 25.725 1.00 94.81 604 ASN A CA 1
ATOM 4782 C C . ASN A 1 604 ? 1.076 -2.558 24.773 1.00 94.81 604 ASN A C 1
ATOM 4784 O O . ASN A 1 604 ? 0.769 -3.392 23.918 1.00 94.81 604 ASN A O 1
ATOM 4788 N N . ILE A 1 605 ? 2.341 -2.217 25.029 1.00 89.56 605 ILE A N 1
ATOM 4789 C CA . ILE A 1 605 ? 3.484 -2.641 24.213 1.00 89.56 605 ILE A CA 1
ATOM 4790 C C . ILE A 1 605 ? 3.637 -4.169 24.221 1.00 89.56 605 ILE A C 1
ATOM 4792 O O . ILE A 1 605 ? 3.873 -4.776 23.177 1.00 89.56 605 ILE A O 1
ATOM 4796 N N . LYS A 1 606 ? 3.469 -4.824 25.383 1.00 88.06 606 LYS A N 1
ATOM 4797 C CA . LYS A 1 606 ? 3.625 -6.285 25.500 1.00 88.06 606 LYS A CA 1
ATOM 4798 C C . LYS A 1 606 ? 2.616 -7.062 24.647 1.00 88.06 606 LYS A C 1
ATOM 4800 O O . LYS A 1 606 ? 2.954 -8.144 24.173 1.00 88.06 606 LYS A O 1
ATOM 4805 N N . ASN A 1 607 ? 1.400 -6.545 24.480 1.00 82.31 607 ASN A N 1
ATOM 4806 C CA . ASN A 1 607 ? 0.319 -7.249 23.784 1.00 82.31 607 ASN A CA 1
ATOM 4807 C C . ASN A 1 607 ? 0.114 -6.780 22.332 1.00 82.31 607 ASN A C 1
ATOM 4809 O O . ASN A 1 607 ? -0.811 -7.248 21.677 1.00 82.31 607 ASN A O 1
ATOM 4813 N N . GLY A 1 608 ? 0.992 -5.915 21.809 1.00 80.56 608 GLY A N 1
ATOM 4814 C CA . GLY A 1 608 ? 0.983 -5.499 20.402 1.00 80.56 608 GLY A CA 1
ATOM 4815 C C . GLY A 1 608 ? 0.154 -4.251 20.090 1.00 80.56 608 GLY A C 1
ATOM 4816 O O . GLY A 1 608 ? -0.106 -3.991 18.919 1.00 80.56 608 GLY A O 1
ATOM 4817 N N . GLY A 1 609 ? -0.244 -3.479 21.105 1.00 84.12 609 GLY A N 1
ATOM 4818 C CA . GLY A 1 609 ? -0.730 -2.116 20.900 1.00 84.12 609 GLY A CA 1
ATOM 4819 C C . GLY A 1 609 ? 0.432 -1.145 20.664 1.00 84.12 609 GLY A C 1
ATOM 4820 O O . GLY A 1 609 ? 1.592 -1.452 20.959 1.00 84.12 609 GLY A O 1
ATOM 4821 N N . ASP A 1 610 ? 0.138 0.018 20.091 1.00 89.69 610 ASP A N 1
ATOM 4822 C CA . ASP A 1 610 ? 1.171 0.914 19.580 1.00 89.69 610 ASP A CA 1
ATOM 4823 C C . ASP A 1 610 ? 1.923 1.648 20.700 1.00 89.69 610 ASP A C 1
ATOM 4825 O O . ASP A 1 610 ? 1.320 2.298 21.557 1.00 89.69 610 ASP A O 1
ATOM 4829 N N . SER A 1 611 ? 3.254 1.574 20.670 1.00 92.56 611 SER A N 1
ATOM 4830 C CA . SER A 1 611 ? 4.148 2.195 21.656 1.00 92.56 611 SER A CA 1
ATOM 4831 C C . SER A 1 611 ? 4.261 3.722 21.566 1.00 92.56 611 SER A C 1
ATOM 4833 O O . SER A 1 611 ? 4.810 4.348 22.474 1.00 92.56 611 SER A O 1
ATOM 4835 N N . LYS A 1 612 ? 3.819 4.336 20.465 1.00 92.19 612 LYS A N 1
ATOM 4836 C CA . LYS A 1 612 ? 3.959 5.772 20.219 1.00 92.19 612 LYS A CA 1
ATOM 4837 C C . LYS A 1 612 ? 3.000 6.548 21.124 1.00 92.19 612 LYS A C 1
ATOM 4839 O O . LYS A 1 612 ? 1.836 6.182 21.273 1.00 92.19 612 LYS A O 1
ATOM 4844 N N . THR A 1 613 ? 3.486 7.631 21.724 1.00 95.44 613 THR A N 1
ATOM 4845 C CA . THR A 1 613 ? 2.679 8.585 22.504 1.00 95.44 613 THR A CA 1
ATOM 4846 C C . THR A 1 613 ? 2.576 9.919 21.757 1.00 95.44 613 THR A C 1
ATOM 4848 O O . THR A 1 613 ? 3.104 10.063 20.650 1.00 95.44 613 THR A O 1
ATOM 4851 N N . ASN A 1 614 ? 1.871 10.901 22.326 1.00 96.94 614 ASN A N 1
ATOM 4852 C CA . ASN A 1 614 ? 1.644 12.215 21.711 1.00 96.94 614 ASN A CA 1
ATOM 4853 C C . ASN A 1 614 ? 0.965 12.158 20.323 1.00 96.94 614 ASN A C 1
ATOM 4855 O O . ASN A 1 614 ? 1.251 12.982 19.449 1.00 96.94 614 ASN A O 1
ATOM 4859 N N . CYS A 1 615 ? 0.091 11.173 20.103 1.00 96.94 615 CYS A N 1
ATOM 4860 C CA . CYS A 1 615 ? -0.659 10.989 18.861 1.00 96.94 615 CYS A CA 1
ATOM 4861 C C . CYS A 1 615 ? -1.882 10.070 19.035 1.00 96.94 615 CYS A C 1
ATOM 4863 O O . CYS A 1 615 ? -2.098 9.484 20.101 1.00 96.94 615 CYS A O 1
ATOM 4865 N N . SER A 1 616 ? -2.672 9.940 17.968 1.00 97.12 616 SER A N 1
ATOM 4866 C CA . SER A 1 616 ? -3.669 8.886 17.802 1.00 97.12 616 SER A CA 1
ATOM 4867 C C . SER A 1 616 ? -3.023 7.500 17.704 1.00 97.12 616 SER A C 1
ATOM 4869 O O . SER A 1 616 ? -1.948 7.345 17.114 1.00 97.12 616 SER A O 1
ATOM 4871 N N . ARG A 1 617 ? -3.667 6.478 18.275 1.00 97.38 617 ARG A N 1
ATOM 4872 C CA . ARG A 1 617 ? -3.187 5.092 18.222 1.00 97.38 617 ARG A CA 1
ATOM 4873 C C . ARG A 1 617 ? -4.258 4.047 18.533 1.00 97.38 617 ARG A C 1
ATOM 4875 O O . ARG A 1 617 ? -5.314 4.350 19.089 1.00 97.38 617 ARG A O 1
ATOM 4882 N N . VAL A 1 618 ? -3.919 2.795 18.227 1.00 95.06 618 VAL A N 1
ATOM 4883 C CA . VAL A 1 618 ? -4.574 1.601 18.776 1.00 95.06 618 VAL A CA 1
ATOM 4884 C C . VAL A 1 618 ? -3.787 1.158 20.009 1.00 95.06 618 VAL A C 1
ATOM 4886 O O . VAL A 1 618 ? -2.581 0.933 19.909 1.00 95.06 618 VAL A O 1
ATOM 4889 N N . ALA A 1 619 ? -4.447 1.029 21.157 1.00 94.94 619 ALA A N 1
ATOM 4890 C CA . ALA A 1 619 ? -3.833 0.644 22.427 1.00 94.94 619 ALA A CA 1
ATOM 4891 C C . ALA A 1 619 ? -4.489 -0.610 23.033 1.00 94.94 619 ALA A C 1
ATOM 4893 O O . ALA A 1 619 ? -5.633 -0.929 22.718 1.00 94.94 619 ALA A O 1
ATOM 4894 N N . ILE A 1 620 ? -3.783 -1.326 23.913 1.00 96.25 620 ILE A N 1
ATOM 4895 C CA . ILE A 1 620 ? -4.283 -2.539 24.583 1.00 96.25 620 ILE A CA 1
ATOM 4896 C C . ILE A 1 620 ? -4.083 -2.432 26.100 1.00 96.25 620 ILE A C 1
ATOM 4898 O O . ILE A 1 620 ? -2.958 -2.429 26.603 1.00 96.25 620 ILE A O 1
ATOM 4902 N N . TYR A 1 621 ? -5.182 -2.375 26.849 1.00 98.00 621 TYR A N 1
ATOM 4903 C CA . TYR A 1 621 ? -5.175 -2.164 28.301 1.00 98.00 621 TYR A CA 1
ATOM 4904 C C . TYR A 1 621 ? -5.792 -3.339 29.053 1.00 98.00 621 TYR A C 1
ATOM 4906 O O . TYR A 1 621 ? -6.644 -4.051 28.523 1.00 98.00 621 TYR A O 1
ATOM 4914 N N . LYS A 1 622 ? -5.406 -3.536 30.319 1.00 97.19 622 LYS A N 1
ATOM 4915 C CA . LYS A 1 622 ? -6.147 -4.452 31.196 1.00 97.19 622 LYS A CA 1
ATOM 4916 C C . LYS A 1 622 ? -7.513 -3.849 31.492 1.00 97.19 622 LYS A C 1
ATOM 4918 O O . LYS A 1 622 ? -7.602 -2.664 31.816 1.00 97.19 622 LYS A O 1
ATOM 4923 N N . ARG A 1 623 ? -8.570 -4.661 31.474 1.00 97.00 623 ARG A N 1
ATOM 4924 C CA . ARG A 1 623 ? -9.915 -4.206 31.861 1.00 97.00 623 ARG A CA 1
ATOM 4925 C C . ARG A 1 623 ? -9.939 -3.713 33.315 1.00 97.00 623 ARG A C 1
ATOM 4927 O O . ARG A 1 623 ? -10.361 -2.589 33.574 1.00 97.00 623 ARG A O 1
ATOM 4934 N N . LYS A 1 624 ? -9.351 -4.496 34.234 1.00 95.50 624 LYS A N 1
ATOM 4935 C CA . LYS A 1 624 ? -8.979 -4.086 35.608 1.00 95.50 624 LYS A CA 1
ATOM 4936 C C . LYS A 1 624 ? -7.617 -3.358 35.651 1.00 95.50 624 LYS A C 1
ATOM 4938 O O . LYS A 1 624 ? -6.764 -3.655 36.484 1.00 95.50 624 LYS A O 1
ATOM 4943 N N . GLY A 1 625 ? -7.355 -2.479 34.683 1.00 95.62 625 GLY A N 1
ATOM 4944 C CA . GLY A 1 625 ? -6.094 -1.743 34.525 1.00 95.62 625 GLY A CA 1
ATOM 4945 C C . GLY A 1 625 ? -6.146 -0.341 35.115 1.00 95.62 625 GLY A C 1
ATOM 4946 O O . GLY A 1 625 ? -7.225 0.224 35.296 1.00 95.62 625 GLY A O 1
ATOM 4947 N N . LYS A 1 626 ? -4.974 0.253 35.360 1.00 96.06 626 LYS A N 1
ATOM 4948 C CA . LYS A 1 626 ? -4.866 1.649 35.811 1.00 96.06 626 LYS A CA 1
ATOM 4949 C C . LYS A 1 626 ? -5.146 2.649 34.695 1.00 96.06 626 LYS A C 1
ATOM 4951 O O . LYS A 1 626 ? -5.300 3.818 35.005 1.00 96.06 626 LYS A O 1
ATOM 4956 N N . ALA A 1 627 ? -5.223 2.221 33.435 1.00 96.56 627 ALA A N 1
ATOM 4957 C CA . ALA A 1 627 ? -5.736 3.037 32.331 1.00 96.56 627 ALA A CA 1
ATOM 4958 C C . ALA A 1 627 ? -7.272 3.030 32.204 1.00 96.56 627 ALA A C 1
ATOM 4960 O O . ALA A 1 627 ? -7.832 3.934 31.586 1.00 96.56 627 ALA A O 1
ATOM 4961 N N . LEU A 1 628 ? -7.934 2.016 32.778 1.00 97.69 628 LEU A N 1
ATOM 4962 C CA . LEU A 1 628 ? -9.379 1.797 32.709 1.00 97.69 628 LEU A CA 1
ATOM 4963 C C . LEU A 1 628 ? -9.977 1.768 34.126 1.00 97.69 628 LEU A C 1
ATOM 4965 O O . LEU A 1 628 ? -9.876 2.763 34.840 1.00 97.69 628 LEU A O 1
ATOM 4969 N N . ASN A 1 629 ? -10.589 0.658 34.552 1.00 97.25 629 ASN A N 1
ATOM 4970 C CA . ASN A 1 629 ? -11.414 0.608 35.762 1.00 97.25 629 ASN A CA 1
ATOM 4971 C C . ASN A 1 629 ? -10.690 1.019 37.062 1.00 97.25 629 ASN A C 1
ATOM 4973 O O . ASN A 1 629 ? -11.296 1.665 37.912 1.00 97.25 629 ASN A O 1
ATOM 4977 N N . LEU A 1 630 ? -9.394 0.712 37.204 1.00 96.56 630 LEU A N 1
ATOM 4978 C CA . LEU A 1 630 ? -8.600 1.103 38.378 1.00 96.56 630 LEU A CA 1
ATOM 4979 C C . LEU A 1 630 ? -7.968 2.504 38.246 1.00 96.56 630 LEU A C 1
ATOM 4981 O O . LEU A 1 630 ? -7.111 2.865 39.057 1.00 96.56 630 LEU A O 1
ATOM 4985 N N . HIS A 1 631 ? -8.334 3.297 37.232 1.00 96.75 631 HIS A N 1
ATOM 4986 C CA . HIS A 1 631 ? -7.887 4.684 37.127 1.00 96.75 631 HIS A CA 1
ATOM 4987 C C . HIS A 1 631 ? -8.603 5.563 38.165 1.00 96.75 631 HIS A C 1
ATOM 4989 O O . HIS A 1 631 ? -9.832 5.586 38.256 1.00 96.75 631 HIS A O 1
ATOM 4995 N N . THR A 1 632 ? -7.849 6.381 38.904 1.00 94.44 632 THR A N 1
ATOM 4996 C CA . THR A 1 632 ? -8.413 7.385 39.820 1.00 94.44 632 THR A CA 1
ATOM 4997 C C . THR A 1 632 ? -9.354 8.332 39.067 1.00 94.44 632 THR A C 1
ATOM 4999 O O . THR A 1 632 ? -8.921 9.069 38.181 1.00 94.44 632 THR A O 1
ATOM 5002 N N . GLY A 1 633 ? -10.644 8.328 39.407 1.00 95.50 633 GLY A N 1
ATOM 5003 C CA . GLY A 1 633 ? -11.663 9.118 38.705 1.00 95.50 633 GLY A CA 1
ATOM 5004 C C . GLY A 1 633 ? -12.379 8.393 37.557 1.00 95.50 633 GLY A C 1
ATOM 5005 O O . GLY A 1 633 ? -13.040 9.063 36.760 1.00 95.50 633 GLY A O 1
ATOM 5006 N N . TRP A 1 634 ? -12.275 7.061 37.463 1.00 97.94 634 TRP A N 1
ATOM 5007 C CA . TRP A 1 634 ? -13.119 6.225 36.599 1.00 97.94 634 TRP A CA 1
ATOM 5008 C C . TRP A 1 634 ? -14.603 6.617 36.696 1.00 97.94 634 TRP A C 1
ATOM 5010 O O . TRP A 1 634 ? -15.134 6.789 37.796 1.00 97.94 634 TRP A O 1
ATOM 5020 N N . LYS A 1 635 ? -15.265 6.803 35.546 1.00 97.50 635 LYS A N 1
ATOM 5021 C CA . LYS A 1 635 ? -16.706 7.110 35.470 1.00 97.50 635 LYS A CA 1
ATOM 5022 C C . LYS A 1 635 ? -17.527 5.935 34.963 1.00 97.50 635 LYS A C 1
ATOM 5024 O O . LYS A 1 635 ? -18.661 5.787 35.406 1.00 97.50 635 LYS A O 1
ATOM 5029 N N . GLY A 1 636 ? -16.952 5.114 34.084 1.00 97.81 636 GLY A N 1
ATOM 5030 C CA . GLY A 1 636 ? -17.603 3.964 33.462 1.00 97.81 636 GLY A CA 1
ATOM 5031 C C . GLY A 1 636 ? -17.533 4.014 31.937 1.00 97.81 636 GLY A C 1
ATOM 5032 O O . GLY A 1 636 ? -16.680 4.695 31.359 1.00 97.81 636 GLY A O 1
ATOM 5033 N N . TYR A 1 637 ? -18.455 3.294 31.303 1.00 98.56 637 TYR A N 1
ATOM 5034 C CA . TYR A 1 637 ? -18.613 3.214 29.853 1.00 98.56 637 TYR A CA 1
ATOM 5035 C C . TYR A 1 637 ? -19.932 3.858 29.400 1.00 98.56 637 TYR A C 1
ATOM 5037 O O . TYR A 1 637 ? -20.958 3.766 30.077 1.00 98.56 637 TYR A O 1
ATOM 5045 N N . PHE A 1 638 ? -19.912 4.464 28.217 1.00 98.56 638 PHE A N 1
ATOM 5046 C CA . PHE A 1 638 ? -21.075 4.970 27.494 1.00 98.56 638 PHE A CA 1
ATOM 5047 C C . PHE A 1 638 ? -21.288 4.170 26.211 1.00 98.56 638 PHE A C 1
ATOM 5049 O O . PHE A 1 638 ? -20.325 3.824 25.532 1.00 98.56 638 PHE A O 1
ATOM 5056 N N . LYS A 1 639 ? -22.546 3.915 25.855 1.00 97.75 639 LYS A N 1
ATOM 5057 C CA . LYS A 1 639 ? -22.936 3.103 24.703 1.00 97.75 639 LYS A CA 1
ATOM 5058 C C . LYS A 1 639 ? -23.669 3.940 23.655 1.00 97.75 639 LYS A C 1
ATOM 5060 O O . LYS A 1 639 ? -24.791 4.387 23.919 1.00 97.75 639 LYS A O 1
ATOM 5065 N N . PRO A 1 640 ? -23.069 4.146 22.473 1.00 96.81 640 PRO A N 1
ATOM 5066 C CA . PRO A 1 640 ? -23.773 4.581 21.271 1.00 96.81 640 PRO A CA 1
ATOM 5067 C C . PRO A 1 640 ? -24.962 3.663 20.950 1.00 96.81 640 PRO A C 1
ATOM 5069 O O . PRO A 1 640 ? -24.833 2.439 20.997 1.00 96.81 640 PRO A O 1
ATOM 5072 N N . LYS A 1 641 ? -26.114 4.233 20.587 1.00 94.81 641 LYS A N 1
ATOM 5073 C CA . LYS A 1 641 ? -27.307 3.486 20.142 1.00 94.81 641 LYS A CA 1
ATOM 5074 C C . LYS A 1 641 ? -27.988 4.185 18.971 1.00 94.81 641 LYS A C 1
ATOM 5076 O O . LYS A 1 641 ? -27.712 5.351 18.724 1.00 94.81 641 LYS A O 1
ATOM 5081 N N . ASN A 1 642 ? -28.900 3.499 18.280 1.00 92.19 642 ASN A N 1
ATOM 5082 C CA . ASN A 1 642 ? -29.682 4.058 17.164 1.00 92.19 642 ASN A CA 1
ATOM 5083 C C . ASN A 1 642 ? -28.815 4.772 16.098 1.00 92.19 642 ASN A C 1
ATOM 5085 O O . ASN A 1 642 ? -29.244 5.756 15.495 1.00 92.19 642 ASN A O 1
ATOM 5089 N N . TYR A 1 643 ? -27.575 4.314 15.914 1.00 89.50 643 TYR A N 1
ATOM 5090 C CA . TYR A 1 643 ? -26.657 4.841 14.912 1.00 89.50 643 TYR A CA 1
ATOM 5091 C C . TYR A 1 643 ? -27.104 4.420 13.507 1.00 89.50 643 TYR A C 1
ATOM 5093 O O . TYR A 1 643 ? -27.695 3.357 13.320 1.00 89.50 643 TYR A O 1
ATOM 5101 N N . THR A 1 644 ? -26.838 5.265 12.511 1.00 81.62 644 THR A N 1
ATOM 5102 C CA . THR A 1 644 ? -27.342 5.090 11.134 1.00 81.62 644 THR A CA 1
ATOM 5103 C C . THR A 1 644 ? -26.329 4.433 10.196 1.00 81.62 644 THR A C 1
ATOM 5105 O O . THR A 1 644 ? -26.642 4.170 9.034 1.00 81.62 644 THR A O 1
ATOM 5108 N N . LYS A 1 645 ? -25.115 4.155 10.686 1.00 79.81 645 LYS A N 1
ATOM 5109 C CA . LYS A 1 645 ? -24.019 3.505 9.954 1.00 79.81 645 LYS A CA 1
ATOM 5110 C C . LYS A 1 645 ? -23.576 2.233 10.681 1.00 79.81 645 LYS A C 1
ATOM 5112 O O . LYS A 1 645 ? -23.655 2.166 11.904 1.00 79.81 645 LYS A O 1
ATOM 5117 N N . LYS A 1 646 ? -23.126 1.224 9.928 1.00 84.94 646 LYS A N 1
ATOM 5118 C CA . LYS A 1 646 ? -22.650 -0.066 10.461 1.00 84.94 646 LYS A CA 1
ATOM 5119 C C . LYS A 1 646 ? -21.486 0.163 11.436 1.00 84.94 646 LYS A C 1
ATOM 5121 O O . LYS A 1 646 ? -20.583 0.926 11.110 1.00 84.94 646 LYS A O 1
ATOM 5126 N N . LEU A 1 647 ? -21.516 -0.485 12.603 1.00 83.25 647 LEU A N 1
ATOM 5127 C CA . LEU A 1 647 ? -20.505 -0.357 13.663 1.00 83.25 647 LEU A CA 1
ATOM 5128 C C . LEU A 1 647 ? -19.215 -1.137 13.357 1.00 83.25 647 LEU A C 1
ATOM 5130 O O . LEU A 1 647 ? -19.307 -2.344 13.044 1.00 83.25 647 LEU A O 1
#

Secondary structure (DSSP, 8-state):
-----PPPPPP---------------------------HHHHHHHHHHHHTT------PPPP---PPPP---------PPPP---EEEEEEEEETTSPBP-S-B-SSEEEEEEEEES-TT-EEEEEEEE--SSS--EEEEEEEE--SSEEEEEEEGGGSBPP---TTT--SEEEEEEEEEETTTTEEEEPPPEEEEGGGSBPPP------------PPPP-------GGGGG--TTGGGS-HHHHHHHHHHHHHHH-TTTHHHHHHHHHHHHHHHTTT---SS-EEEEEEE-TTS-EEEEEEEPPHHHHHHS-TT-SS-BTTTTB-HHHHHHHHHHTT----HHHHHTS-HHHHHHHHHHHHHGGGHHHH--SHHHHHHHHH-GGGTT--TT-EEEE--SS--SHHHHHHHHHHHTTTHHHHTTT-SSEEEHHHHHHHHHHHHHHHHHSS----------------S---HHHHHHHHHTT-PBP-SSS--S-SSHHHHSS--HHHHHHHHHHHTTSSSS-----TTTTSSHHHHHHHHT-S-EEEPTTTTSTT----TT-EEEEE-TTS-EEEEEEEEEETTTTEEEEEEEE-TT--TTHHHHHHTT-----SEEEEEEEETTSTTTTTSTTEEEEEEE-S-SS--

Sequence (647 aa):
MQDDKGKESAIHEYYVTAYHDGTQRVVSGNVDFTNTKTPEQRRQETIDHLEGKTKENDKILGHRGVVPRGQPVATVQPQPAPAKKDISKVYITDASNKAITSTVKGGVIRVWIESTGLKGKPIRFKLYEQDITENQLIIDKKDTLVSDMCFIDVTLNKVSKSLGDDLFEGSEQEFFVNIEVLETHSHIKSVVVDVDVKALKQDVPTNVTKLKVEQADAPKDNKTVICFYKQNDLIWGNKVSCDFRKKVVQICAELWGESKKIEMANGLMAVMRVETSSTFSASKIELISYTDKNGKKRKKYGGLSNDSILKLDKNFSGAVGLIQFTKAAIDALNKENSLTLTKRKLALMTNIEQLDYVKKYFQLYDWHKKIKTPEDIYLQVFAPIGINKDDDFVLYQRFNNPKNKTEEQSNKNYIANKSVDEENNNDGKIQRSEILTRYKTSFTEGLQSKESDFKCGLIKEEKKIDSEAGVLEDMKQLVSKHIPYSQAGVRNSMSEKGLKALDCSETVAIYLYKLGITNDVKLLSTLNMTTQKDFRTAIGSQNIDFVANSQNDDFKPQKGDIFVWRRSDGVGHTGIVYDYDVRSDLVTILEAIGSVGSADEKTNIKNGGDSKTNCSRVAIYKRKGKALNLHTGWKGYFKPKNYTKKL

Organism: NCBI:txid996

Radius of gyration: 34.39 Å; chains: 1; bounding box: 98×68×116 Å

pLDDT: mean 76.56, std 24.01, range [20.86, 98.81]

InterPro domains:
  IPR038765 Papain-like cysteine peptidase superfamily [SSF54001] (502-592)

Foldseek 3Di:
DDDDDDDDDDDADFDADDDDDDDDDDDDDDDDDPPPDDPVNVVVVVVCVVVVPDDDDDDDDDDDDDDDDDDDDPDPPPDPPPDPWDWPDKEKDPPVRHHAPDAAEAFKIKIKIATPPQAQFKKWKWKWWDALPDTHTFDTDIDGHNDNIDIDIDGAQATAQDPGDPVDDDQWTWMKMWMARPVPRDIDIYHTHIYGSNNHHDDDDDDDDDDDDDDDDDDDDDDDDDQPCVVLFAQLALLDDPLLSVLLLVLQCVLPNPVCSRQLSNLLQLLLCLQQVNNQALADWDFDWDQDPVRDIDTDIDGDDLVVLVPADQQHDFAGGSLGQDPNLVVLLCVVSVDDDDRSNRNHDGSNVNVVSVSSSCPRVSVSVQDDGSLCSNCSSQANVCRPHDQQAFRAFADPDDDDPVVVSSNVSCVSPVVLLVVPPVPRTRTSNSSVVSSVVSSVVSVVNTDDPPVRDPDDDPDDPDPADFLLVVLQVLLVVFQFADPDWDQWAPDPRNSNHYAFQQSVQVSCCSLVQAVTRFRDDLVQVLALVSVCVRRVGNQKAFDPPQLDLPDFDDAFKKWKFAAPVGDIHIWGFNDADPVVQKTKTWGAAAPVDAQQLVVFVVVPWDNDHRGTTITIAHSSGCRANVPHRTRGIMHGHPGPTGD